Protein AF-0000000086679329 (afdb_homodimer)

Solvent-accessible surface area (backbone atoms only — not comparable to full-atom values): 32059 Å² total; per-residue (Å²): 122,64,61,60,52,48,52,49,49,51,50,51,48,50,47,52,52,36,51,51,51,38,47,50,51,42,47,55,34,39,69,41,40,47,73,52,59,48,34,50,74,63,63,48,84,64,51,72,69,53,46,51,52,49,34,56,72,66,46,66,77,50,58,67,70,58,50,46,53,52,50,50,52,35,42,76,72,68,44,47,50,53,23,75,81,79,67,36,51,25,59,75,69,43,49,62,20,42,50,44,41,48,51,45,44,50,52,24,45,65,50,22,52,58,50,10,47,50,53,4,45,63,25,15,76,39,71,80,35,72,64,24,49,50,52,50,50,51,26,52,29,50,58,31,38,46,54,62,48,51,40,39,40,50,32,32,35,38,20,68,45,65,60,75,39,63,57,52,25,66,46,54,89,95,53,45,57,78,78,41,57,64,38,45,48,60,51,25,44,44,51,24,53,48,50,21,35,56,44,13,52,54,38,16,56,46,34,37,53,35,57,68,29,68,70,28,48,52,41,49,73,68,63,48,55,66,71,52,36,42,66,66,47,21,52,43,68,37,32,65,67,43,23,60,53,53,24,48,48,53,39,49,42,61,49,52,41,43,54,42,27,63,72,22,55,33,65,25,46,53,65,57,48,52,50,23,49,76,58,55,21,43,39,40,46,38,42,52,35,49,54,48,23,50,52,35,46,49,44,37,50,51,25,50,51,51,19,51,70,47,26,60,69,70,62,54,72,65,134,123,63,62,62,52,48,51,48,48,50,50,49,47,50,49,52,51,36,52,50,50,37,48,48,51,40,47,54,34,38,68,42,40,48,72,51,59,46,33,49,75,65,63,49,85,62,52,71,69,52,47,51,51,49,34,57,70,68,46,66,76,49,57,67,69,58,49,45,52,52,49,49,52,35,42,76,71,69,44,48,50,54,22,75,81,78,67,36,50,24,60,74,70,42,48,62,21,42,51,46,42,48,51,44,44,49,52,23,45,64,50,21,53,59,49,11,47,50,52,3,45,63,24,16,76,38,72,82,34,73,64,24,50,50,52,51,49,52,27,51,30,50,56,31,38,44,53,62,48,49,40,38,40,49,32,34,35,37,19,68,45,65,59,76,37,62,58,52,26,65,46,55,90,94,52,46,59,79,79,42,57,64,37,46,48,60,52,27,45,44,52,23,52,49,50,20,36,55,45,14,52,53,37,15,56,46,33,39,53,35,57,67,30,68,68,28,48,52,39,49,75,70,62,48,54,67,69,55,36,42,65,66,46,22,52,42,70,38,32,63,68,44,22,61,51,54,24,49,48,53,39,48,43,61,49,52,40,43,54,40,26,62,70,22,55,33,66,26,45,54,64,55,47,51,52,24,48,77,58,55,22,43,38,40,46,38,41,52,35,49,55,48,23,51,53,35,48,49,44,37,49,51,24,50,52,51,19,50,72,48,27,60,68,72,63,54,72,66,134

Structure (mmCIF, N/CA/C/O backbone):
data_AF-0000000086679329-model_v1
#
loop_
_entity.id
_entity.type
_entity.pdbx_description
1 polymer 'Metal transporter'
#
loop_
_atom_site.group_PDB
_atom_site.id
_atom_site.type_symbol
_atom_site.label_atom_id
_atom_site.label_alt_id
_atom_site.label_comp_id
_atom_site.label_asym_id
_atom_site.label_entity_id
_atom_site.label_seq_id
_atom_site.pdbx_PDB_ins_code
_atom_site.Cartn_x
_atom_site.Cartn_y
_atom_site.Cartn_z
_atom_site.occupancy
_atom_site.B_iso_or_equiv
_atom_site.auth_seq_id
_atom_site.auth_comp_id
_atom_site.auth_asym_id
_atom_site.auth_atom_id
_atom_site.pdbx_PDB_model_num
ATOM 1 N N . MET A 1 1 ? 11.672 34.812 -12.445 1 40.72 1 MET A N 1
ATOM 2 C CA . MET A 1 1 ? 11.594 33.75 -13.477 1 40.72 1 MET A CA 1
ATOM 3 C C . MET A 1 1 ? 12.547 32.625 -13.164 1 40.72 1 MET A C 1
ATOM 5 O O . MET A 1 1 ? 12.555 31.594 -13.859 1 40.72 1 MET A O 1
ATOM 9 N N . LYS A 1 2 ? 13.633 33.031 -12.391 1 52.69 2 LYS A N 1
ATOM 10 C CA . LYS A 1 2 ? 14.805 32.219 -12.055 1 52.69 2 LYS A CA 1
ATOM 11 C C . LYS A 1 2 ? 14.484 31.203 -10.961 1 52.69 2 LYS A C 1
ATOM 13 O O . LYS A 1 2 ? 14.961 30.062 -10.992 1 52.69 2 LYS A O 1
ATOM 18 N N . ARG A 1 3 ? 13.438 31.562 -10.211 1 59.94 3 ARG A N 1
ATOM 19 C CA . ARG A 1 3 ? 13.195 30.797 -8.992 1 59.94 3 ARG A CA 1
ATOM 20 C C . ARG A 1 3 ? 12.438 29.5 -9.289 1 59.94 3 ARG A C 1
ATOM 22 O O . ARG A 1 3 ? 12.82 28.438 -8.812 1 59.94 3 ARG A O 1
ATOM 29 N N . PRO A 1 4 ? 11.531 29.688 -10.312 1 67.88 4 PRO A N 1
ATOM 30 C CA . PRO A 1 4 ? 10.828 28.453 -10.648 1 67.88 4 PRO A CA 1
ATOM 31 C C . PRO A 1 4 ? 11.711 27.453 -11.414 1 67.88 4 PRO A C 1
ATOM 33 O O . PRO A 1 4 ? 11.633 26.25 -11.188 1 67.88 4 PRO A O 1
ATOM 36 N N . VAL A 1 5 ? 12.578 28.125 -12.273 1 66.12 5 VAL A N 1
ATOM 37 C CA . VAL A 1 5 ? 13.453 27.266 -13.062 1 66.12 5 VAL A CA 1
ATOM 38 C C . VAL A 1 5 ? 14.453 26.562 -12.141 1 66.12 5 VAL A C 1
ATOM 40 O O . VAL A 1 5 ? 14.75 25.375 -12.328 1 66.12 5 VAL A O 1
ATOM 43 N N . LEU A 1 6 ? 14.898 27.312 -11.211 1 71.25 6 LEU A N 1
ATOM 44 C CA . LEU A 1 6 ? 15.844 26.734 -10.266 1 71.25 6 LEU A CA 1
ATOM 45 C C . LEU A 1 6 ? 15.172 25.656 -9.406 1 71.25 6 LEU A C 1
ATOM 47 O O . LEU A 1 6 ? 15.781 24.641 -9.086 1 71.25 6 LEU A O 1
ATOM 51 N N . ALA A 1 7 ? 13.938 25.969 -9.148 1 74.31 7 ALA A N 1
ATOM 52 C CA . ALA A 1 7 ? 13.195 25 -8.344 1 74.31 7 ALA A CA 1
ATOM 53 C C . ALA A 1 7 ? 12.977 23.703 -9.117 1 74.31 7 ALA A C 1
ATOM 55 O O . ALA A 1 7 ? 13.125 22.609 -8.562 1 74.31 7 ALA A O 1
ATOM 56 N N . VAL A 1 8 ? 12.695 23.859 -10.344 1 76.31 8 VAL A N 1
ATOM 57 C CA . VAL A 1 8 ? 12.484 22.703 -11.195 1 76.31 8 VAL A CA 1
ATOM 58 C C . VAL A 1 8 ? 13.805 21.953 -11.398 1 76.31 8 VAL A C 1
ATOM 60 O O . VAL A 1 8 ? 13.844 20.734 -11.375 1 76.31 8 VAL A O 1
ATOM 63 N N . GLY A 1 9 ? 14.844 22.734 -11.586 1 79.56 9 GLY A N 1
ATOM 64 C CA . GLY A 1 9 ? 16.156 22.141 -11.742 1 79.56 9 GLY A CA 1
ATOM 65 C C . GLY A 1 9 ? 16.594 21.344 -10.531 1 79.56 9 GLY A C 1
ATOM 66 O O . GLY A 1 9 ? 17.156 20.25 -10.68 1 79.56 9 GLY A O 1
ATOM 67 N N . LYS A 1 10 ? 16.328 21.844 -9.438 1 78.69 10 LYS A N 1
ATOM 68 C CA . LYS A 1 10 ? 16.688 21.156 -8.211 1 78.69 10 LYS A CA 1
ATOM 69 C C . LYS A 1 10 ? 15.898 19.859 -8.055 1 78.69 10 LYS A C 1
ATOM 71 O O . LYS A 1 10 ? 16.438 18.844 -7.602 1 78.69 10 LYS A O 1
ATOM 76 N N . ARG A 1 11 ? 14.727 19.938 -8.484 1 76 11 ARG A N 1
ATOM 77 C CA . ARG A 1 11 ? 13.875 18.75 -8.391 1 76 11 ARG A CA 1
ATOM 78 C C . ARG A 1 11 ? 14.32 17.688 -9.383 1 76 11 ARG A C 1
ATOM 80 O O . ARG A 1 11 ? 14.305 16.484 -9.07 1 76 11 ARG A O 1
ATOM 87 N N . LEU A 1 12 ? 14.672 18.172 -10.516 1 83.75 12 LEU A N 1
ATOM 88 C CA . LEU A 1 12 ? 15.164 17.234 -11.523 1 83.75 12 LEU A CA 1
ATOM 89 C C . LEU A 1 12 ? 16.484 16.609 -11.086 1 83.75 12 LEU A C 1
ATOM 91 O O . LEU A 1 12 ? 16.719 15.43 -11.32 1 83.75 12 LEU A O 1
ATOM 95 N N . ALA A 1 13 ? 17.25 17.359 -10.477 1 85.56 13 ALA A N 1
ATOM 96 C CA . ALA A 1 13 ? 18.516 16.844 -9.961 1 85.56 13 ALA A CA 1
ATOM 97 C C . ALA A 1 13 ? 18.281 15.82 -8.859 1 85.56 13 ALA A C 1
ATOM 99 O O . ALA A 1 13 ? 18.969 14.789 -8.812 1 85.56 13 ALA A O 1
ATOM 100 N N . ALA A 1 14 ? 17.375 16.094 -8.055 1 81.5 14 ALA A N 1
ATOM 101 C CA . ALA A 1 14 ? 17.062 15.164 -6.984 1 81.5 14 ALA A CA 1
ATOM 102 C C . ALA A 1 14 ? 16.531 13.844 -7.551 1 81.5 14 ALA A C 1
ATOM 104 O O . ALA A 1 14 ? 16.844 12.773 -7.035 1 81.5 14 ALA A O 1
ATOM 105 N N . ALA A 1 15 ? 15.727 14.008 -8.555 1 84.94 15 ALA A N 1
ATOM 106 C CA . ALA A 1 15 ? 15.195 12.82 -9.219 1 84.94 15 ALA A CA 1
ATOM 107 C C . ALA A 1 15 ? 16.312 11.992 -9.844 1 84.94 15 ALA A C 1
ATOM 109 O O . ALA A 1 15 ? 16.312 10.766 -9.734 1 84.94 15 ALA A O 1
ATOM 110 N N . ALA A 1 16 ? 17.203 12.703 -10.477 1 88.62 16 ALA A N 1
ATOM 111 C CA . ALA A 1 16 ? 18.344 12.023 -11.094 1 88.62 16 ALA A CA 1
ATOM 112 C C . ALA A 1 16 ? 19.203 11.32 -10.047 1 88.62 16 ALA A C 1
ATOM 114 O O . ALA A 1 16 ? 19.656 10.195 -10.25 1 88.62 16 ALA A O 1
ATOM 115 N N . LEU A 1 17 ? 19.391 11.953 -9 1 90.06 17 LEU A N 1
ATOM 116 C CA . LEU A 1 17 ? 20.188 11.375 -7.918 1 90.06 17 LEU A CA 1
ATOM 117 C C . LEU A 1 17 ? 19.5 10.141 -7.34 1 90.06 17 LEU A C 1
ATOM 119 O O . LEU A 1 17 ? 20.156 9.164 -6.98 1 90.06 17 LEU A O 1
ATOM 123 N N . THR A 1 18 ? 18.25 10.234 -7.281 1 89 18 THR A N 1
ATOM 124 C CA . THR A 1 18 ? 17.484 9.094 -6.785 1 89 18 THR A CA 1
ATOM 125 C C . THR A 1 18 ? 17.625 7.898 -7.727 1 89 18 THR A C 1
ATOM 127 O O . THR A 1 18 ? 17.812 6.766 -7.273 1 89 18 THR A O 1
ATOM 130 N N . LEU A 1 19 ? 17.547 8.156 -8.961 1 92.25 19 LEU A N 1
ATOM 131 C CA . LEU A 1 19 ? 17.672 7.078 -9.938 1 92.25 19 LEU A CA 1
ATOM 132 C C . LEU A 1 19 ? 19.078 6.465 -9.883 1 92.25 19 LEU A C 1
ATOM 134 O O . LEU A 1 19 ? 19.234 5.25 -10.031 1 92.25 19 LEU A O 1
ATOM 138 N N . VAL A 1 20 ? 20.047 7.316 -9.703 1 92.31 20 VAL A N 1
ATOM 139 C CA . VAL A 1 20 ? 21.406 6.816 -9.57 1 92.31 20 VAL A CA 1
ATOM 140 C C . VAL A 1 20 ? 21.531 5.949 -8.312 1 92.31 20 VAL A C 1
ATOM 142 O O . VAL A 1 20 ? 22.125 4.871 -8.352 1 92.31 20 VAL A O 1
ATOM 145 N N . ALA A 1 21 ? 20.969 6.375 -7.281 1 91.88 21 ALA A N 1
ATOM 146 C CA . ALA A 1 21 ? 21 5.609 -6.039 1 91.88 21 ALA A CA 1
ATOM 147 C C . ALA A 1 21 ? 20.281 4.266 -6.207 1 91.88 21 ALA A C 1
ATOM 149 O O . ALA A 1 21 ? 20.781 3.234 -5.746 1 91.88 21 ALA A O 1
ATOM 150 N N . VAL A 1 22 ? 19.141 4.312 -6.812 1 91.75 22 VAL A N 1
ATOM 151 C CA . VAL A 1 22 ? 18.391 3.088 -7.078 1 91.75 22 VAL A CA 1
ATOM 152 C C . VAL A 1 22 ? 19.234 2.137 -7.922 1 91.75 22 VAL A C 1
ATOM 154 O O . VAL A 1 22 ? 19.312 0.939 -7.633 1 91.75 22 VAL A O 1
ATOM 157 N N . SER A 1 23 ? 19.812 2.74 -8.953 1 91.81 23 SER A N 1
ATOM 158 C CA . SER A 1 23 ? 20.641 1.917 -9.844 1 91.81 23 SER A CA 1
ATOM 159 C C . SER A 1 23 ? 21.812 1.299 -9.094 1 91.81 23 SER A C 1
ATOM 161 O O . SER A 1 23 ? 22.188 0.152 -9.352 1 91.81 23 SER A O 1
ATOM 163 N N . MET A 1 24 ? 22.391 2.01 -8.203 1 90.5 24 MET A N 1
ATOM 164 C CA . MET A 1 24 ? 23.5 1.495 -7.414 1 90.5 24 MET A CA 1
ATOM 165 C C . MET A 1 24 ? 23.047 0.339 -6.527 1 90.5 24 MET A C 1
ATOM 167 O O . MET A 1 24 ? 23.75 -0.666 -6.406 1 90.5 24 MET A O 1
ATOM 171 N N . VAL A 1 25 ? 21.938 0.469 -5.98 1 88.12 25 VAL A N 1
ATOM 172 C CA . VAL A 1 25 ? 21.406 -0.562 -5.094 1 88.12 25 VAL A CA 1
ATOM 173 C C . VAL A 1 25 ? 21.078 -1.82 -5.898 1 88.12 25 VAL A C 1
ATOM 175 O O . VAL A 1 25 ? 21.422 -2.932 -5.48 1 88.12 25 VAL A O 1
ATOM 178 N N . LEU A 1 26 ? 20.438 -1.589 -6.996 1 88.5 26 LEU A N 1
ATOM 179 C CA . LEU A 1 26 ? 20.062 -2.715 -7.848 1 88.5 26 LEU A CA 1
ATOM 180 C C . LEU A 1 26 ? 21.312 -3.438 -8.359 1 88.5 26 LEU A C 1
ATOM 182 O O . LEU A 1 26 ? 21.375 -4.668 -8.336 1 88.5 26 LEU A O 1
ATOM 186 N N . PHE A 1 27 ? 22.328 -2.662 -8.766 1 87.5 27 PHE A N 1
ATOM 187 C CA . PHE A 1 27 ? 23.578 -3.238 -9.266 1 87.5 27 PHE A CA 1
ATOM 188 C C . PHE A 1 27 ? 24.297 -3.988 -8.164 1 87.5 27 PHE A C 1
ATOM 190 O O . PHE A 1 27 ? 24.781 -5.109 -8.375 1 87.5 27 PHE A O 1
ATOM 197 N N . ALA A 1 28 ? 24.375 -3.332 -7.105 1 82.56 28 ALA A N 1
ATOM 198 C CA . ALA A 1 28 ? 25.078 -3.951 -5.98 1 82.56 28 ALA A CA 1
ATOM 199 C C . ALA A 1 28 ? 24.422 -5.27 -5.582 1 82.56 28 ALA A C 1
ATOM 201 O O . ALA A 1 28 ? 25.109 -6.25 -5.293 1 82.56 28 ALA A O 1
ATOM 202 N N . GLY A 1 29 ? 23.172 -5.289 -5.551 1 78 29 GLY A N 1
ATOM 203 C CA . GLY A 1 29 ? 22.469 -6.512 -5.219 1 78 29 GLY A CA 1
ATOM 204 C C . GLY A 1 29 ? 22.656 -7.613 -6.242 1 78 29 GLY A C 1
ATOM 205 O O . GLY A 1 29 ? 22.844 -8.781 -5.883 1 78 29 GLY A O 1
ATOM 206 N N . ALA A 1 30 ? 22.594 -7.203 -7.402 1 76.88 30 ALA A N 1
ATOM 207 C CA . ALA A 1 30 ? 22.703 -8.18 -8.484 1 76.88 30 ALA A CA 1
ATOM 208 C C . ALA A 1 30 ? 24.125 -8.711 -8.602 1 76.88 30 ALA A C 1
ATOM 210 O O . ALA A 1 30 ? 24.344 -9.852 -9 1 76.88 30 ALA A O 1
ATOM 211 N N . SER A 1 31 ? 25.062 -7.812 -8.383 1 74.88 31 SER A N 1
ATOM 212 C CA . SER A 1 31 ? 26.469 -8.18 -8.523 1 74.88 31 SER A CA 1
ATOM 213 C C . SER A 1 31 ? 26.891 -9.188 -7.457 1 74.88 31 SER A C 1
ATOM 215 O O . SER A 1 31 ? 27.906 -9.859 -7.602 1 74.88 31 SER A O 1
ATOM 217 N N . MET A 1 32 ? 26.109 -9.234 -6.488 1 67.62 32 MET A N 1
ATOM 218 C CA . MET A 1 32 ? 26.453 -10.156 -5.41 1 67.62 32 MET A CA 1
ATOM 219 C C . MET A 1 32 ? 25.984 -11.57 -5.73 1 67.62 32 MET A C 1
ATOM 221 O O . MET A 1 32 ? 26.359 -12.523 -5.047 1 67.62 32 MET A O 1
ATOM 225 N N . VAL A 1 33 ? 25.125 -11.719 -6.621 1 60.59 33 VAL A N 1
ATOM 226 C CA . VAL A 1 33 ? 24.641 -13.039 -7.016 1 60.59 33 VAL A CA 1
ATOM 227 C C . VAL A 1 33 ? 25.75 -13.805 -7.734 1 60.59 33 VAL A C 1
ATOM 229 O O . VAL A 1 33 ? 26.266 -13.344 -8.75 1 60.59 33 VAL A O 1
ATOM 232 N N . PRO A 1 34 ? 26.469 -14.672 -6.977 1 53.81 34 PRO A N 1
ATOM 233 C CA . PRO A 1 34 ? 27.562 -15.406 -7.613 1 53.81 34 PRO A CA 1
ATOM 234 C C . PRO A 1 34 ? 27.172 -15.969 -8.977 1 53.81 34 PRO A C 1
ATOM 236 O O . PRO A 1 34 ? 26.016 -16.312 -9.203 1 53.81 34 PRO A O 1
ATOM 239 N N . GLY A 1 35 ? 27.875 -15.57 -10.008 1 49.16 35 GLY A N 1
ATOM 240 C CA . GLY A 1 35 ? 27.75 -16.203 -11.305 1 49.16 35 GLY A CA 1
ATOM 241 C C . GLY A 1 35 ? 27.375 -17.672 -11.219 1 49.16 35 GLY A C 1
ATOM 242 O O . GLY A 1 35 ? 26.672 -18.188 -12.102 1 49.16 35 GLY A O 1
ATOM 243 N N . ASP A 1 36 ? 27.891 -18.234 -10.18 1 46.78 36 ASP A N 1
ATOM 244 C CA . ASP A 1 36 ? 27.734 -19.672 -9.945 1 46.78 36 ASP A CA 1
ATOM 245 C C . ASP A 1 36 ? 26.312 -20 -9.5 1 46.78 36 ASP A C 1
ATOM 247 O O . ASP A 1 36 ? 25.781 -21.062 -9.82 1 46.78 36 ASP A O 1
ATOM 251 N N . ALA A 1 37 ? 25.812 -19.328 -8.609 1 49.03 37 ALA A N 1
ATOM 252 C CA . ALA A 1 37 ? 24.453 -19.625 -8.18 1 49.03 37 ALA A CA 1
ATOM 253 C C . ALA A 1 37 ? 23.484 -19.578 -9.359 1 49.03 37 ALA A C 1
ATOM 255 O O . ALA A 1 37 ? 22.547 -20.375 -9.438 1 49.03 37 ALA A O 1
ATOM 256 N N . ALA A 1 38 ? 23.719 -18.656 -10.328 1 46.31 38 ALA A N 1
ATOM 257 C CA . ALA A 1 38 ? 23.047 -18.719 -11.625 1 46.31 38 ALA A CA 1
ATOM 258 C C . ALA A 1 38 ? 23.328 -20.047 -12.312 1 46.31 38 ALA A C 1
ATOM 260 O O . ALA A 1 38 ? 22.422 -20.672 -12.883 1 46.31 38 ALA A O 1
ATOM 261 N N . SER A 1 39 ? 24.625 -20.391 -12.297 1 44.97 39 SER A N 1
ATOM 262 C CA . SER A 1 39 ? 24.969 -21.672 -12.922 1 44.97 39 SER A CA 1
ATOM 263 C C . SER A 1 39 ? 24.359 -22.844 -12.164 1 44.97 39 SER A C 1
ATOM 265 O O . SER A 1 39 ? 23.938 -23.828 -12.773 1 44.97 39 SER A O 1
ATOM 267 N N . ALA A 1 40 ? 24.406 -22.781 -10.922 1 45.44 40 ALA A N 1
ATOM 268 C CA . ALA A 1 40 ? 23.906 -23.891 -10.125 1 45.44 40 ALA A CA 1
ATOM 269 C C . ALA A 1 40 ? 22.406 -24.062 -10.305 1 45.44 40 ALA A C 1
ATOM 271 O O . ALA A 1 40 ? 21.906 -25.188 -10.352 1 45.44 40 ALA A O 1
ATOM 272 N N . SER A 1 41 ? 21.688 -23.016 -10.297 1 43.41 41 SER A N 1
ATOM 273 C CA . SER A 1 41 ? 20.25 -23.141 -10.539 1 43.41 41 SER A CA 1
ATOM 274 C C . SER A 1 41 ? 19.969 -23.656 -11.945 1 43.41 41 SER A C 1
ATOM 276 O O . SER A 1 41 ? 18.891 -24.188 -12.219 1 43.41 41 SER A O 1
ATOM 278 N N . LEU A 1 42 ? 20.906 -23.406 -12.836 1 43.69 42 LEU A N 1
ATOM 279 C CA . LEU A 1 42 ? 20.812 -24 -14.172 1 43.69 42 LEU A CA 1
ATOM 280 C C . LEU A 1 42 ? 21.328 -25.422 -14.18 1 43.69 42 LEU A C 1
ATOM 282 O O . LEU A 1 42 ? 21.359 -26.078 -15.234 1 43.69 42 LEU A O 1
ATOM 286 N N . GLY A 1 43 ? 21.594 -25.906 -13.078 1 44.5 43 GLY A N 1
ATOM 287 C CA . GLY A 1 43 ? 22.047 -27.281 -13.07 1 44.5 43 GLY A CA 1
ATOM 288 C C . GLY A 1 43 ? 23.422 -27.469 -13.711 1 44.5 43 GLY A C 1
ATOM 289 O O . GLY A 1 43 ? 23.797 -28.594 -14.047 1 44.5 43 GLY A O 1
ATOM 290 N N . ILE A 1 44 ? 24.078 -26.516 -14.25 1 42.22 44 ILE A N 1
ATOM 291 C CA . ILE A 1 44 ? 25.328 -26.781 -14.93 1 42.22 44 ILE A CA 1
ATOM 292 C C . ILE A 1 44 ? 26.438 -26.984 -13.898 1 42.22 44 ILE A C 1
ATOM 294 O O . ILE A 1 44 ? 26.656 -26.125 -13.047 1 42.22 44 ILE A O 1
ATOM 298 N N . SER A 1 45 ? 26.781 -28.125 -13.523 1 43.56 45 SER A N 1
ATOM 299 C CA . SER A 1 45 ? 27.953 -28.594 -12.797 1 43.56 45 SER A CA 1
ATOM 300 C C . SER A 1 45 ? 29.219 -27.891 -13.273 1 43.56 45 SER A C 1
ATOM 302 O O . SER A 1 45 ? 29.875 -28.344 -14.219 1 43.56 45 SER A O 1
ATOM 304 N N . THR A 1 46 ? 29.281 -26.641 -13.273 1 49 46 THR A N 1
ATOM 305 C CA . THR A 1 46 ? 30.562 -26.125 -13.758 1 49 46 THR A CA 1
ATOM 306 C C . THR A 1 46 ? 31.641 -26.25 -12.695 1 49 46 THR A C 1
ATOM 308 O O . THR A 1 46 ? 31.359 -26.125 -11.5 1 49 46 THR A O 1
ATOM 311 N N . THR A 1 47 ? 32.719 -26.891 -12.961 1 52.72 47 THR A N 1
ATOM 312 C CA . THR A 1 47 ? 33.938 -27.047 -12.164 1 52.72 47 THR A CA 1
ATOM 313 C C . THR A 1 47 ? 34.438 -25.703 -11.672 1 52.72 47 THR A C 1
ATOM 315 O O . THR A 1 47 ? 34.188 -24.672 -12.281 1 52.72 47 THR A O 1
ATOM 318 N N . PRO A 1 48 ? 34.906 -25.656 -10.516 1 56.94 48 PRO A N 1
ATOM 319 C CA . PRO A 1 48 ? 35.5 -24.438 -9.969 1 56.94 48 PRO A CA 1
ATOM 320 C C . PRO A 1 48 ? 36.312 -23.656 -10.992 1 56.94 48 PRO A C 1
ATOM 322 O O . PRO A 1 48 ? 36.281 -22.422 -11 1 56.94 48 PRO A O 1
ATOM 325 N N . GLU A 1 49 ? 37.031 -24.297 -11.766 1 57.72 49 GLU A N 1
ATOM 326 C CA . GLU A 1 49 ? 37.875 -23.672 -12.773 1 57.72 49 GLU A CA 1
ATOM 327 C C . GLU A 1 49 ? 37.031 -22.938 -13.812 1 57.72 49 GLU A C 1
ATOM 329 O O . GLU A 1 49 ? 37.406 -21.828 -14.25 1 57.72 49 GLU A O 1
ATOM 334 N N . GLN A 1 50 ? 35.875 -23.469 -14.133 1 55.03 50 GLN A N 1
ATOM 335 C CA . GLN A 1 50 ? 35 -22.859 -15.125 1 55.03 50 GLN A CA 1
ATOM 336 C C . GLN A 1 50 ? 34.281 -21.656 -14.547 1 55.03 50 GLN A C 1
ATOM 338 O O . GLN A 1 50 ? 34.031 -20.688 -15.258 1 55.03 50 GLN A O 1
ATOM 343 N N . ILE A 1 51 ? 34.062 -21.75 -13.32 1 56.19 51 ILE A N 1
ATOM 344 C CA . ILE A 1 51 ? 33.438 -20.609 -12.641 1 56.19 51 ILE A CA 1
ATOM 345 C C . ILE A 1 51 ? 34.406 -19.438 -12.617 1 56.19 51 ILE A C 1
ATOM 347 O O . ILE A 1 51 ? 34 -18.297 -12.859 1 56.19 51 ILE A O 1
ATOM 351 N N . ASP A 1 52 ? 35.625 -19.766 -12.328 1 57.03 52 ASP A N 1
ATOM 352 C CA . ASP A 1 52 ? 36.656 -18.719 -12.312 1 57.03 52 ASP A CA 1
ATOM 353 C C . ASP A 1 52 ? 36.812 -18.078 -13.695 1 57.03 52 ASP A C 1
ATOM 355 O O . ASP A 1 52 ? 36.969 -16.875 -13.812 1 57.03 52 ASP A O 1
ATOM 359 N N . ALA A 1 53 ? 36.812 -18.859 -14.703 1 54.19 53 ALA A N 1
ATOM 360 C CA . ALA A 1 53 ? 36.938 -18.359 -16.062 1 54.19 53 ALA A CA 1
ATOM 361 C C . ALA A 1 53 ? 35.719 -17.516 -16.438 1 54.19 53 ALA A C 1
ATOM 363 O O . ALA A 1 53 ? 35.844 -16.469 -17.078 1 54.19 53 ALA A O 1
ATOM 364 N N . LEU A 1 54 ? 34.562 -17.891 -15.961 1 52.97 54 LEU A N 1
ATOM 365 C CA . LEU A 1 54 ? 33.344 -17.141 -16.234 1 52.97 54 LEU A CA 1
ATOM 366 C C . LEU A 1 54 ? 33.312 -15.828 -15.453 1 52.97 54 LEU A C 1
ATOM 368 O O . LEU A 1 54 ? 32.875 -14.797 -15.961 1 52.97 54 LEU A O 1
ATOM 372 N N . ARG A 1 55 ? 33.906 -15.969 -14.297 1 57.06 55 ARG A N 1
ATOM 373 C CA . ARG A 1 55 ? 34.031 -14.75 -13.5 1 57.06 55 ARG A CA 1
ATOM 374 C C . ARG A 1 55 ? 34.969 -13.758 -14.172 1 57.06 55 ARG A C 1
ATOM 376 O O . ARG A 1 55 ? 34.688 -12.547 -14.18 1 57.06 55 ARG A O 1
ATOM 383 N N . ALA A 1 56 ? 36.062 -14.289 -14.594 1 55.5 56 ALA A N 1
ATOM 384 C CA . ALA A 1 56 ? 37.031 -13.445 -15.305 1 55.5 56 ALA A CA 1
ATOM 385 C C . ALA A 1 56 ? 36.406 -12.883 -16.578 1 55.5 56 ALA A C 1
ATOM 387 O O . ALA A 1 56 ? 36.594 -11.703 -16.906 1 55.5 56 ALA A O 1
ATOM 388 N N . GLU A 1 57 ? 35.688 -13.602 -17.266 1 51.94 57 GLU A N 1
ATOM 389 C CA . GLU A 1 57 ? 35.062 -13.195 -18.5 1 51.94 57 GLU A CA 1
ATOM 390 C C . GLU A 1 57 ? 33.938 -12.172 -18.25 1 51.94 57 GLU A C 1
ATOM 392 O O . GLU A 1 57 ? 33.719 -11.273 -19.062 1 51.94 57 GLU A O 1
ATOM 397 N N . TRP A 1 58 ? 33.312 -12.32 -17.141 1 53.38 58 TRP A N 1
ATOM 398 C CA . TRP A 1 58 ? 32.219 -11.406 -16.859 1 53.38 58 TRP A CA 1
ATOM 399 C C . TRP A 1 58 ? 32.688 -10.18 -16.094 1 53.38 58 TRP A C 1
ATOM 401 O O . TRP A 1 58 ? 31.891 -9.328 -15.703 1 53.38 58 TRP A O 1
ATOM 411 N N . GLY A 1 59 ? 34.156 -10.086 -16.016 1 54.47 59 GLY A N 1
ATOM 412 C CA . GLY A 1 59 ? 34.781 -8.938 -15.391 1 54.47 59 GLY A CA 1
ATOM 413 C C . GLY A 1 59 ? 34.438 -8.797 -13.922 1 54.47 59 GLY A C 1
ATOM 414 O O . GLY A 1 59 ? 34.406 -7.688 -13.391 1 54.47 59 GLY A O 1
ATOM 415 N N . LEU A 1 60 ? 34.031 -9.875 -13.305 1 58.97 60 LEU A N 1
ATOM 416 C CA . LEU A 1 60 ? 33.594 -9.859 -11.906 1 58.97 60 LEU A CA 1
ATOM 417 C C . LEU A 1 60 ? 34.781 -9.602 -10.992 1 58.97 60 LEU A C 1
ATOM 419 O O . LEU A 1 60 ? 34.625 -9.297 -9.805 1 58.97 60 LEU A O 1
ATOM 423 N N . ASP A 1 61 ? 36.031 -9.539 -11.602 1 62.72 61 ASP A N 1
ATOM 424 C CA . ASP A 1 61 ? 37.25 -9.281 -10.844 1 62.72 61 ASP A CA 1
ATOM 425 C C . ASP A 1 61 ? 37.531 -7.781 -10.742 1 62.72 61 ASP A C 1
ATOM 427 O O . ASP A 1 61 ? 38.375 -7.355 -9.969 1 62.72 61 ASP A O 1
ATOM 431 N N . ARG A 1 62 ? 36.906 -7.137 -11.555 1 70.62 62 ARG A N 1
ATOM 432 C CA . ARG A 1 62 ? 37.125 -5.695 -11.5 1 70.62 62 ARG A CA 1
ATOM 433 C C . ARG A 1 62 ? 36.406 -5.078 -10.312 1 70.62 62 ARG A C 1
ATOM 435 O O . ARG A 1 62 ? 35.406 -5.621 -9.844 1 70.62 62 ARG A O 1
ATOM 442 N N . PRO A 1 63 ? 36.938 -3.971 -9.883 1 79.06 63 PRO A N 1
ATOM 443 C CA . PRO A 1 63 ? 36.281 -3.303 -8.75 1 79.06 63 PRO A CA 1
ATOM 444 C C . PRO A 1 63 ? 34.844 -2.91 -9.047 1 79.06 63 PRO A C 1
ATOM 446 O O . PRO A 1 63 ? 34.5 -2.662 -10.211 1 79.06 63 PRO A O 1
ATOM 449 N N . LEU A 1 64 ? 34.031 -2.961 -8.094 1 81.56 64 LEU A N 1
ATOM 450 C CA . LEU A 1 64 ? 32.594 -2.752 -8.164 1 81.56 64 LEU A CA 1
ATOM 451 C C . LEU A 1 64 ? 32.281 -1.433 -8.852 1 81.56 64 LEU A C 1
ATOM 453 O O . LEU A 1 64 ? 31.375 -1.372 -9.695 1 81.56 64 LEU A O 1
ATOM 457 N N . PRO A 1 65 ? 33.062 -0.37 -8.609 1 85.12 65 PRO A N 1
ATOM 458 C CA . PRO A 1 65 ? 32.719 0.897 -9.258 1 85.12 65 PRO A CA 1
ATOM 459 C C . PRO A 1 65 ? 32.938 0.863 -10.773 1 85.12 65 PRO A C 1
ATOM 461 O O . PRO A 1 65 ? 32.188 1.506 -11.516 1 85.12 65 PRO A O 1
ATOM 464 N N . VAL A 1 66 ? 33.875 0.181 -11.219 1 85.88 66 VAL A N 1
ATOM 465 C CA . VAL A 1 66 ? 34.156 0.073 -12.648 1 85.88 66 VAL A CA 1
ATOM 466 C C . VAL A 1 66 ? 33.031 -0.745 -13.312 1 85.88 66 VAL A C 1
ATOM 468 O O . VAL A 1 66 ? 32.562 -0.378 -14.383 1 85.88 66 VAL A O 1
ATOM 471 N N . ARG A 1 67 ? 32.75 -1.818 -12.695 1 86.94 67 ARG A N 1
ATOM 472 C CA . ARG A 1 67 ? 31.656 -2.646 -13.219 1 86.94 67 ARG A CA 1
ATOM 473 C C . ARG A 1 67 ? 30.344 -1.867 -13.273 1 86.94 67 ARG A C 1
ATOM 475 O O . ARG A 1 67 ? 29.562 -2.031 -14.211 1 86.94 67 ARG A O 1
ATOM 482 N N . TYR A 1 68 ? 30.188 -1.093 -12.273 1 90.38 68 TYR A N 1
ATOM 483 C CA . TYR A 1 68 ? 28.984 -0.269 -12.258 1 90.38 68 TYR A CA 1
ATOM 484 C C . TYR A 1 68 ? 28.984 0.716 -13.422 1 90.38 68 TYR A C 1
ATOM 486 O O . TYR A 1 68 ? 27.953 0.905 -14.07 1 90.38 68 TYR A O 1
ATOM 494 N N . ALA A 1 69 ? 30.078 1.363 -13.625 1 90.69 69 ALA A N 1
ATOM 495 C CA . ALA A 1 69 ? 30.172 2.344 -14.703 1 90.69 69 ALA A CA 1
ATOM 496 C C . ALA A 1 69 ? 29.922 1.693 -16.062 1 90.69 69 ALA A C 1
ATOM 498 O O . ALA A 1 69 ? 29.266 2.281 -16.938 1 90.69 69 ALA A O 1
ATOM 499 N N . GLU A 1 70 ? 30.438 0.523 -16.219 1 89.38 70 GLU A N 1
ATOM 500 C CA . GLU A 1 70 ? 30.219 -0.202 -17.469 1 89.38 70 GLU A CA 1
ATOM 501 C C . GLU A 1 70 ? 28.766 -0.598 -17.641 1 89.38 70 GLU A C 1
ATOM 503 O O . GLU A 1 70 ? 28.203 -0.466 -18.734 1 89.38 70 GLU A O 1
ATOM 508 N N . TRP A 1 71 ? 28.25 -1.135 -16.578 1 88.88 71 TRP A N 1
ATOM 509 C CA . TRP A 1 71 ? 26.844 -1.524 -16.594 1 88.88 71 TRP A CA 1
ATOM 510 C C . TRP A 1 71 ? 25.953 -0.322 -16.891 1 88.88 71 TRP A C 1
ATOM 512 O O . TRP A 1 71 ? 25.047 -0.398 -17.719 1 88.88 71 TRP A O 1
ATOM 522 N N . MET A 1 72 ? 26.234 0.746 -16.188 1 91.44 72 MET A N 1
ATOM 523 C CA . MET A 1 72 ? 25.453 1.964 -16.391 1 91.44 72 MET A CA 1
ATOM 524 C C . MET A 1 72 ? 25.594 2.473 -17.828 1 91.44 72 MET A C 1
ATOM 526 O O . MET A 1 72 ? 24.625 2.975 -18.406 1 91.44 72 MET A O 1
ATOM 530 N N . GLY A 1 73 ? 26.781 2.408 -18.328 1 91.25 73 GLY A N 1
ATOM 531 C CA . GLY A 1 73 ? 27 2.76 -19.719 1 91.25 73 GLY A CA 1
ATOM 532 C C . GLY A 1 73 ? 26.156 1.938 -20.672 1 91.25 73 GLY A C 1
ATOM 533 O O . GLY A 1 73 ? 25.609 2.471 -21.641 1 91.25 73 GLY A O 1
ATOM 534 N N . ALA A 1 74 ? 26.078 0.664 -20.438 1 90.94 74 ALA A N 1
ATOM 535 C CA . ALA A 1 74 ? 25.25 -0.224 -21.25 1 90.94 74 ALA A CA 1
ATOM 536 C C . ALA A 1 74 ? 23.781 0.128 -21.125 1 90.94 74 ALA A C 1
ATOM 538 O O . ALA A 1 74 ? 23.047 0.169 -22.125 1 90.94 74 ALA A O 1
ATOM 539 N N . VAL A 1 75 ? 23.359 0.393 -19.953 1 90.81 75 VAL A N 1
ATOM 540 C CA . VAL A 1 75 ? 21.953 0.736 -19.688 1 90.81 75 VAL A CA 1
ATOM 541 C C . VAL A 1 75 ? 21.578 2.006 -20.453 1 90.81 75 VAL A C 1
ATOM 543 O O . VAL A 1 75 ? 20.5 2.09 -21.031 1 90.81 75 VAL A O 1
ATOM 546 N N . LEU A 1 76 ? 22.484 2.959 -20.438 1 90.56 76 LEU A N 1
ATOM 547 C CA . LEU A 1 76 ? 22.219 4.23 -21.094 1 90.56 76 LEU A CA 1
ATOM 548 C C . LEU A 1 76 ? 22.156 4.055 -22.609 1 90.56 76 LEU A C 1
ATOM 550 O O . LEU A 1 76 ? 21.562 4.879 -23.312 1 90.56 76 LEU A O 1
ATOM 554 N N . ARG A 1 77 ? 22.734 2.953 -23.062 1 91.38 77 ARG A N 1
ATOM 555 C CA . ARG A 1 77 ? 22.672 2.641 -24.484 1 91.38 77 ARG A CA 1
ATOM 556 C C . ARG A 1 77 ? 21.484 1.719 -24.797 1 91.38 77 ARG A C 1
ATOM 558 O O . ARG A 1 77 ? 21.312 1.278 -25.922 1 91.38 77 ARG A O 1
ATOM 565 N N . GLY A 1 78 ? 20.797 1.404 -23.734 1 87.69 78 GLY A N 1
ATOM 566 C CA . GLY A 1 78 ? 19.594 0.607 -23.922 1 87.69 78 GLY A CA 1
ATOM 567 C C . GLY A 1 78 ? 19.812 -0.876 -23.703 1 87.69 78 GLY A C 1
ATOM 568 O O . GLY A 1 78 ? 18.938 -1.692 -23.969 1 87.69 78 GLY A O 1
ATOM 569 N N . ASP A 1 79 ? 20.938 -1.225 -23.281 1 91.62 79 ASP A N 1
ATOM 570 C CA . ASP A 1 79 ? 21.266 -2.623 -23.016 1 91.62 79 ASP A CA 1
ATOM 571 C C . ASP A 1 79 ? 21.078 -2.969 -21.547 1 91.62 79 ASP A C 1
ATOM 573 O O . ASP A 1 79 ? 21.922 -2.627 -20.703 1 91.62 79 ASP A O 1
ATOM 577 N N . LEU A 1 80 ? 20.094 -3.723 -21.281 1 91.75 80 LEU A N 1
ATOM 578 C CA . LEU A 1 80 ? 19.781 -4.105 -19.906 1 91.75 80 LEU A CA 1
ATOM 579 C C . LEU A 1 80 ? 20.297 -5.508 -19.609 1 91.75 80 LEU A C 1
ATOM 581 O O . LEU A 1 80 ? 19.953 -6.082 -18.562 1 91.75 80 LEU A O 1
ATOM 585 N N . GLY A 1 81 ? 21.031 -6.023 -20.562 1 89.56 81 GLY A N 1
ATOM 586 C CA . GLY A 1 81 ? 21.578 -7.355 -20.375 1 89.56 81 GLY A CA 1
ATOM 587 C C . GLY A 1 81 ? 20.703 -8.445 -20.953 1 89.56 81 GLY A C 1
ATOM 588 O O . GLY A 1 81 ? 19.828 -8.18 -21.781 1 89.56 81 GLY A O 1
ATOM 589 N N . THR A 1 82 ? 21.047 -9.711 -20.609 1 88.31 82 THR A N 1
ATOM 590 C CA . THR A 1 82 ? 20.359 -10.883 -21.141 1 88.31 82 THR A CA 1
ATOM 591 C C . THR A 1 82 ? 19.797 -11.734 -20 1 88.31 82 THR A C 1
ATOM 593 O O . THR A 1 82 ? 20.453 -11.914 -18.969 1 88.31 82 THR A O 1
ATOM 596 N N . SER A 1 83 ? 18.594 -12.125 -20.203 1 89.25 83 SER A N 1
ATOM 597 C CA . SER A 1 83 ? 17.953 -12.992 -19.219 1 89.25 83 SER A CA 1
ATOM 598 C C . SER A 1 83 ? 18.672 -14.336 -19.125 1 89.25 83 SER A C 1
ATOM 600 O O . SER A 1 83 ? 19 -14.945 -20.156 1 89.25 83 SER A O 1
ATOM 602 N N . LEU A 1 84 ? 18.906 -14.75 -17.938 1 80.12 84 LEU A N 1
ATOM 603 C CA . LEU A 1 84 ? 19.547 -16.031 -17.703 1 80.12 84 LEU A CA 1
ATOM 604 C C . LEU A 1 84 ? 18.641 -17.188 -18.109 1 80.12 84 LEU A C 1
ATOM 606 O O . LEU A 1 84 ? 19.109 -18.25 -18.531 1 80.12 84 LEU A O 1
ATOM 610 N N . ILE A 1 85 ? 17.391 -16.953 -17.984 1 80.69 85 ILE A N 1
ATOM 611 C CA . ILE A 1 85 ? 16.422 -18.031 -18.172 1 80.69 85 ILE A CA 1
ATOM 612 C C . ILE A 1 85 ? 16 -18.094 -19.641 1 80.69 85 ILE A C 1
ATOM 614 O O . ILE A 1 85 ? 16.062 -19.141 -20.266 1 80.69 85 ILE A O 1
ATOM 618 N N . SER A 1 86 ? 15.586 -16.953 -20.141 1 84.62 86 SER A N 1
ATOM 619 C CA . SER A 1 86 ? 15.055 -16.938 -21.5 1 84.62 86 SER A CA 1
ATOM 620 C C . SER A 1 86 ? 16.172 -16.75 -22.531 1 84.62 86 SER A C 1
ATOM 622 O O . SER A 1 86 ? 15.961 -16.969 -23.719 1 84.62 86 SER A O 1
ATOM 624 N N . HIS A 1 87 ? 17.297 -16.297 -22.094 1 88.19 87 HIS A N 1
ATOM 625 C CA . HIS A 1 87 ? 18.438 -16 -22.953 1 88.19 87 HIS A CA 1
ATOM 626 C C . HIS A 1 87 ? 18.109 -14.93 -23.969 1 88.19 87 HIS A C 1
ATOM 628 O O . HIS A 1 87 ? 18.688 -14.891 -25.062 1 88.19 87 HIS A O 1
ATOM 634 N N . ARG A 1 88 ? 17.125 -14.188 -23.703 1 92.25 88 ARG A N 1
ATOM 635 C CA . ARG A 1 88 ? 16.75 -13.039 -24.516 1 92.25 88 ARG A CA 1
ATOM 636 C C . ARG A 1 88 ? 17.141 -11.734 -23.828 1 92.25 88 ARG A C 1
ATOM 638 O O . ARG A 1 88 ? 17.344 -11.695 -22.609 1 92.25 88 ARG A O 1
ATOM 645 N N . PRO A 1 89 ? 17.281 -10.75 -24.75 1 93.56 89 PRO A N 1
ATOM 646 C CA . PRO A 1 89 ? 17.5 -9.445 -24.125 1 93.56 89 PRO A CA 1
ATOM 647 C C . PRO A 1 89 ? 16.422 -9.102 -23.094 1 93.56 89 PRO A C 1
ATOM 649 O O . PRO A 1 89 ? 15.242 -9.328 -23.328 1 93.56 89 PRO A O 1
ATOM 652 N N . VAL A 1 90 ? 16.875 -8.594 -21.969 1 93.88 90 VAL A N 1
ATOM 653 C CA . VAL A 1 90 ? 15.984 -8.289 -20.844 1 93.88 90 VAL A CA 1
ATOM 654 C C . VAL A 1 90 ? 14.883 -7.332 -21.312 1 93.88 90 VAL A C 1
ATOM 656 O O . VAL A 1 90 ? 13.719 -7.48 -20.922 1 93.88 90 VAL A O 1
ATOM 659 N N . ILE A 1 91 ? 15.219 -6.41 -22.156 1 92.94 91 ILE A N 1
ATOM 660 C CA . ILE A 1 91 ? 14.25 -5.422 -22.609 1 92.94 91 ILE A CA 1
ATOM 661 C C . ILE A 1 91 ? 13.102 -6.121 -23.344 1 92.94 91 ILE A C 1
ATOM 663 O O . ILE A 1 91 ? 11.945 -5.695 -23.234 1 92.94 91 ILE A O 1
ATOM 667 N N . ASP A 1 92 ? 13.383 -7.148 -24.031 1 92.06 92 ASP A N 1
ATOM 668 C CA . ASP A 1 92 ? 12.359 -7.879 -24.766 1 92.06 92 ASP A CA 1
ATOM 669 C C . ASP A 1 92 ? 11.461 -8.68 -23.828 1 92.06 92 ASP A C 1
ATOM 671 O O . ASP A 1 92 ? 10.289 -8.914 -24.125 1 92.06 92 ASP A O 1
ATOM 675 N N . VAL A 1 93 ? 11.984 -9.055 -22.734 1 91.62 93 VAL A N 1
ATOM 676 C CA . VAL A 1 93 ? 11.273 -9.867 -21.766 1 91.62 93 VAL A CA 1
ATOM 677 C C . VAL A 1 93 ? 10.336 -8.977 -20.938 1 91.62 93 VAL A C 1
ATOM 679 O O . VAL A 1 93 ? 9.234 -9.391 -20.594 1 91.62 93 VAL A O 1
ATOM 682 N N . ILE A 1 94 ? 10.734 -7.758 -20.797 1 92.88 94 ILE A N 1
ATOM 683 C CA . ILE A 1 94 ? 10.047 -6.992 -19.75 1 92.88 94 ILE A CA 1
ATOM 684 C C . ILE A 1 94 ? 9.188 -5.906 -20.406 1 92.88 94 ILE A C 1
ATOM 686 O O . ILE A 1 94 ? 8.289 -5.359 -19.766 1 92.88 94 ILE A O 1
ATOM 690 N N . ALA A 1 95 ? 9.398 -5.523 -21.641 1 90.88 95 ALA A N 1
ATOM 691 C CA . ALA A 1 95 ? 8.773 -4.359 -22.266 1 90.88 95 ALA A CA 1
ATOM 692 C C . ALA A 1 95 ? 7.254 -4.48 -22.25 1 90.88 95 ALA A C 1
ATOM 694 O O . ALA A 1 95 ? 6.555 -3.574 -21.781 1 90.88 95 ALA A O 1
ATOM 695 N N . GLU A 1 96 ? 6.766 -5.543 -22.734 1 91.25 96 GLU A N 1
ATOM 696 C CA . GLU A 1 96 ? 5.316 -5.711 -22.828 1 91.25 96 GLU A CA 1
ATOM 697 C C . GLU A 1 96 ? 4.672 -5.812 -21.453 1 91.25 96 GLU A C 1
ATOM 699 O O . GLU A 1 96 ? 3.691 -5.117 -21.172 1 91.25 96 GLU A O 1
ATOM 704 N N . PRO A 1 97 ? 5.199 -6.672 -20.562 1 92.56 97 PRO A N 1
ATOM 705 C CA . PRO A 1 97 ? 4.629 -6.727 -19.219 1 92.56 97 PRO A CA 1
ATOM 706 C C . PRO A 1 97 ? 4.695 -5.383 -18.5 1 92.56 97 PRO A C 1
ATOM 708 O O . PRO A 1 97 ? 3.77 -5.027 -17.766 1 92.56 97 PRO A O 1
ATOM 711 N N . LEU A 1 98 ? 5.719 -4.688 -18.734 1 91.38 98 LEU A N 1
ATOM 712 C CA . LEU A 1 98 ? 5.863 -3.369 -18.125 1 91.38 98 LEU A CA 1
ATOM 713 C C . LEU A 1 98 ? 4.789 -2.412 -18.641 1 91.38 98 LEU A C 1
ATOM 715 O O . LEU A 1 98 ? 4.203 -1.662 -17.859 1 91.38 98 LEU A O 1
ATOM 719 N N . TRP A 1 99 ? 4.641 -2.395 -19.812 1 91.44 99 TRP A N 1
ATOM 720 C CA . TRP A 1 99 ? 3.607 -1.549 -20.406 1 91.44 99 TRP A CA 1
ATOM 721 C C . TRP A 1 99 ? 2.234 -1.896 -19.844 1 91.44 99 TRP A C 1
ATOM 723 O O . TRP A 1 99 ? 1.452 -1.004 -19.5 1 91.44 99 TRP A O 1
ATOM 733 N N . SER A 1 100 ? 1.969 -3.148 -19.75 1 93.62 100 SER A N 1
ATOM 734 C CA . SER A 1 100 ? 0.687 -3.6 -19.234 1 93.62 100 SER A CA 1
ATOM 735 C C . SER A 1 100 ? 0.482 -3.123 -17.797 1 93.62 100 SER A C 1
ATOM 737 O O . SER A 1 100 ? -0.582 -2.602 -17.453 1 93.62 100 SER A O 1
ATOM 739 N N . THR A 1 101 ? 1.473 -3.33 -16.984 1 92.88 101 THR A N 1
ATOM 740 C CA . THR A 1 101 ? 1.388 -2.893 -15.594 1 92.88 101 THR A CA 1
ATOM 741 C C . THR A 1 101 ? 1.234 -1.376 -15.516 1 92.88 101 THR A C 1
ATOM 743 O O . THR A 1 101 ? 0.414 -0.87 -14.75 1 92.88 101 THR A O 1
ATOM 746 N N . THR A 1 102 ? 1.978 -0.681 -16.328 1 91.38 102 THR A N 1
ATOM 747 C CA . THR A 1 102 ? 1.952 0.778 -16.312 1 91.38 102 THR A CA 1
ATOM 748 C C . THR A 1 102 ? 0.576 1.301 -16.719 1 91.38 102 THR A C 1
ATOM 750 O O . THR A 1 102 ? 0.058 2.236 -16.094 1 91.38 102 THR A O 1
ATOM 753 N N . VAL A 1 103 ? 0.052 0.719 -17.672 1 92.88 103 VAL A N 1
ATOM 754 C CA . VAL A 1 103 ? -1.274 1.12 -18.141 1 92.88 103 VAL A CA 1
ATOM 755 C C . VAL A 1 103 ? -2.291 0.924 -17.016 1 92.88 103 VAL A C 1
ATOM 757 O O . VAL A 1 103 ? -3.123 1.798 -16.766 1 92.88 103 VAL A O 1
ATOM 760 N N . LEU A 1 104 ? -2.221 -0.181 -16.422 1 94 104 LEU A N 1
ATOM 761 C CA . LEU A 1 104 ? -3.129 -0.476 -15.312 1 94 104 LEU A CA 1
ATOM 762 C C . LEU A 1 104 ? -3.004 0.571 -14.211 1 94 104 LEU A C 1
ATOM 764 O O . LEU A 1 104 ? -4.012 1.082 -13.719 1 94 104 LEU A O 1
ATOM 768 N N . VAL A 1 105 ? -1.808 0.92 -13.82 1 92.5 105 VAL A N 1
ATOM 769 C CA . VAL A 1 105 ? -1.554 1.854 -12.734 1 92.5 105 VAL A CA 1
ATOM 770 C C . VAL A 1 105 ? -1.982 3.26 -13.148 1 92.5 105 VAL A C 1
ATOM 772 O O . VAL A 1 105 ? -2.549 4.004 -12.344 1 92.5 105 VAL A O 1
ATOM 775 N N . LEU A 1 106 ? -1.703 3.619 -14.375 1 90.5 106 LEU A N 1
ATOM 776 C CA . LEU A 1 106 ? -2.072 4.949 -14.844 1 90.5 106 LEU A CA 1
ATOM 777 C C . LEU A 1 106 ? -3.588 5.113 -14.875 1 90.5 106 LEU A C 1
ATOM 779 O O . LEU A 1 106 ? -4.109 6.168 -14.508 1 90.5 106 LEU A O 1
ATOM 783 N N . ILE A 1 107 ? -4.246 4.129 -15.305 1 94.5 107 ILE A N 1
ATOM 784 C CA . ILE A 1 107 ? -5.703 4.168 -15.32 1 94.5 107 ILE A CA 1
ATOM 785 C C . ILE A 1 107 ? -6.227 4.262 -13.891 1 94.5 107 ILE A C 1
ATOM 787 O O . ILE A 1 107 ? -7.086 5.098 -13.586 1 94.5 107 ILE A O 1
ATOM 791 N N . ALA A 1 108 ? -5.73 3.389 -13.055 1 95.44 108 ALA A N 1
ATOM 792 C CA . ALA A 1 108 ? -6.148 3.402 -11.656 1 95.44 108 ALA A CA 1
ATOM 793 C C . ALA A 1 108 ? -5.887 4.766 -11.016 1 95.44 108 ALA A C 1
ATOM 795 O O . ALA A 1 108 ? -6.727 5.285 -10.281 1 95.44 108 ALA A O 1
ATOM 796 N N . SER A 1 109 ? -4.758 5.336 -11.352 1 92.81 109 SER A N 1
ATOM 797 C CA . SER A 1 109 ? -4.402 6.641 -10.805 1 92.81 109 SER A CA 1
ATOM 798 C C . SER A 1 109 ? -5.32 7.734 -11.344 1 92.81 109 SER A C 1
ATOM 800 O O . SER A 1 109 ? -5.758 8.609 -10.602 1 92.81 109 SER A O 1
ATOM 802 N N . ALA A 1 110 ? -5.555 7.723 -12.617 1 93.19 110 ALA A N 1
ATOM 803 C CA . ALA A 1 110 ? -6.379 8.734 -13.281 1 93.19 110 ALA A CA 1
ATOM 804 C C . ALA A 1 110 ? -7.797 8.742 -12.719 1 93.19 110 ALA A C 1
ATOM 806 O O . ALA A 1 110 ? -8.461 9.781 -12.703 1 93.19 110 ALA A O 1
ATOM 807 N N . VAL A 1 111 ? -8.227 7.652 -12.234 1 96.38 111 VAL A N 1
ATOM 808 C CA . VAL A 1 111 ? -9.562 7.555 -11.664 1 96.38 111 VAL A CA 1
ATOM 809 C C . VAL A 1 111 ? -9.516 7.891 -10.172 1 96.38 111 VAL A C 1
ATOM 811 O O . VAL A 1 111 ? -10.375 8.617 -9.672 1 96.38 111 VAL A O 1
ATOM 814 N N . THR A 1 112 ? -8.539 7.375 -9.492 1 96.06 112 THR A N 1
ATOM 815 C CA . THR A 1 112 ? -8.422 7.508 -8.047 1 96.06 112 THR A CA 1
ATOM 816 C C . THR A 1 112 ? -8.258 8.969 -7.645 1 96.06 112 THR A C 1
ATOM 818 O O . THR A 1 112 ? -8.914 9.453 -6.723 1 96.06 112 THR A O 1
ATOM 821 N N . VAL A 1 113 ? -7.402 9.719 -8.344 1 91.38 113 VAL A N 1
ATOM 822 C CA . VAL A 1 113 ? -7.035 11.07 -7.934 1 91.38 113 VAL A CA 1
ATOM 823 C C . VAL A 1 113 ? -8.266 11.977 -7.98 1 91.38 113 VAL A C 1
ATOM 825 O O . VAL A 1 113 ? -8.648 12.57 -6.965 1 91.38 113 VAL A O 1
ATOM 828 N N . PRO A 1 114 ? -8.984 12.086 -9.117 1 94.44 114 PRO A N 1
ATOM 829 C CA . PRO A 1 114 ? -10.164 12.953 -9.133 1 94.44 114 PRO A CA 1
ATOM 830 C C . PRO A 1 114 ? -11.242 12.5 -8.156 1 94.44 114 PRO A C 1
ATOM 832 O O . PRO A 1 114 ? -11.891 13.336 -7.512 1 94.44 114 PRO A O 1
ATOM 835 N N . LEU A 1 115 ? -11.445 11.234 -8 1 96.5 115 LEU A N 1
ATOM 836 C CA . LEU A 1 115 ? -12.477 10.734 -7.109 1 96.5 115 LEU A CA 1
ATOM 837 C C . LEU A 1 115 ? -12.125 11.031 -5.652 1 96.5 115 LEU A C 1
ATOM 839 O O . LEU A 1 115 ? -13 11.414 -4.867 1 96.5 115 LEU A O 1
ATOM 843 N N . ALA A 1 116 ? -10.906 10.758 -5.324 1 95.31 116 ALA A N 1
ATOM 844 C CA . ALA A 1 116 ? -10.461 11.016 -3.961 1 95.31 116 ALA A CA 1
ATOM 845 C C . ALA A 1 116 ? -10.555 12.5 -3.625 1 95.31 116 ALA A C 1
ATOM 847 O O . ALA A 1 116 ? -10.977 12.867 -2.525 1 95.31 116 ALA A O 1
ATOM 848 N N . VAL A 1 117 ? -10.156 13.328 -4.582 1 92.69 117 VAL A N 1
ATOM 849 C CA . VAL A 1 117 ? -10.234 14.766 -4.375 1 92.69 117 VAL A CA 1
ATOM 850 C C . VAL A 1 117 ? -11.695 15.195 -4.238 1 92.69 117 VAL A C 1
ATOM 852 O O . VAL A 1 117 ? -12.047 15.938 -3.318 1 92.69 117 VAL A O 1
ATOM 855 N N . LEU A 1 118 ? -12.492 14.711 -5.117 1 95.75 118 LEU A N 1
ATOM 856 C CA . LEU A 1 118 ? -13.914 15.047 -5.098 1 95.75 118 LEU A CA 1
ATOM 857 C C . LEU A 1 118 ? -14.547 14.648 -3.768 1 95.75 118 LEU A C 1
ATOM 859 O O . LEU A 1 118 ? -15.156 15.484 -3.092 1 95.75 118 LEU A O 1
ATOM 863 N N . LEU A 1 119 ? -14.391 13.453 -3.375 1 96.62 119 LEU A N 1
ATOM 864 C CA . LEU A 1 119 ? -14.992 12.945 -2.145 1 96.62 119 LEU A CA 1
ATOM 865 C C . LEU A 1 119 ? -14.375 13.625 -0.923 1 96.62 119 LEU A C 1
ATOM 867 O O . LEU A 1 119 ? -15.094 13.977 0.019 1 96.62 119 LEU A O 1
ATOM 871 N N . GLY A 1 120 ? -13.07 13.758 -0.98 1 94.69 120 GLY A N 1
ATOM 872 C CA . GLY A 1 120 ? -12.398 14.398 0.134 1 94.69 120 GLY A CA 1
ATOM 873 C C . GLY A 1 120 ? -12.812 15.844 0.33 1 94.69 120 GLY A C 1
ATOM 874 O O . GLY A 1 120 ? -13.016 16.297 1.461 1 94.69 120 GLY A O 1
ATOM 875 N N . VAL A 1 121 ? -12.93 16.547 -0.754 1 94.31 121 VAL A N 1
ATOM 876 C CA . VAL A 1 121 ? -13.32 17.938 -0.691 1 94.31 121 VAL A CA 1
ATOM 877 C C . VAL A 1 121 ? -14.773 18.062 -0.213 1 94.31 121 VAL A C 1
ATOM 879 O O . VAL A 1 121 ? -15.07 18.844 0.691 1 94.31 121 VAL A O 1
ATOM 882 N N . LEU A 1 122 ? -15.648 17.297 -0.771 1 95.5 122 LEU A N 1
ATOM 883 C CA . LEU A 1 122 ? -17.062 17.359 -0.42 1 95.5 122 LEU A CA 1
ATOM 884 C C . LEU A 1 122 ? -17.266 17.031 1.052 1 95.5 122 LEU A C 1
ATOM 886 O O . LEU A 1 122 ? -18.109 17.641 1.719 1 95.5 122 LEU A O 1
ATOM 890 N N . THR A 1 123 ? -16.562 16.125 1.52 1 95.81 123 THR A N 1
ATOM 891 C CA . THR A 1 123 ? -16.734 15.703 2.906 1 95.81 123 THR A CA 1
ATOM 892 C C . THR A 1 123 ? -15.938 16.609 3.846 1 95.81 123 THR A C 1
ATOM 894 O O . THR A 1 123 ? -16.344 16.828 4.988 1 95.81 123 THR A O 1
ATOM 897 N N . GLY A 1 124 ? -14.844 17.125 3.367 1 93.5 124 GLY A N 1
ATOM 898 C CA . GLY A 1 124 ? -14.008 18 4.18 1 93.5 124 GLY A CA 1
ATOM 899 C C . GLY A 1 124 ? -14.617 19.359 4.406 1 93.5 124 GLY A C 1
ATOM 900 O O . GLY A 1 124 ? -14.32 20.031 5.402 1 93.5 124 GLY A O 1
ATOM 901 N N . LEU A 1 125 ? -15.477 19.812 3.541 1 94.44 125 LEU A N 1
ATOM 902 C CA . LEU A 1 125 ? -16.109 21.125 3.643 1 94.44 125 LEU A CA 1
ATOM 903 C C . LEU A 1 125 ? -17.25 21.094 4.641 1 94.44 125 LEU A C 1
ATOM 905 O O . LEU A 1 125 ? -17.688 22.141 5.125 1 94.44 125 LEU A O 1
ATOM 909 N N . ARG A 1 126 ? -17.797 19.938 4.906 1 93.88 126 ARG A N 1
ATOM 910 C CA . ARG A 1 126 ? -18.875 19.781 5.879 1 93.88 126 ARG A CA 1
ATOM 911 C C . ARG A 1 126 ? -18.625 18.594 6.793 1 93.88 126 ARG A C 1
ATOM 913 O O . ARG A 1 126 ? -19.391 17.625 6.789 1 93.88 126 ARG A O 1
ATOM 920 N N . PRO A 1 127 ? -17.656 18.75 7.605 1 92.31 127 PRO A N 1
ATOM 921 C CA . PRO A 1 127 ? -17.344 17.641 8.5 1 92.31 127 PRO A CA 1
ATOM 922 C C . PRO A 1 127 ? -18.516 17.25 9.391 1 92.31 127 PRO A C 1
ATOM 924 O O . PRO A 1 127 ? -19.219 18.109 9.914 1 92.31 127 PRO A O 1
ATOM 927 N N . GLY A 1 128 ? -18.766 15.93 9.438 1 92.12 128 GLY A N 1
ATOM 928 C CA . GLY A 1 128 ? -19.844 15.445 10.266 1 92.12 128 GLY A CA 1
ATOM 929 C C . GLY A 1 128 ? -21.172 15.375 9.539 1 92.12 128 GLY A C 1
ATOM 930 O O . GLY A 1 128 ? -22.156 14.844 10.062 1 92.12 128 GLY A O 1
ATOM 931 N N . GLY A 1 129 ? -21.312 15.938 8.375 1 94.25 129 GLY A N 1
ATOM 932 C CA . GLY A 1 129 ? -22.531 15.875 7.578 1 94.25 129 GLY A CA 1
ATOM 933 C C . GLY A 1 129 ? -22.875 14.469 7.125 1 94.25 129 GLY A C 1
ATOM 934 O O . GLY A 1 129 ? -22.125 13.523 7.406 1 94.25 129 GLY A O 1
ATOM 935 N N . ARG A 1 130 ? -24.016 14.375 6.52 1 94.69 130 ARG A N 1
ATOM 936 C CA . ARG A 1 130 ? -24.516 13.07 6.09 1 94.69 130 ARG A CA 1
ATOM 937 C C . ARG A 1 130 ? -23.562 12.438 5.07 1 94.69 130 ARG A C 1
ATOM 939 O O . ARG A 1 130 ? -23.281 11.242 5.133 1 94.69 130 ARG A O 1
ATOM 946 N N . LEU A 1 131 ? -23.156 13.25 4.191 1 95 131 LEU A N 1
ATOM 947 C CA . LEU A 1 131 ? -22.25 12.742 3.178 1 95 131 LEU A CA 1
ATOM 948 C C . LEU A 1 131 ? -20.906 12.328 3.801 1 95 131 LEU A C 1
ATOM 950 O O . LEU A 1 131 ? -20.328 11.312 3.424 1 95 131 LEU A O 1
ATOM 954 N N . ASP A 1 132 ? -20.453 13.094 4.652 1 95.12 132 ASP A N 1
ATOM 955 C CA . ASP A 1 132 ? -19.219 12.789 5.352 1 95.12 132 ASP A CA 1
ATOM 956 C C . ASP A 1 132 ? -19.328 11.469 6.113 1 95.12 132 ASP A C 1
ATOM 958 O O . ASP A 1 132 ? -18.438 10.617 6.02 1 95.12 132 ASP A O 1
ATOM 962 N N . ARG A 1 133 ? -20.406 11.328 6.781 1 90.81 133 ARG A N 1
ATOM 963 C CA . ARG A 1 133 ? -20.609 10.109 7.555 1 90.81 133 ARG A CA 1
ATOM 964 C C . ARG A 1 133 ? -20.719 8.891 6.645 1 90.81 133 ARG A C 1
ATOM 966 O O . ARG A 1 133 ? -20.156 7.828 6.949 1 90.81 133 ARG A O 1
ATOM 973 N N . PHE A 1 134 ? -21.391 9.07 5.617 1 93.44 134 PHE A N 1
ATOM 974 C CA . PHE A 1 134 ? -21.547 7.973 4.672 1 93.44 134 PHE A CA 1
ATOM 975 C C . PHE A 1 134 ? -20.219 7.602 4.035 1 93.44 134 PHE A C 1
ATOM 977 O O . PHE A 1 134 ? -19.828 6.434 4.031 1 93.44 134 PHE A O 1
ATOM 984 N N . VAL A 1 135 ? -19.5 8.594 3.482 1 93.75 135 VAL A N 1
ATOM 985 C CA . VAL A 1 135 ? -18.25 8.359 2.777 1 93.75 135 VAL A CA 1
ATOM 986 C C . VAL A 1 135 ? -17.203 7.805 3.748 1 93.75 135 VAL A C 1
ATOM 988 O O . VAL A 1 135 ? -16.453 6.895 3.402 1 93.75 135 VAL A O 1
ATOM 991 N N . SER A 1 136 ? -17.203 8.289 4.898 1 89.06 136 SER A N 1
ATOM 992 C CA . SER A 1 136 ? -16.266 7.805 5.91 1 89.06 136 SER A CA 1
ATOM 993 C C . SER A 1 136 ? -16.562 6.355 6.281 1 89.06 136 SER A C 1
ATOM 995 O O . SER A 1 136 ? -15.633 5.547 6.422 1 89.06 136 SER A O 1
ATOM 997 N N . GLY A 1 137 ? -17.812 6.055 6.434 1 87.81 137 GLY A N 1
ATOM 998 C CA . GLY A 1 137 ? -18.203 4.684 6.719 1 87.81 137 GLY A CA 1
ATOM 999 C C . GLY A 1 137 ? -17.828 3.715 5.613 1 87.81 137 GLY A C 1
ATOM 1000 O O . GLY A 1 137 ? -17.281 2.645 5.879 1 87.81 137 GLY A O 1
ATOM 1001 N N . VAL A 1 138 ? -18.109 4.102 4.441 1 91.31 138 VAL A N 1
ATOM 1002 C CA . VAL A 1 138 ? -17.781 3.275 3.285 1 91.31 138 VAL A CA 1
ATOM 1003 C C . VAL A 1 138 ? -16.266 3.102 3.182 1 91.31 138 VAL A C 1
ATOM 1005 O O . VAL A 1 138 ? -15.781 2.004 2.902 1 91.31 138 VAL A O 1
ATOM 1008 N N . SER A 1 139 ? -15.562 4.184 3.355 1 88.69 139 SER A N 1
ATOM 1009 C CA . SER A 1 139 ? -14.109 4.133 3.275 1 88.69 139 SER A CA 1
ATOM 1010 C C . SER A 1 139 ? -13.531 3.188 4.324 1 88.69 139 SER A C 1
ATOM 1012 O O . SER A 1 139 ? -12.617 2.416 4.035 1 88.69 139 SER A O 1
ATOM 1014 N N . LEU A 1 140 ? -14.078 3.242 5.473 1 84 140 LEU A N 1
ATOM 1015 C CA . LEU A 1 140 ? -13.617 2.365 6.543 1 84 140 LEU A CA 1
ATOM 1016 C C . LEU A 1 140 ? -13.906 0.905 6.215 1 84 140 LEU A C 1
ATOM 1018 O O . LEU A 1 140 ? -13.086 0.028 6.488 1 84 140 LEU A O 1
ATOM 1022 N N . THR A 1 141 ? -15.023 0.69 5.668 1 87.62 141 THR A N 1
ATOM 1023 C CA . THR A 1 141 ? -15.414 -0.663 5.289 1 87.62 141 THR A CA 1
ATOM 1024 C C . THR A 1 141 ? -14.484 -1.215 4.215 1 87.62 141 THR A C 1
ATOM 1026 O O . THR A 1 141 ? -14.023 -2.355 4.309 1 87.62 141 THR A O 1
ATOM 1029 N N . VAL A 1 142 ? -14.219 -0.436 3.24 1 86.75 142 VAL A N 1
ATOM 1030 C CA . VAL A 1 142 ? -13.375 -0.853 2.125 1 86.75 142 VAL A CA 1
ATOM 1031 C C . VAL A 1 142 ? -11.969 -1.151 2.625 1 86.75 142 VAL A C 1
ATOM 1033 O O . VAL A 1 142 ? -11.367 -2.158 2.24 1 86.75 142 VAL A O 1
ATOM 1036 N N . VAL A 1 143 ? -11.477 -0.36 3.479 1 81.75 143 VAL A N 1
ATOM 1037 C CA . VAL A 1 143 ? -10.094 -0.504 3.936 1 81.75 143 VAL A CA 1
ATOM 1038 C C . VAL A 1 143 ? -9.984 -1.701 4.879 1 81.75 143 VAL A C 1
ATOM 1040 O O . VAL A 1 143 ? -8.914 -2.297 5.012 1 81.75 143 VAL A O 1
ATOM 1043 N N . ALA A 1 144 ? -11.078 -2.041 5.445 1 83.56 144 ALA A N 1
ATOM 1044 C CA . ALA A 1 144 ? -11.094 -3.162 6.383 1 83.56 144 ALA A CA 1
ATOM 1045 C C . ALA A 1 144 ? -11.07 -4.496 5.641 1 83.56 144 ALA A C 1
ATOM 1047 O O . ALA A 1 144 ? -10.797 -5.539 6.238 1 83.56 144 ALA A O 1
ATOM 1048 N N . ILE A 1 145 ? -11.391 -4.438 4.398 1 84.25 145 ILE A N 1
ATOM 1049 C CA . ILE A 1 145 ? -11.352 -5.645 3.578 1 84.25 145 ILE A CA 1
ATOM 1050 C C . ILE A 1 145 ? -10.031 -5.707 2.816 1 84.25 145 ILE A C 1
ATOM 1052 O O . ILE A 1 145 ? -9.68 -4.773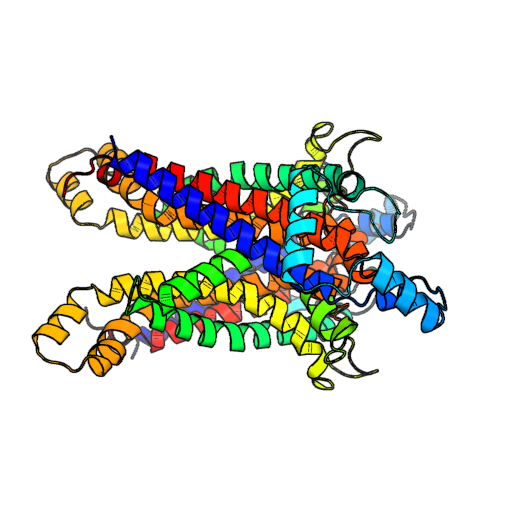 2.096 1 84.25 145 ILE A O 1
ATOM 1056 N N . PRO A 1 146 ? -9.328 -6.746 2.936 1 78.31 146 PRO A N 1
ATOM 1057 C CA . PRO A 1 146 ? -8.07 -6.871 2.195 1 78.31 146 PRO A CA 1
ATOM 1058 C C . PRO A 1 146 ? -8.273 -6.801 0.682 1 78.31 146 PRO A C 1
ATOM 1060 O O . PRO A 1 146 ? -9.289 -7.27 0.166 1 78.31 146 PRO A O 1
ATOM 1063 N N . SER A 1 147 ? -7.289 -6.297 0.041 1 80.06 147 SER A N 1
ATOM 1064 C CA . SER A 1 147 ? -7.383 -6.027 -1.39 1 80.06 147 SER A CA 1
ATOM 1065 C C . SER A 1 147 ? -7.633 -7.309 -2.178 1 80.06 147 SER A C 1
ATOM 1067 O O . SER A 1 147 ? -8.359 -7.301 -3.174 1 80.06 147 SER A O 1
ATOM 1069 N N . PHE A 1 148 ? -7.02 -8.359 -1.81 1 81.62 148 PHE A N 1
ATOM 1070 C CA . PHE A 1 148 ? -7.188 -9.609 -2.541 1 81.62 148 PHE A CA 1
ATOM 1071 C C . PHE A 1 148 ? -8.617 -10.125 -2.418 1 81.62 148 PHE A C 1
ATOM 1073 O O . PHE A 1 148 ? -9.141 -10.734 -3.348 1 81.62 148 PHE A O 1
ATOM 1080 N N . VAL A 1 149 ? -9.188 -9.914 -1.267 1 84.75 149 VAL A N 1
ATOM 1081 C CA . VAL A 1 149 ? -10.57 -10.312 -1.069 1 84.75 149 VAL A CA 1
ATOM 1082 C C . VAL A 1 149 ? -11.492 -9.445 -1.929 1 84.75 149 VAL A C 1
ATOM 1084 O O . VAL A 1 149 ? -12.438 -9.945 -2.535 1 84.75 149 VAL A O 1
ATOM 1087 N N . VAL A 1 150 ? -11.172 -8.211 -1.971 1 87.31 150 VAL A N 1
ATOM 1088 C CA . VAL A 1 150 ? -11.945 -7.289 -2.791 1 87.31 150 VAL A CA 1
ATOM 1089 C C . VAL A 1 150 ? -11.875 -7.719 -4.258 1 87.31 150 VAL A C 1
ATOM 1091 O O . VAL A 1 150 ? -12.898 -7.75 -4.949 1 87.31 150 VAL A O 1
ATOM 1094 N N . ALA A 1 151 ? -10.688 -8.016 -4.711 1 87.75 151 ALA A N 1
ATOM 1095 C CA . ALA A 1 151 ? -10.516 -8.461 -6.09 1 87.75 151 ALA A CA 1
ATOM 1096 C C . ALA A 1 151 ? -11.328 -9.719 -6.367 1 87.75 151 ALA A C 1
ATOM 1098 O O . ALA A 1 151 ? -11.984 -9.828 -7.406 1 87.75 151 ALA A O 1
ATOM 1099 N N . GLY A 1 152 ? -11.25 -10.641 -5.461 1 86 152 GLY A N 1
ATOM 1100 C CA . GLY A 1 152 ? -12.016 -11.867 -5.609 1 86 152 GLY A CA 1
ATOM 1101 C C . GLY A 1 152 ? -13.516 -11.625 -5.656 1 86 152 GLY A C 1
ATOM 1102 O O . GLY A 1 152 ? -14.227 -12.25 -6.449 1 86 152 GLY A O 1
ATOM 1103 N N . LEU A 1 153 ? -13.977 -10.742 -4.816 1 86.38 153 LEU A N 1
ATOM 1104 C CA . LEU A 1 153 ? -15.391 -10.422 -4.766 1 86.38 153 LEU A CA 1
ATOM 1105 C C . LEU A 1 153 ? -15.852 -9.773 -6.074 1 86.38 153 LEU A C 1
ATOM 1107 O O . LEU A 1 153 ? -16.953 -10.039 -6.543 1 86.38 153 LEU A O 1
ATOM 1111 N N . LEU A 1 154 ? -15.031 -8.922 -6.57 1 88.94 154 LEU A N 1
ATOM 1112 C CA . LEU A 1 154 ? -15.367 -8.273 -7.832 1 88.94 154 LEU A CA 1
ATOM 1113 C C . LEU A 1 154 ? -15.516 -9.305 -8.945 1 88.94 154 LEU A C 1
ATOM 1115 O O . LEU A 1 154 ? -16.422 -9.203 -9.781 1 88.94 154 LEU A O 1
ATOM 1119 N N . VAL A 1 155 ? -14.617 -10.281 -8.969 1 87.06 155 VAL A N 1
ATOM 1120 C CA . VAL A 1 155 ? -14.703 -11.352 -9.953 1 87.06 155 VAL A CA 1
ATOM 1121 C C . VAL A 1 155 ? -16 -12.125 -9.758 1 87.06 155 VAL A C 1
ATOM 1123 O O . VAL A 1 155 ? -16.734 -12.375 -10.719 1 87.06 155 VAL A O 1
ATOM 1126 N N . MET A 1 156 ? -16.281 -12.469 -8.578 1 82.25 156 MET A N 1
ATOM 1127 C CA . MET A 1 156 ? -17.453 -13.289 -8.266 1 82.25 156 MET A CA 1
ATOM 1128 C C . MET A 1 156 ? -18.734 -12.562 -8.641 1 82.25 156 MET A C 1
ATOM 1130 O O . MET A 1 156 ? -19.641 -13.148 -9.25 1 82.25 156 MET A O 1
ATOM 1134 N N . VAL A 1 157 ? -18.797 -11.305 -8.359 1 83.5 157 VAL A N 1
ATOM 1135 C CA . VAL A 1 157 ? -20.016 -10.539 -8.555 1 83.5 157 VAL A CA 1
ATOM 1136 C C . VAL A 1 157 ? -20.172 -10.164 -10.031 1 83.5 157 VAL A C 1
ATOM 1138 O O . VAL A 1 157 ? -21.188 -10.453 -10.656 1 83.5 157 VAL A O 1
ATOM 1141 N N . PHE A 1 158 ? -19.141 -9.625 -10.617 1 89.19 158 PHE A N 1
ATOM 1142 C CA . PHE A 1 158 ? -19.297 -8.984 -11.914 1 89.19 158 PHE A CA 1
ATOM 1143 C C . PHE A 1 158 ? -18.984 -9.961 -13.047 1 89.19 158 PHE A C 1
ATOM 1145 O O . PHE A 1 158 ? -19.375 -9.734 -14.195 1 89.19 158 PHE A O 1
ATOM 1152 N N . SER A 1 159 ? -18.219 -10.969 -12.742 1 84.69 159 SER A N 1
ATOM 1153 C CA . SER A 1 159 ? -17.891 -11.938 -13.781 1 84.69 159 SER A CA 1
ATOM 1154 C C . SER A 1 159 ? -18.75 -13.195 -13.648 1 84.69 159 SER A C 1
ATOM 1156 O O . SER A 1 159 ? -19.469 -13.555 -14.578 1 84.69 159 SER A O 1
ATOM 1158 N N . VAL A 1 160 ? -18.781 -13.75 -12.555 1 77.44 160 VAL A N 1
ATOM 1159 C CA . VAL A 1 160 ? -19.406 -15.055 -12.375 1 77.44 160 VAL A CA 1
ATOM 1160 C C . VAL A 1 160 ? -20.906 -14.898 -12.258 1 77.44 160 VAL A C 1
ATOM 1162 O O . VAL A 1 160 ? -21.672 -15.578 -12.953 1 77.44 160 VAL A O 1
ATOM 1165 N N . THR A 1 161 ? -21.344 -13.953 -11.453 1 77.81 161 THR A N 1
ATOM 1166 C CA . THR A 1 161 ? -22.766 -13.844 -11.172 1 77.81 161 THR A CA 1
ATOM 1167 C C . THR A 1 161 ? -23.469 -13.023 -12.25 1 77.81 161 THR A C 1
ATOM 1169 O O . THR A 1 161 ? -24.438 -13.477 -12.852 1 77.81 161 THR A O 1
ATOM 1172 N N . LEU A 1 162 ? -22.938 -11.789 -12.539 1 83.5 162 LEU A N 1
ATOM 1173 C CA . LEU A 1 162 ? -23.625 -10.867 -13.438 1 83.5 162 LEU A CA 1
ATOM 1174 C C . LEU A 1 162 ? -23.203 -11.094 -14.883 1 83.5 162 LEU A C 1
ATOM 1176 O O . LEU A 1 162 ? -23.891 -10.68 -15.82 1 83.5 162 LEU A O 1
ATOM 1180 N N . GLY A 1 163 ? -22.016 -11.727 -15.086 1 85.56 163 GLY A N 1
ATOM 1181 C CA . GLY A 1 163 ? -21.5 -11.992 -16.422 1 85.56 163 GLY A CA 1
ATOM 1182 C C . GLY A 1 163 ? -21.203 -10.727 -17.203 1 85.56 163 GLY A C 1
ATOM 1183 O O . GLY A 1 163 ? -21.25 -10.727 -18.438 1 85.56 163 GLY A O 1
ATOM 1184 N N . LEU A 1 164 ? -20.922 -9.648 -16.531 1 87.88 164 LEU A N 1
ATOM 1185 C CA . LEU A 1 164 ? -20.75 -8.352 -17.188 1 87.88 164 LEU A CA 1
ATOM 1186 C C . LEU A 1 164 ? -19.312 -8.148 -17.641 1 87.88 164 LEU A C 1
ATOM 1188 O O . LEU A 1 164 ? -19.062 -7.438 -18.609 1 87.88 164 LEU A O 1
ATOM 1192 N N . LEU A 1 165 ? -18.391 -8.758 -16.906 1 90.31 165 LEU A N 1
ATOM 1193 C CA . LEU A 1 165 ? -16.984 -8.516 -17.156 1 90.31 165 LEU A CA 1
ATOM 1194 C C . LEU A 1 165 ? -16.188 -9.82 -17.078 1 90.31 165 LEU A C 1
ATOM 1196 O O . LEU A 1 165 ? -16.609 -10.766 -16.406 1 90.31 165 LEU A O 1
ATOM 1200 N N . PRO A 1 166 ? -15.094 -9.844 -17.75 1 88.06 166 PRO A N 1
ATOM 1201 C CA . PRO A 1 166 ? -14.289 -11.062 -17.719 1 88.06 166 PRO A CA 1
ATOM 1202 C C . PRO A 1 166 ? -13.586 -11.258 -16.375 1 88.06 166 PRO A C 1
ATOM 1204 O O . PRO A 1 166 ? -13.164 -10.289 -15.742 1 88.06 166 PRO A O 1
ATOM 1207 N N . ALA A 1 167 ? -13.477 -12.531 -15.977 1 83.38 167 ALA A N 1
ATOM 1208 C CA . ALA A 1 167 ? -12.805 -12.898 -14.727 1 83.38 167 ALA A CA 1
ATOM 1209 C C . ALA A 1 167 ? -11.289 -12.805 -14.867 1 83.38 167 ALA A C 1
ATOM 1211 O O . ALA A 1 167 ? -10.586 -12.555 -13.891 1 83.38 167 ALA A O 1
ATOM 1212 N N . VAL A 1 168 ? -10.898 -13.055 -16.094 1 84.56 168 VAL A N 1
ATOM 1213 C CA . VAL A 1 168 ? -9.469 -12.992 -16.375 1 84.56 168 VAL A CA 1
ATOM 1214 C C . VAL A 1 168 ? -9.18 -11.82 -17.297 1 84.56 168 VAL A C 1
ATOM 1216 O O . VAL A 1 168 ? -10.023 -11.438 -18.109 1 84.56 168 VAL A O 1
ATOM 1219 N N . SER A 1 169 ? -8.016 -11.234 -17.109 1 89.06 169 SER A N 1
ATOM 1220 C CA . SE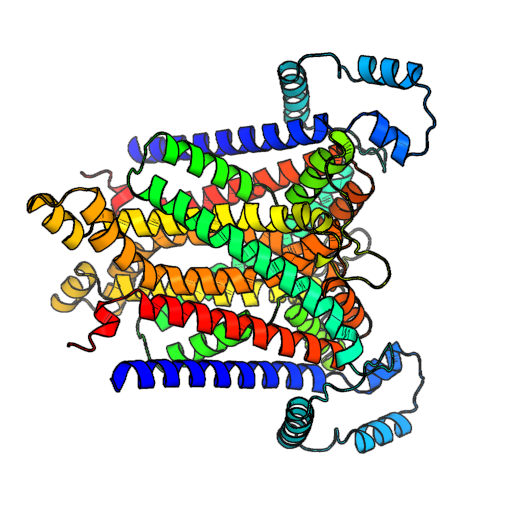R A 1 169 ? -7.648 -10.047 -17.875 1 89.06 169 SER A CA 1
ATOM 1221 C C . SER A 1 169 ? -6.551 -10.352 -18.891 1 89.06 169 SER A C 1
ATOM 1223 O O . SER A 1 169 ? -5.469 -9.766 -18.828 1 89.06 169 SER A O 1
ATOM 1225 N N . LEU A 1 170 ? -6.91 -11.156 -19.812 1 87.19 170 LEU A N 1
ATOM 1226 C CA . LEU A 1 170 ? -5.98 -11.516 -20.875 1 87.19 170 LEU A CA 1
ATOM 1227 C C . LEU A 1 170 ? -6.301 -10.75 -22.156 1 87.19 170 LEU A C 1
ATOM 1229 O O . LEU A 1 170 ? -7.457 -10.703 -22.578 1 87.19 170 LEU A O 1
ATOM 1233 N N . PRO A 1 171 ? -5.266 -10.156 -22.625 1 86.44 171 PRO A N 1
ATOM 1234 C CA . PRO A 1 171 ? -5.477 -9.484 -23.922 1 86.44 171 PRO A CA 1
ATOM 1235 C C . PRO A 1 171 ? -5.668 -10.461 -25.062 1 86.44 171 PRO A C 1
ATOM 1237 O O . PRO A 1 171 ? -5.391 -11.656 -24.922 1 86.44 171 PRO A O 1
ATOM 1240 N N . PRO A 1 172 ? -6.191 -9.93 -26.172 1 84.81 172 PRO A N 1
ATOM 1241 C CA . PRO A 1 172 ? -6.254 -10.789 -27.359 1 84.81 172 PRO A CA 1
ATOM 1242 C C . PRO A 1 172 ? -4.875 -11.211 -27.859 1 84.81 172 PRO A C 1
ATOM 1244 O O . PRO A 1 172 ? -3.871 -10.57 -27.516 1 84.81 172 PRO A O 1
ATOM 1247 N N . LEU A 1 173 ? -4.906 -12.344 -28.531 1 84.38 173 LEU A N 1
ATOM 1248 C CA . LEU A 1 173 ? -3.645 -12.859 -29.047 1 84.38 173 LEU A CA 1
ATOM 1249 C C . LEU A 1 173 ? -2.904 -11.789 -29.844 1 84.38 173 LEU A C 1
ATOM 1251 O O . LEU A 1 173 ? -3.465 -11.195 -30.766 1 84.38 173 LEU A O 1
ATOM 1255 N N . GLY A 1 174 ? -1.759 -11.562 -29.406 1 81.38 174 GLY A N 1
ATOM 1256 C CA . GLY A 1 174 ? -0.931 -10.602 -30.109 1 81.38 174 GLY A CA 1
ATOM 1257 C C . GLY A 1 174 ? -1.278 -9.164 -29.781 1 81.38 174 GLY A C 1
ATOM 1258 O O . GLY A 1 174 ? -0.694 -8.227 -30.344 1 81.38 174 GLY A O 1
ATOM 1259 N N . GLY A 1 175 ? -2.197 -9.016 -28.906 1 86.69 175 GLY A N 1
ATOM 1260 C CA . GLY A 1 175 ? -2.641 -7.664 -28.609 1 86.69 175 GLY A CA 1
ATOM 1261 C C . GLY A 1 175 ? -2.209 -7.191 -27.234 1 86.69 175 GLY A C 1
ATOM 1262 O O . GLY A 1 175 ? -1.355 -7.812 -26.594 1 86.69 175 GLY A O 1
ATOM 1263 N N . THR A 1 176 ? -2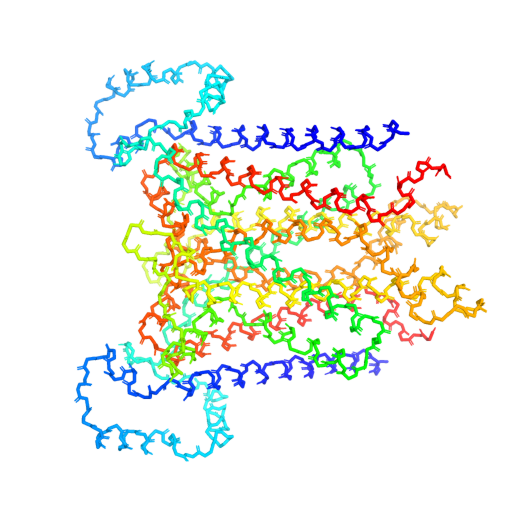.678 -5.895 -26.953 1 87.38 176 THR A N 1
ATOM 1264 C CA . THR A 1 176 ? -2.422 -5.262 -25.672 1 87.38 176 THR A CA 1
ATOM 1265 C C . THR A 1 176 ? -3.709 -5.141 -24.859 1 87.38 176 THR A C 1
ATOM 1267 O O . THR A 1 176 ? -4.805 -5.336 -25.391 1 87.38 176 THR A O 1
ATOM 1270 N N . PRO A 1 177 ? -3.604 -4.898 -23.625 1 89.56 177 PRO A N 1
ATOM 1271 C CA . PRO A 1 177 ? -4.809 -4.746 -22.797 1 89.56 177 PRO A CA 1
ATOM 1272 C C . PRO A 1 177 ? -5.73 -3.637 -23.297 1 89.56 177 PRO A C 1
ATOM 1274 O O . PRO A 1 177 ? -6.941 -3.688 -23.078 1 89.56 177 PRO A O 1
ATOM 1277 N N . LEU A 1 178 ? -5.18 -2.742 -24.047 1 91.38 178 LEU A N 1
ATOM 1278 C CA . LEU A 1 178 ? -5.984 -1.626 -24.547 1 91.38 178 LEU A CA 1
ATOM 1279 C C . LEU A 1 178 ? -6.883 -2.064 -25.688 1 91.38 178 LEU A C 1
ATOM 1281 O O . LEU A 1 178 ? -7.832 -1.364 -26.047 1 91.38 178 LEU A O 1
ATOM 1285 N N . ASP A 1 179 ? -6.574 -3.186 -26.25 1 91.12 179 ASP A N 1
ATOM 1286 C CA . ASP A 1 179 ? -7.375 -3.717 -27.359 1 91.12 179 ASP A CA 1
ATOM 1287 C C . ASP A 1 179 ? -8.688 -4.309 -26.844 1 91.12 179 ASP A C 1
ATOM 1289 O O . ASP A 1 179 ? -9.617 -4.531 -27.609 1 91.12 179 ASP A O 1
ATOM 1293 N N . ARG A 1 180 ? -8.781 -4.574 -25.609 1 91.88 180 ARG A N 1
ATOM 1294 C CA . ARG A 1 180 ? -9.969 -5.059 -24.922 1 91.88 180 ARG A CA 1
ATOM 1295 C C . ARG A 1 180 ? -10.148 -4.363 -23.578 1 91.88 180 ARG A C 1
ATOM 1297 O O . ARG A 1 180 ? -9.922 -4.965 -22.531 1 91.88 180 ARG A O 1
ATOM 1304 N N . PRO A 1 181 ? -10.641 -3.184 -23.625 1 92.06 181 PRO A N 1
ATOM 1305 C CA . PRO A 1 181 ? -10.68 -2.352 -22.422 1 92.06 181 PRO A CA 1
ATOM 1306 C C . PRO A 1 181 ? -11.516 -2.967 -21.297 1 92.06 181 PRO A C 1
ATOM 1308 O O . PRO A 1 181 ? -11.328 -2.635 -20.125 1 92.06 181 PRO A O 1
ATOM 1311 N N . GLU A 1 182 ? -12.406 -3.855 -21.609 1 93.12 182 GLU A N 1
ATOM 1312 C CA . GLU A 1 182 ? -13.266 -4.477 -20.594 1 93.12 182 GLU A CA 1
ATOM 1313 C C . GLU A 1 182 ? -12.453 -5.305 -19.609 1 93.12 182 GLU A C 1
ATOM 1315 O O . GLU A 1 182 ? -12.852 -5.484 -18.469 1 93.12 182 GLU A O 1
ATOM 1320 N N . ILE A 1 183 ? -11.289 -5.793 -20.047 1 92.88 183 ILE A N 1
ATOM 1321 C CA . ILE A 1 183 ? -10.484 -6.66 -19.203 1 92.88 183 ILE A CA 1
ATOM 1322 C C . ILE A 1 183 ? -9.758 -5.82 -18.141 1 92.88 183 ILE A C 1
ATOM 1324 O O . ILE A 1 183 ? -9.211 -6.359 -17.188 1 92.88 183 ILE A O 1
ATOM 1328 N N . LEU A 1 184 ? -9.805 -4.457 -18.312 1 95 184 LEU A N 1
ATOM 1329 C CA . LEU A 1 184 ? -9.086 -3.566 -17.391 1 95 184 LEU A CA 1
ATOM 1330 C C . LEU A 1 184 ? -10 -3.102 -16.266 1 95 184 LEU A C 1
ATOM 1332 O O . LEU A 1 184 ? -9.516 -2.596 -15.25 1 95 184 LEU A O 1
ATOM 1336 N N . VAL A 1 185 ? -11.227 -3.299 -16.359 1 95.38 185 VAL A N 1
ATOM 1337 C CA . VAL A 1 185 ? -12.203 -2.672 -15.484 1 95.38 185 VAL A CA 1
ATOM 1338 C C . VAL A 1 185 ? -12.086 -3.26 -14.078 1 95.38 185 VAL A C 1
ATOM 1340 O O . VAL A 1 185 ? -11.945 -2.523 -13.102 1 95.38 185 VAL A O 1
ATOM 1343 N N . LEU A 1 186 ? -12.078 -4.566 -13.969 1 94.69 186 LEU A N 1
ATOM 1344 C CA . LEU A 1 186 ? -12.094 -5.188 -12.648 1 94.69 186 LEU A CA 1
ATOM 1345 C C . LEU A 1 186 ? -10.75 -5.023 -11.945 1 94.69 186 LEU A C 1
ATOM 1347 O O . LEU A 1 186 ? -10.695 -4.633 -10.781 1 94.69 186 LEU A O 1
ATOM 1351 N N . PRO A 1 187 ? -9.633 -5.305 -12.688 1 94.06 187 PRO A N 1
ATOM 1352 C CA . PRO A 1 187 ? -8.344 -5.09 -12.016 1 94.06 187 PRO A CA 1
ATOM 1353 C C . PRO A 1 187 ? -8.125 -3.631 -11.617 1 94.06 187 PRO A C 1
ATOM 1355 O O . PRO A 1 187 ? -7.684 -3.354 -10.5 1 94.06 187 PRO A O 1
ATOM 1358 N N . ALA A 1 188 ? -8.453 -2.736 -12.508 1 95.19 188 ALA A N 1
ATOM 1359 C CA . ALA A 1 188 ? -8.336 -1.32 -12.172 1 95.19 188 ALA A CA 1
ATOM 1360 C C . ALA A 1 188 ? -9.281 -0.942 -11.039 1 95.19 188 ALA A C 1
ATOM 1362 O O . ALA A 1 188 ? -8.914 -0.186 -10.141 1 95.19 188 ALA A O 1
ATOM 1363 N N . GLY A 1 189 ? -10.445 -1.42 -11.109 1 94.88 189 GLY A N 1
ATOM 1364 C CA . GLY A 1 189 ? -11.43 -1.156 -10.078 1 94.88 189 GLY A CA 1
ATOM 1365 C C . GLY A 1 189 ? -10.977 -1.6 -8.695 1 94.88 189 GLY A C 1
ATOM 1366 O O . GLY A 1 189 ? -11.234 -0.916 -7.703 1 94.88 189 GLY A O 1
ATOM 1367 N N . SER A 1 190 ? -10.336 -2.742 -8.656 1 92.44 190 SER A N 1
ATOM 1368 C CA . SER A 1 190 ? -9.805 -3.254 -7.391 1 92.44 190 SER A CA 1
ATOM 1369 C C . SER A 1 190 ? -8.789 -2.293 -6.785 1 92.44 190 SER A C 1
ATOM 1371 O O . SER A 1 190 ? -8.781 -2.076 -5.57 1 92.44 190 SER A O 1
ATOM 1373 N N . LEU A 1 191 ? -7.969 -1.731 -7.59 1 92.56 191 LEU A N 1
ATOM 1374 C CA . LEU A 1 191 ? -6.953 -0.79 -7.133 1 92.56 191 LEU A CA 1
ATOM 1375 C C . LEU A 1 191 ? -7.586 0.536 -6.727 1 92.56 191 LEU A C 1
ATOM 1377 O O . LEU A 1 191 ? -7.215 1.116 -5.703 1 92.56 191 LEU A O 1
ATOM 1381 N N . VAL A 1 192 ? -8.547 0.946 -7.504 1 94.75 192 VAL A N 1
ATOM 1382 C CA . VAL A 1 192 ? -9.188 2.246 -7.32 1 94.75 192 VAL A CA 1
ATOM 1383 C C . VAL A 1 192 ? -9.93 2.275 -5.988 1 94.75 192 VAL A C 1
ATOM 1385 O O . VAL A 1 192 ? -9.906 3.281 -5.277 1 94.75 192 VAL A O 1
ATOM 1388 N N . LEU A 1 193 ? -10.547 1.201 -5.691 1 92.88 193 LEU A N 1
ATOM 1389 C CA . LEU A 1 193 ? -11.398 1.165 -4.508 1 92.88 193 LEU A CA 1
ATOM 1390 C C . LEU A 1 193 ? -10.594 1.442 -3.244 1 92.88 193 LEU A C 1
ATOM 1392 O O . LEU A 1 193 ? -10.93 2.342 -2.471 1 92.88 193 LEU A O 1
ATOM 1396 N N . PHE A 1 194 ? -9.531 0.738 -3.035 1 86.5 194 PHE A N 1
ATOM 1397 C CA . PHE A 1 194 ? -8.711 0.929 -1.844 1 86.5 194 PHE A CA 1
ATOM 1398 C C . PHE A 1 194 ? -8.023 2.285 -1.876 1 86.5 194 PHE A C 1
ATOM 1400 O O . PHE A 1 194 ? -8.023 3.014 -0.881 1 86.5 194 PHE A O 1
ATOM 1407 N N . ALA A 1 195 ? -7.449 2.572 -3.016 1 90.94 195 ALA A N 1
ATOM 1408 C CA . ALA A 1 195 ? -6.691 3.814 -3.156 1 90.94 195 ALA A CA 1
ATOM 1409 C C . ALA A 1 195 ? -7.578 5.031 -2.908 1 90.94 195 ALA A C 1
ATOM 1411 O O . ALA A 1 195 ? -7.172 5.977 -2.23 1 90.94 195 ALA A O 1
ATOM 1412 N N . THR A 1 196 ? -8.789 5 -3.43 1 94 196 THR A N 1
ATOM 1413 C CA . THR A 1 196 ? -9.711 6.117 -3.26 1 94 196 THR A CA 1
ATOM 1414 C C . THR A 1 196 ? -10.141 6.246 -1.803 1 94 196 THR A C 1
ATOM 1416 O O . THR A 1 196 ? -10.211 7.355 -1.266 1 94 196 THR A O 1
ATOM 1419 N N . ALA A 1 197 ? -10.461 5.117 -1.221 1 91 197 ALA A N 1
ATOM 1420 C CA . ALA A 1 197 ? -10.867 5.133 0.184 1 91 197 ALA A CA 1
ATOM 1421 C C . ALA A 1 197 ? -9.773 5.742 1.061 1 91 197 ALA A C 1
ATOM 1423 O O . ALA A 1 197 ? -10.062 6.582 1.92 1 91 197 ALA A O 1
ATOM 1424 N N . TRP A 1 198 ? -8.594 5.414 0.804 1 85.62 198 TRP A N 1
ATOM 1425 C CA . TRP A 1 198 ? -7.461 5.898 1.583 1 85.62 198 TRP A CA 1
ATOM 1426 C C . TRP A 1 198 ? -7.176 7.367 1.28 1 85.62 198 TRP A C 1
ATOM 1428 O O . TRP A 1 198 ? -7.055 8.18 2.197 1 85.62 198 TRP A O 1
ATOM 1438 N N . ALA A 1 199 ? -7.109 7.711 0.07 1 89.56 199 ALA A N 1
ATOM 1439 C CA . ALA A 1 199 ? -6.723 9.055 -0.354 1 89.56 199 ALA A CA 1
ATOM 1440 C C . ALA A 1 199 ? -7.797 10.07 0.004 1 89.56 199 ALA A C 1
ATOM 1442 O O . ALA A 1 199 ? -7.488 11.211 0.367 1 89.56 199 ALA A O 1
ATOM 1443 N N . SER A 1 200 ? -9.039 9.688 -0.127 1 92.75 200 SER A N 1
ATOM 1444 C CA . SER A 1 200 ? -10.125 10.617 0.175 1 92.75 200 SER A CA 1
ATOM 1445 C C . SER A 1 200 ? -10.086 11.047 1.637 1 92.75 200 SER A C 1
ATOM 1447 O O . SER A 1 200 ? -10.398 12.195 1.958 1 92.75 200 SER A O 1
ATOM 1449 N N . ARG A 1 201 ? -9.719 10.172 2.436 1 84.69 201 ARG A N 1
ATOM 1450 C CA . ARG A 1 201 ? -9.625 10.492 3.855 1 84.69 201 ARG A CA 1
ATOM 1451 C C . ARG A 1 201 ? -8.508 11.5 4.117 1 84.69 201 ARG A C 1
ATOM 1453 O O . ARG A 1 201 ? -8.648 12.375 4.98 1 84.69 201 ARG A O 1
ATOM 1460 N N . LEU A 1 202 ? -7.477 11.359 3.451 1 82.94 202 LEU A N 1
ATOM 1461 C CA . LEU A 1 202 ? -6.367 12.297 3.607 1 82.94 202 LEU A CA 1
ATOM 1462 C C . LEU A 1 202 ? -6.73 13.672 3.053 1 82.94 202 LEU A C 1
ATOM 1464 O O . LEU A 1 202 ? -6.402 14.695 3.654 1 82.94 202 LEU A O 1
ATOM 1468 N N . VAL A 1 203 ? -7.379 13.586 1.949 1 89.19 203 VAL A N 1
ATOM 1469 C CA . VAL A 1 203 ? -7.836 14.844 1.362 1 89.19 203 VAL A CA 1
ATOM 1470 C C . VAL A 1 203 ? -8.828 15.523 2.305 1 89.19 203 VAL A C 1
ATOM 1472 O O . VAL A 1 203 ? -8.727 16.734 2.561 1 89.19 203 VAL A O 1
ATOM 1475 N N . ARG A 1 204 ? -9.727 14.781 2.789 1 91.62 204 ARG A N 1
ATOM 1476 C CA . ARG A 1 204 ? -10.711 15.312 3.725 1 91.62 204 ARG A CA 1
ATOM 1477 C C . ARG A 1 204 ? -10.031 15.984 4.914 1 91.62 204 ARG A C 1
ATOM 1479 O O . ARG A 1 204 ? -10.383 17.109 5.285 1 91.62 204 ARG A O 1
ATOM 1486 N N . ALA A 1 205 ? -9.148 15.297 5.473 1 82.94 205 ALA A N 1
ATOM 1487 C CA . ALA A 1 205 ? -8.461 15.82 6.648 1 82.94 205 ALA A CA 1
ATOM 1488 C C . ALA A 1 205 ? -7.754 17.141 6.328 1 82.94 205 ALA A C 1
ATOM 1490 O O . ALA A 1 205 ? -7.793 18.078 7.125 1 82.94 205 ALA A O 1
ATOM 1491 N N . THR A 1 206 ? -7.117 17.172 5.168 1 83.62 206 THR A N 1
ATOM 1492 C CA . THR A 1 206 ? -6.398 18.375 4.746 1 83.62 206 THR A CA 1
ATOM 1493 C C . THR A 1 206 ? -7.371 19.531 4.48 1 83.62 206 THR A C 1
ATOM 1495 O O . THR A 1 206 ? -7.09 20.672 4.824 1 83.62 206 THR A O 1
ATOM 1498 N N . VAL A 1 207 ? -8.484 19.203 3.92 1 91 207 VAL A N 1
ATOM 1499 C CA . VAL A 1 207 ? -9.484 20.219 3.574 1 91 207 VAL A CA 1
ATOM 1500 C C . VAL A 1 207 ? -10.141 20.75 4.844 1 91 207 VAL A C 1
ATOM 1502 O O . VAL A 1 207 ? -10.398 21.953 4.957 1 91 207 VAL A O 1
ATOM 1505 N N . VAL A 1 208 ? -10.438 19.938 5.785 1 90.56 208 VAL A N 1
ATOM 1506 C CA . VAL A 1 208 ? -11.016 20.375 7.055 1 90.56 208 VAL A CA 1
ATOM 1507 C C . VAL A 1 208 ? -10.102 21.422 7.703 1 90.56 208 VAL A C 1
ATOM 1509 O O . VAL A 1 208 ? -10.57 22.469 8.141 1 90.56 208 VAL A O 1
ATOM 1512 N N . ASP A 1 209 ? -8.844 21.125 7.711 1 82.19 209 ASP A N 1
ATOM 1513 C CA . ASP A 1 209 ? -7.871 22.016 8.32 1 82.19 209 ASP A CA 1
ATOM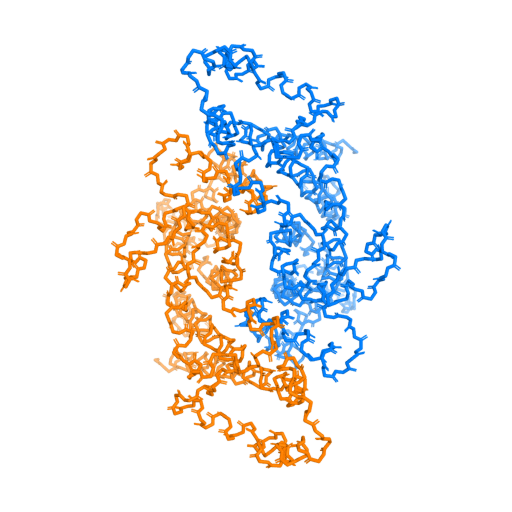 1514 C C . ASP A 1 209 ? -7.785 23.328 7.543 1 82.19 209 ASP A C 1
ATOM 1516 O O . ASP A 1 209 ? -7.762 24.406 8.141 1 82.19 209 ASP A O 1
ATOM 1520 N N . ALA A 1 210 ? -7.734 23.203 6.266 1 85.88 210 ALA A N 1
ATOM 1521 C CA . ALA A 1 210 ? -7.648 24.391 5.41 1 85.88 210 ALA A CA 1
ATOM 1522 C C . ALA A 1 210 ? -8.898 25.25 5.531 1 85.88 210 ALA A C 1
ATOM 1524 O O . ALA A 1 210 ? -8.828 26.484 5.465 1 85.88 210 ALA A O 1
ATOM 1525 N N . ASN A 1 211 ? -10.008 24.609 5.652 1 90.81 211 ASN A N 1
ATOM 1526 C CA . ASN A 1 211 ? -11.297 25.297 5.746 1 90.81 211 ASN A CA 1
ATOM 1527 C C . ASN A 1 211 ? -11.414 26.094 7.043 1 90.81 211 ASN A C 1
ATOM 1529 O O . ASN A 1 211 ? -12.148 27.078 7.102 1 90.81 211 ASN A O 1
ATOM 1533 N N . LEU A 1 212 ? -10.68 25.703 8.031 1 88.56 212 LEU A N 1
ATOM 1534 C CA . LEU A 1 212 ? -10.727 26.359 9.336 1 88.56 212 LEU A CA 1
ATOM 1535 C C . LEU A 1 212 ? -9.57 27.344 9.484 1 88.56 212 LEU A C 1
ATOM 1537 O O . LEU A 1 212 ? -9.461 28.031 10.5 1 88.56 212 LEU A O 1
ATOM 1541 N N . ALA A 1 213 ? -8.797 27.453 8.539 1 85.12 213 ALA A N 1
ATOM 1542 C CA . ALA A 1 213 ? -7.609 28.312 8.594 1 85.12 213 ALA A CA 1
ATOM 1543 C C . ALA A 1 213 ? -7.996 29.781 8.586 1 85.12 213 ALA A C 1
ATOM 1545 O O . ALA A 1 213 ? -9.055 30.156 8.07 1 85.12 213 ALA A O 1
ATOM 1546 N N . PRO A 1 214 ? -7.16 30.641 9.172 1 86.62 214 PRO A N 1
ATOM 1547 C CA . PRO A 1 214 ? -7.453 32.062 9.289 1 86.62 214 PRO A CA 1
ATOM 1548 C C . PRO A 1 214 ? -7.746 32.719 7.941 1 86.62 214 PRO A C 1
ATOM 1550 O O . PRO A 1 214 ? -8.602 33.625 7.852 1 86.62 214 PRO A O 1
ATOM 1553 N N . ASN A 1 215 ? -7.078 32.344 6.895 1 87.88 215 ASN A N 1
ATOM 1554 C CA . ASN A 1 215 ? -7.285 32.969 5.586 1 87.88 215 ASN A CA 1
ATOM 1555 C C . ASN A 1 215 ? -8.695 32.719 5.062 1 87.88 215 ASN A C 1
ATOM 1557 O O . ASN A 1 215 ? -9.312 33.594 4.477 1 87.88 215 ASN A O 1
ATOM 1561 N N . ALA A 1 216 ? -9.172 31.562 5.242 1 91.75 216 ALA A N 1
ATOM 1562 C CA . ALA A 1 216 ? -10.531 31.234 4.82 1 91.75 216 ALA A CA 1
ATOM 1563 C C . ALA A 1 216 ? -11.562 31.969 5.664 1 91.75 216 ALA A C 1
ATOM 1565 O O . ALA A 1 216 ? -12.547 32.5 5.137 1 91.75 216 ALA A O 1
ATOM 1566 N N . GLU A 1 217 ? -11.336 32.031 6.898 1 92.88 217 GLU A N 1
ATOM 1567 C CA . GLU A 1 217 ? -12.242 32.75 7.805 1 92.88 217 GLU A CA 1
ATOM 1568 C C . GLU A 1 217 ? -12.289 34.219 7.473 1 92.88 217 GLU A C 1
ATOM 1570 O O . GLU A 1 217 ? -13.367 34.844 7.473 1 92.88 217 GLU A O 1
ATOM 1575 N N . ALA A 1 218 ? -11.125 34.75 7.27 1 93.81 218 ALA A N 1
ATOM 1576 C CA . ALA A 1 218 ? -11.047 36.188 6.914 1 93.81 218 ALA A CA 1
ATOM 1577 C C . ALA A 1 218 ? -11.852 36.469 5.645 1 93.81 218 ALA A C 1
ATOM 1579 O O . ALA A 1 218 ? -12.539 37.469 5.555 1 93.81 218 ALA A O 1
ATOM 1580 N N . ALA A 1 219 ? -11.75 35.625 4.719 1 93.75 219 ALA A N 1
ATOM 1581 C CA . ALA A 1 219 ? -12.477 35.812 3.465 1 93.75 219 ALA A CA 1
ATOM 1582 C C . ALA A 1 219 ? -13.984 35.719 3.693 1 93.75 219 ALA A C 1
ATOM 1584 O O . ALA A 1 219 ? -14.742 36.5 3.109 1 93.75 219 ALA A O 1
ATOM 1585 N N . ARG A 1 220 ? -14.398 34.844 4.535 1 94.56 220 ARG A N 1
ATOM 1586 C CA . ARG A 1 220 ? -15.82 34.719 4.859 1 94.56 220 ARG A CA 1
ATOM 1587 C C . ARG A 1 220 ? -16.328 35.938 5.59 1 94.56 220 ARG A C 1
ATOM 1589 O O . ARG A 1 220 ? -17.422 36.438 5.293 1 94.56 220 ARG A O 1
ATOM 1596 N N . LEU A 1 221 ? -15.523 36.406 6.48 1 95.5 221 LEU A N 1
ATOM 1597 C CA . LEU A 1 221 ? -15.883 37.594 7.238 1 95.5 221 LEU A CA 1
ATOM 1598 C C . LEU A 1 221 ? -15.953 38.812 6.332 1 95.5 221 LEU A C 1
ATOM 1600 O O . LEU A 1 221 ? -16.719 39.75 6.594 1 95.5 221 LEU A O 1
ATOM 1604 N N . ALA A 1 222 ? -15.203 38.75 5.285 1 96.12 222 ALA A N 1
ATOM 1605 C CA . ALA A 1 222 ? -15.18 39.844 4.32 1 96.12 222 ALA A CA 1
ATOM 1606 C C . ALA A 1 222 ? -16.359 39.75 3.363 1 96.12 222 ALA A C 1
ATOM 1608 O O . ALA A 1 222 ? -16.531 40.594 2.498 1 96.12 222 ALA A O 1
ATOM 1609 N N . GLY A 1 223 ? -17.109 38.688 3.451 1 95.12 223 GLY A N 1
ATOM 1610 C CA . GLY A 1 223 ? -18.328 38.562 2.67 1 95.12 223 GLY A CA 1
ATOM 1611 C C . GLY A 1 223 ? -18.141 37.844 1.355 1 95.12 223 GLY A C 1
ATOM 1612 O O . GLY A 1 223 ? -19.016 37.875 0.486 1 95.12 223 GLY A O 1
ATOM 1613 N N . VAL A 1 224 ? -17.047 37.25 1.144 1 95.19 224 VAL A N 1
ATOM 1614 C CA . VAL A 1 224 ? -16.781 36.5 -0.074 1 95.19 224 VAL A CA 1
ATOM 1615 C C . VAL A 1 224 ? -17.703 35.312 -0.151 1 95.19 224 VAL A C 1
ATOM 1617 O O . VAL A 1 224 ? -17.891 34.594 0.838 1 95.19 224 VAL A O 1
ATOM 1620 N N . PRO A 1 225 ? -18.312 35.094 -1.332 1 96.69 225 PRO A N 1
ATOM 1621 C CA . PRO A 1 225 ? -19.203 33.938 -1.47 1 96.69 225 PRO A CA 1
ATOM 1622 C C . PRO A 1 225 ? -18.484 32.625 -1.188 1 96.69 225 PRO A C 1
ATOM 1624 O O . PRO A 1 225 ? -17.312 32.469 -1.526 1 96.69 225 PRO A O 1
ATOM 1627 N N . GLU A 1 226 ? -19.172 31.641 -0.604 1 93.94 226 GLU A N 1
ATOM 1628 C CA . GLU A 1 226 ? -18.594 30.375 -0.145 1 93.94 226 GLU A CA 1
ATOM 1629 C C . GLU A 1 226 ? -17.906 29.641 -1.285 1 93.94 226 GLU A C 1
ATOM 1631 O O . GLU A 1 226 ? -16.859 29.031 -1.087 1 93.94 226 GLU A O 1
ATOM 1636 N N . ARG A 1 227 ? -18.5 29.703 -2.424 1 94.19 227 ARG A N 1
ATOM 1637 C CA . ARG A 1 227 ? -17.906 29.047 -3.578 1 94.19 227 ARG A CA 1
ATOM 1638 C C . ARG A 1 227 ? -16.531 29.625 -3.887 1 94.19 227 ARG A C 1
ATOM 1640 O O . ARG A 1 227 ? -15.586 28.891 -4.207 1 94.19 227 ARG A O 1
ATOM 1647 N N . THR A 1 228 ? -16.422 30.906 -3.732 1 93.94 228 THR A N 1
ATOM 1648 C CA . THR A 1 228 ? -15.164 31.594 -3.982 1 93.94 228 THR A CA 1
ATOM 1649 C C . THR A 1 228 ? -14.164 31.297 -2.863 1 93.94 228 THR A C 1
ATOM 1651 O O . THR A 1 228 ? -12.969 31.125 -3.119 1 93.94 228 THR A O 1
ATOM 1654 N N . VAL A 1 229 ? -14.688 31.266 -1.652 1 94.25 229 VAL A N 1
ATOM 1655 C CA . VAL A 1 229 ? -13.82 30.938 -0.523 1 94.25 229 VAL A CA 1
ATOM 1656 C C . VAL A 1 229 ? -13.188 29.562 -0.736 1 94.25 229 VAL A C 1
ATOM 1658 O O . VAL A 1 229 ? -11.977 29.391 -0.58 1 94.25 229 VAL A O 1
ATOM 1661 N N . VAL A 1 230 ? -14.008 28.641 -1.191 1 93.12 230 VAL A N 1
ATOM 1662 C CA . VAL A 1 230 ? -13.547 27.266 -1.347 1 93.12 230 VAL A CA 1
ATOM 1663 C C . VAL A 1 230 ? -12.555 27.172 -2.502 1 93.12 230 VAL A C 1
ATOM 1665 O O . VAL A 1 230 ? -11.453 26.641 -2.344 1 93.12 230 VAL A O 1
ATOM 1668 N N . TRP A 1 231 ? -12.852 27.797 -3.605 1 91.56 231 TRP A N 1
ATOM 1669 C CA . TRP A 1 231 ? -12.078 27.609 -4.828 1 91.56 231 TRP A CA 1
ATOM 1670 C C . TRP A 1 231 ? -10.805 28.453 -4.801 1 91.56 231 TRP A C 1
ATOM 1672 O O . TRP A 1 231 ? -9.781 28.062 -5.371 1 91.56 231 TRP A O 1
ATOM 1682 N N . ARG A 1 232 ? -10.812 29.484 -4.016 1 89.56 232 ARG A N 1
ATOM 1683 C CA . ARG A 1 232 ? -9.688 30.422 -4.109 1 89.56 232 ARG A CA 1
ATOM 1684 C C . ARG A 1 232 ? -8.875 30.422 -2.82 1 89.56 232 ARG A C 1
ATOM 1686 O O . ARG A 1 232 ? -7.684 30.75 -2.832 1 89.56 232 ARG A O 1
ATOM 1693 N N . HIS A 1 233 ? -9.5 30.062 -1.737 1 88.31 233 HIS A N 1
ATOM 1694 C CA . HIS A 1 233 ? -8.805 30.234 -0.469 1 88.31 233 HIS A CA 1
ATOM 1695 C C . HIS A 1 233 ? -8.578 28.891 0.219 1 88.31 233 HIS A C 1
ATOM 1697 O O . HIS A 1 233 ? -7.602 28.734 0.955 1 88.31 233 HIS A O 1
ATOM 1703 N N . VAL A 1 234 ? -9.43 27.938 -0.024 1 91.31 234 VAL A N 1
ATOM 1704 C CA . VAL A 1 234 ? -9.312 26.656 0.668 1 91.31 234 VAL A CA 1
ATOM 1705 C C . VAL A 1 234 ? -8.539 25.672 -0.206 1 91.31 234 VAL A C 1
ATOM 1707 O O . VAL A 1 234 ? -7.441 25.234 0.155 1 91.31 234 VAL A O 1
ATOM 1710 N N . LEU A 1 235 ? -8.992 25.422 -1.394 1 90.25 235 LEU A N 1
ATOM 1711 C CA . LEU A 1 235 ? -8.492 24.328 -2.227 1 90.25 235 LEU A CA 1
ATOM 1712 C C . LEU A 1 235 ? -7.039 24.578 -2.625 1 90.25 235 LEU A C 1
ATOM 1714 O O . LEU A 1 235 ? -6.203 23.672 -2.537 1 90.25 235 LEU A O 1
ATOM 1718 N N . PRO A 1 236 ? -6.68 25.766 -2.982 1 85.12 236 PRO A N 1
ATOM 1719 C CA . PRO A 1 236 ? -5.285 26 -3.365 1 85.12 236 PRO A CA 1
ATOM 1720 C C . PRO A 1 236 ? -4.309 25.766 -2.213 1 85.12 236 PRO A C 1
ATOM 1722 O O . PRO A 1 236 ? -3.162 25.375 -2.443 1 85.12 236 PRO A O 1
ATOM 1725 N N . THR A 1 237 ? -4.73 25.906 -0.979 1 83.19 237 THR A N 1
ATOM 1726 C CA . THR A 1 237 ? -3.863 25.766 0.182 1 83.19 237 THR A CA 1
ATOM 1727 C C . THR A 1 237 ? -3.627 24.281 0.491 1 83.19 237 THR A C 1
ATOM 1729 O O . THR A 1 237 ? -2.711 23.938 1.24 1 83.19 237 THR A O 1
ATOM 1732 N N . THR A 1 238 ? -4.406 23.422 -0.145 1 86.19 238 THR A N 1
ATOM 1733 C CA . THR A 1 238 ? -4.297 22 0.143 1 86.19 238 THR A CA 1
ATOM 1734 C C . THR A 1 238 ? -3.328 21.328 -0.825 1 86.19 238 THR A C 1
ATOM 1736 O O . THR A 1 238 ? -2.84 20.219 -0.557 1 86.19 238 THR A O 1
ATOM 1739 N N . VAL A 1 239 ? -3.043 21.938 -1.914 1 83.69 239 VAL A N 1
ATOM 1740 C CA . VAL A 1 239 ? -2.316 21.312 -3.02 1 83.69 239 VAL A CA 1
ATOM 1741 C C . VAL A 1 239 ? -0.892 20.984 -2.58 1 83.69 239 VAL A C 1
ATOM 1743 O O . VAL A 1 239 ? -0.409 19.875 -2.803 1 83.69 239 VAL A O 1
ATOM 1746 N N . PRO A 1 240 ? -0.162 21.875 -1.821 1 72.88 240 PRO A N 1
ATOM 1747 C CA . PRO A 1 240 ? 1.211 21.562 -1.427 1 72.88 240 PRO A CA 1
ATOM 1748 C C . PRO A 1 240 ? 1.294 20.312 -0.534 1 72.88 240 PRO A C 1
ATOM 1750 O O . PRO A 1 240 ? 2.246 19.547 -0.637 1 72.88 240 PRO A O 1
ATOM 1753 N N . ALA A 1 241 ? 0.298 20.172 0.192 1 73.38 241 ALA A N 1
ATOM 1754 C CA . ALA A 1 241 ? 0.297 19.031 1.116 1 73.38 241 ALA A CA 1
ATOM 1755 C C . ALA A 1 241 ? -0.131 17.75 0.411 1 73.38 241 ALA A C 1
ATOM 1757 O O . ALA A 1 241 ? 0.353 16.656 0.738 1 73.38 241 ALA A O 1
ATOM 1758 N N . LEU A 1 242 ? -0.963 17.891 -0.54 1 82.81 242 LEU A N 1
ATOM 1759 C CA . LEU A 1 242 ? -1.583 16.719 -1.143 1 82.81 242 LEU A CA 1
ATOM 1760 C C . LEU A 1 242 ? -0.758 16.203 -2.322 1 82.81 242 LEU A C 1
ATOM 1762 O O . LEU A 1 242 ? -0.776 15.016 -2.633 1 82.81 242 LEU A O 1
ATOM 1766 N N . ALA A 1 243 ? -0.037 17.047 -2.943 1 80.12 243 ALA A N 1
ATOM 1767 C CA . ALA A 1 243 ? 0.72 16.672 -4.133 1 80.12 243 ALA A CA 1
ATOM 1768 C C . ALA A 1 243 ? 1.688 15.523 -3.822 1 80.12 243 ALA A C 1
ATOM 1770 O O . ALA A 1 243 ? 1.67 14.492 -4.492 1 80.12 243 ALA A O 1
ATOM 1771 N N . PRO A 1 244 ? 2.498 15.625 -2.766 1 70.94 244 PRO A N 1
ATOM 1772 C CA . PRO A 1 244 ? 3.4 14.516 -2.449 1 70.94 244 PRO A CA 1
ATOM 1773 C C . PRO A 1 244 ? 2.652 13.234 -2.072 1 70.94 244 PRO A C 1
ATOM 1775 O O . PRO A 1 244 ? 3.131 12.133 -2.35 1 70.94 244 PRO A O 1
ATOM 1778 N N . VAL A 1 245 ? 1.565 13.414 -1.466 1 75.94 245 VAL A N 1
ATOM 1779 C CA . VAL A 1 245 ? 0.763 12.266 -1.06 1 75.94 245 VAL A CA 1
ATOM 1780 C C . VAL A 1 245 ? 0.328 11.477 -2.293 1 75.94 245 VAL A C 1
ATOM 1782 O O . VAL A 1 245 ? 0.416 10.25 -2.314 1 75.94 245 VAL A O 1
ATOM 1785 N N . PHE A 1 246 ? -0.131 12.172 -3.271 1 83.75 246 PHE A N 1
ATOM 1786 C CA . PHE A 1 246 ? -0.61 11.508 -4.477 1 83.75 246 PHE A CA 1
ATOM 1787 C C . PHE A 1 246 ? 0.55 10.906 -5.262 1 83.75 246 PHE A C 1
ATOM 1789 O O . PHE A 1 246 ? 0.398 9.867 -5.902 1 83.75 246 PHE A O 1
ATOM 1796 N N . ALA A 1 247 ? 1.697 11.547 -5.207 1 77.62 247 ALA A N 1
ATOM 1797 C CA . ALA A 1 247 ? 2.877 10.953 -5.828 1 77.62 247 ALA A CA 1
ATOM 1798 C C . ALA A 1 247 ? 3.227 9.617 -5.172 1 77.62 247 ALA A C 1
ATOM 1800 O O . ALA A 1 247 ? 3.531 8.641 -5.863 1 77.62 247 ALA A O 1
ATOM 1801 N N . TRP A 1 248 ? 3.168 9.602 -3.945 1 75.94 248 TRP A N 1
ATOM 1802 C CA . TRP A 1 248 ? 3.447 8.375 -3.207 1 75.94 248 TRP A CA 1
ATOM 1803 C C . TRP A 1 248 ? 2.379 7.32 -3.48 1 75.94 248 TRP A C 1
ATOM 1805 O O . TRP A 1 248 ? 2.674 6.125 -3.525 1 75.94 248 TRP A O 1
ATOM 1815 N N . LEU A 1 249 ? 1.205 7.789 -3.586 1 84.12 249 LEU A N 1
ATOM 1816 C CA . LEU A 1 249 ? 0.112 6.867 -3.883 1 84.12 249 LEU A CA 1
ATOM 1817 C C . LEU A 1 249 ? 0.351 6.148 -5.203 1 84.12 249 LEU A C 1
ATOM 1819 O O . LEU A 1 249 ? 0.101 4.945 -5.316 1 84.12 249 LEU A O 1
ATOM 1823 N N . VAL A 1 250 ? 0.802 6.863 -6.141 1 82.38 250 VAL A N 1
ATOM 1824 C CA . VAL A 1 250 ? 1.071 6.258 -7.438 1 82.38 250 VAL A CA 1
ATOM 1825 C C . VAL A 1 250 ? 2.158 5.195 -7.297 1 82.38 250 VAL A C 1
ATOM 1827 O O . VAL A 1 250 ? 2.047 4.105 -7.863 1 82.38 250 VAL A O 1
ATOM 1830 N N . SER A 1 251 ? 3.174 5.492 -6.598 1 77.44 251 SER A N 1
ATOM 1831 C CA . SER A 1 251 ? 4.23 4.523 -6.332 1 77.44 251 SER A CA 1
ATOM 1832 C C . SER A 1 251 ? 3.688 3.293 -5.617 1 77.44 251 SER A C 1
ATOM 1834 O O . SER A 1 251 ? 4.035 2.162 -5.961 1 77.44 251 SER A O 1
ATOM 1836 N N . ALA A 1 252 ? 2.869 3.518 -4.688 1 79.44 252 ALA A N 1
ATOM 1837 C CA . ALA A 1 252 ? 2.283 2.426 -3.916 1 79.44 252 ALA A CA 1
ATOM 1838 C C . ALA A 1 252 ? 1.401 1.544 -4.797 1 79.44 252 ALA A C 1
ATOM 1840 O O . ALA A 1 252 ? 1.32 0.332 -4.586 1 79.44 252 ALA A O 1
ATOM 1841 N N . LEU A 1 253 ? 0.767 2.158 -5.707 1 85.88 253 LEU A N 1
ATOM 1842 C CA . LEU A 1 253 ? -0.098 1.4 -6.605 1 85.88 253 LEU A CA 1
ATOM 1843 C C . LEU A 1 253 ? 0.711 0.395 -7.418 1 85.88 253 LEU A C 1
ATOM 1845 O O . LEU A 1 253 ? 0.238 -0.709 -7.695 1 85.88 253 LEU A O 1
ATOM 1849 N N . PHE A 1 254 ? 1.896 0.703 -7.754 1 82.25 254 PHE A N 1
ATOM 1850 C CA . PHE A 1 254 ? 2.738 -0.263 -8.453 1 82.25 254 PHE A CA 1
ATOM 1851 C C . PHE A 1 254 ? 3.021 -1.471 -7.562 1 82.25 254 PHE A C 1
ATOM 1853 O O . PHE A 1 254 ? 3.061 -2.605 -8.047 1 82.25 254 PHE A O 1
ATOM 1860 N N . GLY A 1 255 ? 3.238 -1.237 -6.34 1 74.12 255 GLY A N 1
ATOM 1861 C CA . GLY A 1 255 ? 3.42 -2.334 -5.402 1 74.12 255 GLY A CA 1
ATOM 1862 C C . GLY A 1 255 ? 2.174 -3.182 -5.227 1 74.12 255 GLY A C 1
ATOM 1863 O O . GLY A 1 255 ? 2.266 -4.398 -5.043 1 74.12 255 GLY A O 1
ATOM 1864 N N . GLY A 1 256 ? 1.032 -2.547 -5.352 1 76.62 256 GLY A N 1
ATOM 1865 C CA . GLY A 1 256 ? -0.242 -3.219 -5.156 1 76.62 256 GLY A CA 1
ATOM 1866 C C . GLY A 1 256 ? -0.687 -4.02 -6.363 1 76.62 256 GLY A C 1
ATOM 1867 O O . GLY A 1 256 ? -1.604 -4.84 -6.27 1 76.62 256 GLY A O 1
ATOM 1868 N N . THR A 1 257 ? -0.036 -3.832 -7.461 1 87.38 257 THR A N 1
ATOM 1869 C CA . THR A 1 257 ? -0.49 -4.488 -8.68 1 87.38 257 THR A CA 1
ATOM 1870 C C . THR A 1 257 ? -0.277 -5.996 -8.594 1 87.38 257 THR A C 1
ATOM 1872 O O . THR A 1 257 ? -0.917 -6.762 -9.32 1 87.38 257 THR A O 1
ATOM 1875 N N . THR A 1 258 ? 0.634 -6.41 -7.801 1 83.25 258 THR A N 1
ATOM 1876 C CA . THR A 1 258 ? 0.945 -7.836 -7.75 1 83.25 258 THR A CA 1
ATOM 1877 C C . THR A 1 258 ? -0.306 -8.648 -7.441 1 83.25 258 THR A C 1
ATOM 1879 O O . THR A 1 258 ? -0.599 -9.633 -8.125 1 83.25 258 THR A O 1
ATOM 1882 N N . VAL A 1 259 ? -1.057 -8.172 -6.48 1 81.75 259 VAL A N 1
ATOM 1883 C CA . VAL A 1 259 ? -2.264 -8.883 -6.074 1 81.75 259 VAL A CA 1
ATOM 1884 C C . VAL A 1 259 ? -3.254 -8.93 -7.234 1 81.75 259 VAL A C 1
ATOM 1886 O O . VAL A 1 259 ? -3.805 -9.984 -7.543 1 81.75 259 VAL A O 1
ATOM 1889 N N . VAL A 1 260 ? -3.375 -7.871 -7.871 1 88.31 260 VAL A N 1
ATOM 1890 C CA . VAL A 1 260 ? -4.359 -7.715 -8.938 1 88.31 260 VAL A CA 1
ATOM 1891 C C . VAL A 1 260 ? -3.93 -8.516 -10.164 1 88.31 260 VAL A C 1
ATOM 1893 O O . VAL A 1 260 ? -4.754 -9.164 -10.812 1 88.31 260 VAL A O 1
ATOM 1896 N N . GLU A 1 261 ? -2.682 -8.492 -10.422 1 89.81 261 GLU A N 1
ATOM 1897 C CA . GLU A 1 261 ? -2.184 -9.211 -11.586 1 89.81 261 GLU A CA 1
ATOM 1898 C C . GLU A 1 261 ? -2.309 -10.719 -11.398 1 89.81 261 GLU A C 1
ATOM 1900 O O . GLU A 1 261 ? -2.629 -11.445 -12.344 1 89.81 261 GLU A O 1
ATOM 1905 N N . VAL A 1 262 ? -2.113 -11.141 -10.219 1 84.69 262 VAL A N 1
ATOM 1906 C CA . VAL A 1 262 ? -2.176 -12.57 -9.93 1 84.69 262 VAL A CA 1
ATOM 1907 C C . VAL A 1 262 ? -3.631 -13.031 -9.906 1 84.69 262 VAL A C 1
ATOM 1909 O O . VAL A 1 262 ? -3.969 -14.07 -10.484 1 84.69 262 VAL A O 1
ATOM 1912 N N . VAL A 1 263 ? -4.473 -12.25 -9.32 1 85.56 263 VAL A N 1
ATOM 1913 C CA . VAL A 1 263 ? -5.875 -12.641 -9.172 1 85.56 263 VAL A CA 1
ATOM 1914 C C . VAL A 1 263 ? -6.559 -12.641 -10.539 1 85.56 263 VAL A C 1
ATOM 1916 O O . VAL A 1 263 ? -7.336 -13.539 -10.852 1 85.56 263 VAL A O 1
ATOM 1919 N N . PHE A 1 264 ? -6.234 -11.727 -11.383 1 91.19 264 PHE A N 1
ATOM 1920 C CA . PHE A 1 264 ? -6.945 -11.547 -12.641 1 91.19 264 PHE A CA 1
ATOM 1921 C C . PHE A 1 264 ? -6.145 -12.133 -13.797 1 91.19 264 PHE A C 1
ATOM 1923 O O . PHE A 1 264 ? -6.543 -12.008 -14.961 1 91.19 264 PHE A O 1
ATOM 1930 N N . ASN A 1 265 ? -5.016 -12.781 -13.484 1 89.12 265 ASN A N 1
ATOM 1931 C CA . ASN A 1 265 ? -4.129 -13.305 -14.516 1 89.12 265 ASN A CA 1
ATOM 1932 C C . ASN A 1 265 ? -3.768 -12.227 -15.539 1 89.12 265 ASN A C 1
ATOM 1934 O O . ASN A 1 265 ? -3.859 -12.453 -16.75 1 89.12 265 ASN A O 1
ATOM 1938 N N . TYR A 1 266 ? -3.559 -11.062 -15.062 1 92.38 266 TYR A N 1
ATOM 1939 C CA . TYR A 1 266 ? -3.168 -9.922 -15.875 1 92.38 266 TYR A CA 1
ATOM 1940 C C . TYR A 1 266 ? -1.715 -10.047 -16.328 1 92.38 266 TYR A C 1
ATOM 1942 O O . TYR A 1 266 ? -0.843 -10.406 -15.531 1 92.38 266 TYR A O 1
ATOM 1950 N N . PRO A 1 267 ? -1.477 -9.844 -17.562 1 92.62 267 PRO A N 1
ATOM 1951 C CA . PRO A 1 267 ? -0.123 -10.055 -18.078 1 92.62 267 PRO A CA 1
ATOM 1952 C C . PRO A 1 267 ? 0.829 -8.914 -17.719 1 92.62 267 PRO A C 1
ATOM 1954 O O . PRO A 1 267 ? 1.401 -8.281 -18.609 1 92.62 267 PRO A O 1
ATOM 1957 N N . GLY A 1 268 ? 1.05 -8.766 -16.531 1 92.44 268 GLY A N 1
ATOM 1958 C CA . GLY A 1 268 ? 1.916 -7.695 -16.047 1 92.44 268 GLY A CA 1
ATOM 1959 C C . GLY A 1 268 ? 3.277 -8.188 -15.594 1 92.44 268 GLY A C 1
ATOM 1960 O O . GLY A 1 268 ? 3.742 -9.242 -16.047 1 92.44 268 GLY A O 1
ATOM 1961 N N . LEU A 1 269 ? 3.93 -7.406 -14.797 1 90.88 269 LEU A N 1
ATOM 1962 C CA . LEU A 1 269 ? 5.316 -7.625 -14.398 1 90.88 269 LEU A CA 1
ATOM 1963 C C . LEU A 1 269 ? 5.406 -8.688 -13.312 1 90.88 269 LEU A C 1
ATOM 1965 O O . LEU A 1 269 ? 6.484 -9.234 -13.062 1 90.88 269 LEU A O 1
ATOM 1969 N N . SER A 1 270 ? 4.336 -8.914 -12.625 1 83.88 270 SER A N 1
ATOM 1970 C CA . SER A 1 270 ? 4.391 -9.797 -11.461 1 83.88 270 SER A CA 1
ATOM 1971 C C . SER A 1 270 ? 4.883 -11.188 -11.852 1 83.88 270 SER A C 1
ATOM 1973 O O . SER A 1 270 ? 5.699 -11.781 -11.141 1 83.88 270 SER A O 1
ATOM 1975 N N . THR A 1 271 ? 4.406 -11.734 -12.93 1 85.62 271 THR A N 1
ATOM 1976 C CA . THR A 1 271 ? 4.82 -13.062 -13.359 1 85.62 271 THR A CA 1
ATOM 1977 C C . THR A 1 271 ? 6.297 -13.078 -13.734 1 85.62 271 THR A C 1
ATOM 1979 O O . THR A 1 271 ? 7.012 -14.031 -13.422 1 85.62 271 THR A O 1
ATOM 1982 N N . VAL A 1 272 ? 6.672 -12 -14.383 1 89.12 272 VAL A N 1
ATOM 1983 C CA . VAL A 1 272 ? 8.07 -11.883 -14.789 1 89.12 272 VAL A CA 1
ATOM 1984 C C . VAL A 1 272 ? 8.961 -11.82 -13.547 1 89.12 272 VAL A C 1
ATOM 1986 O O . VAL A 1 272 ? 10 -12.484 -13.484 1 89.12 272 VAL A O 1
ATOM 1989 N N . LEU A 1 273 ? 8.586 -11.125 -12.648 1 85.44 273 LEU A N 1
ATOM 1990 C CA . LEU A 1 273 ? 9.383 -10.922 -11.438 1 85.44 273 LEU A CA 1
ATOM 1991 C C . LEU A 1 273 ? 9.43 -12.203 -10.609 1 85.44 273 LEU A C 1
ATOM 1993 O O . LEU A 1 273 ? 10.484 -12.555 -10.07 1 85.44 273 LEU A O 1
ATOM 1997 N N . LEU A 1 274 ? 8.328 -12.812 -10.477 1 82.81 274 LEU A N 1
ATOM 1998 C CA . LEU A 1 274 ? 8.289 -14.062 -9.719 1 82.81 274 LEU A CA 1
ATOM 1999 C C . LEU A 1 274 ? 9.219 -15.102 -10.336 1 82.81 274 LEU A C 1
ATOM 2001 O O . LEU A 1 274 ? 9.945 -15.797 -9.625 1 82.81 274 LEU A O 1
ATOM 2005 N N . THR A 1 275 ? 9.164 -15.156 -11.578 1 85.88 275 THR A N 1
ATOM 2006 C CA . THR A 1 275 ? 10.031 -16.078 -12.289 1 85.88 275 THR A CA 1
ATOM 2007 C C . THR A 1 275 ? 11.5 -15.703 -12.102 1 85.88 275 THR A C 1
ATOM 2009 O O . THR A 1 275 ? 12.352 -16.578 -11.891 1 85.88 275 THR A O 1
ATOM 2012 N N . ALA A 1 276 ? 11.742 -14.445 -12.188 1 86.81 276 ALA A N 1
ATOM 2013 C CA . ALA A 1 276 ? 13.109 -13.961 -12.039 1 86.81 276 ALA A CA 1
ATOM 2014 C C . ALA A 1 276 ? 13.648 -14.258 -10.641 1 86.81 276 ALA A C 1
ATOM 2016 O O . ALA A 1 276 ? 14.812 -14.617 -10.477 1 86.81 276 ALA A O 1
ATOM 2017 N N . VAL A 1 277 ? 12.898 -14.094 -9.664 1 80.88 277 VAL A N 1
ATOM 2018 C CA . VAL A 1 277 ? 13.312 -14.328 -8.281 1 80.88 277 VAL A CA 1
ATOM 2019 C C . VAL A 1 277 ? 13.57 -15.82 -8.07 1 80.88 277 VAL A C 1
ATOM 2021 O O . VAL A 1 277 ? 14.578 -16.203 -7.473 1 80.88 277 VAL A O 1
ATOM 2024 N N . ARG A 1 278 ? 12.648 -16.594 -8.547 1 78.44 278 ARG A N 1
ATOM 2025 C CA . ARG A 1 278 ? 12.734 -18.047 -8.367 1 78.44 278 ARG A CA 1
ATOM 2026 C C . ARG A 1 278 ? 13.992 -18.594 -9.031 1 78.44 278 ARG A C 1
ATOM 2028 O O . ARG A 1 278 ? 14.602 -19.547 -8.516 1 78.44 278 ARG A O 1
ATOM 2035 N N . ASN A 1 279 ? 14.328 -17.953 -10.117 1 81.25 279 ASN A N 1
ATOM 2036 C CA . ASN A 1 279 ? 15.445 -18.484 -10.898 1 81.25 279 ASN A CA 1
ATOM 2037 C C . ASN A 1 279 ? 16.703 -17.641 -10.719 1 81.25 279 ASN A C 1
ATOM 2039 O O . ASN A 1 279 ? 17.672 -17.812 -11.453 1 81.25 279 ASN A O 1
ATOM 2043 N N . HIS A 1 280 ? 16.594 -16.688 -9.875 1 79.88 280 HIS A N 1
ATOM 2044 C CA . HIS A 1 280 ? 17.719 -15.82 -9.539 1 79.88 280 HIS A CA 1
ATOM 2045 C C . HIS A 1 280 ? 18.25 -15.102 -10.781 1 79.88 280 HIS A C 1
ATOM 2047 O O . HIS A 1 280 ? 19.469 -15.07 -11.016 1 79.88 280 HIS A O 1
ATOM 2053 N N . ASP A 1 281 ? 17.359 -14.75 -11.641 1 85.81 281 ASP A N 1
ATOM 2054 C CA . ASP A 1 281 ? 17.688 -13.969 -12.82 1 85.81 281 ASP A CA 1
ATOM 2055 C C . ASP A 1 281 ? 17.938 -12.5 -12.469 1 85.81 281 ASP A C 1
ATOM 2057 O O . ASP A 1 281 ? 17.031 -11.68 -12.562 1 85.81 281 ASP A O 1
ATOM 2061 N N . ALA A 1 282 ? 19.156 -12.195 -12.18 1 84.06 282 ALA A N 1
ATOM 2062 C CA . ALA A 1 282 ? 19.531 -10.883 -11.664 1 84.06 282 ALA A CA 1
ATOM 2063 C C . ALA A 1 282 ? 19.328 -9.797 -12.719 1 84.06 282 ALA A C 1
ATOM 2065 O O . ALA A 1 282 ? 18.906 -8.68 -12.398 1 84.06 282 ALA A O 1
ATOM 2066 N N . ALA A 1 283 ? 19.594 -10.117 -13.883 1 87.38 283 ALA A N 1
ATOM 2067 C CA . ALA A 1 283 ? 19.484 -9.133 -14.953 1 87.38 283 ALA A CA 1
ATOM 2068 C C . ALA A 1 283 ? 18.047 -8.664 -15.117 1 87.38 283 ALA A C 1
ATOM 2070 O O . ALA A 1 283 ? 17.781 -7.473 -15.305 1 87.38 283 ALA A O 1
ATOM 2071 N N . VAL A 1 284 ? 17.141 -9.609 -15.047 1 89.06 284 VAL A N 1
ATOM 2072 C CA . VAL A 1 284 ? 15.727 -9.266 -15.188 1 89.06 284 VAL A CA 1
ATOM 2073 C C . VAL A 1 284 ? 15.273 -8.445 -13.977 1 89.06 284 VAL A C 1
ATOM 2075 O O . VAL A 1 284 ? 14.547 -7.457 -14.133 1 89.06 284 VAL A O 1
ATOM 2078 N N . LEU A 1 285 ? 15.734 -8.805 -12.836 1 87.69 285 LEU A N 1
ATOM 2079 C CA . LEU A 1 285 ? 15.375 -8.07 -11.633 1 87.69 285 LEU A CA 1
ATOM 2080 C C . LEU A 1 285 ? 15.891 -6.633 -11.703 1 87.69 285 LEU A C 1
ATOM 2082 O O . LEU A 1 285 ? 15.164 -5.695 -11.352 1 87.69 285 LEU A O 1
ATOM 2086 N N . GLU A 1 286 ? 17.078 -6.492 -12.172 1 88.69 286 GLU A N 1
ATOM 2087 C CA . GLU A 1 286 ? 17.672 -5.164 -12.32 1 88.69 286 GLU A CA 1
ATOM 2088 C C . GLU A 1 286 ? 16.906 -4.332 -13.352 1 88.69 286 GLU A C 1
ATOM 2090 O O . GLU A 1 286 ? 16.641 -3.15 -13.125 1 88.69 286 GLU A O 1
ATOM 2095 N N . GLY A 1 287 ? 16.641 -4.992 -14.391 1 90.06 287 GLY A N 1
ATOM 2096 C CA . GLY A 1 287 ? 15.93 -4.293 -15.453 1 90.06 287 GLY A CA 1
ATOM 2097 C C . GLY A 1 287 ? 14.547 -3.822 -15.039 1 90.06 287 GLY A C 1
ATOM 2098 O O . GLY A 1 287 ? 14.188 -2.662 -15.258 1 90.06 287 GLY A O 1
ATOM 2099 N N . VAL A 1 288 ? 13.812 -4.734 -14.438 1 89.5 288 VAL A N 1
ATOM 2100 C CA . VAL A 1 288 ? 12.469 -4.395 -13.969 1 89.5 288 VAL A CA 1
ATOM 2101 C C . VAL A 1 288 ? 12.555 -3.295 -12.914 1 89.5 288 VAL A C 1
ATOM 2103 O O . VAL A 1 288 ? 11.812 -2.314 -12.969 1 89.5 288 VAL A O 1
ATOM 2106 N N . GLY A 1 289 ? 13.484 -3.451 -11.969 1 89.62 289 GLY A N 1
ATOM 2107 C CA . GLY A 1 289 ? 13.664 -2.459 -10.914 1 89.62 289 GLY A CA 1
ATOM 2108 C C . GLY A 1 289 ? 14 -1.079 -11.453 1 89.62 289 GLY A C 1
ATOM 2109 O O . GLY A 1 289 ? 13.422 -0.081 -11.008 1 89.62 289 GLY A O 1
ATOM 2110 N N . LEU A 1 290 ? 14.836 -1.047 -12.383 1 90.81 290 LEU A N 1
ATOM 2111 C CA . LEU A 1 290 ? 15.297 0.224 -12.938 1 90.81 290 LEU A CA 1
ATOM 2112 C C . LEU A 1 290 ? 14.18 0.908 -13.719 1 90.81 290 LEU A C 1
ATOM 2114 O O . LEU A 1 290 ? 13.93 2.102 -13.539 1 90.81 290 LEU A O 1
ATOM 2118 N N . LEU A 1 291 ? 13.555 0.187 -14.539 1 88.69 291 LEU A N 1
ATOM 2119 C CA . LEU A 1 291 ? 12.531 0.786 -15.391 1 88.69 291 LEU A CA 1
ATOM 2120 C C . LEU A 1 291 ? 11.336 1.239 -14.562 1 88.69 291 LEU A C 1
ATOM 2122 O O . LEU A 1 291 ? 10.758 2.299 -14.828 1 88.69 291 LEU A O 1
ATOM 2126 N N . LEU A 1 292 ? 11 0.463 -13.602 1 86.75 292 LEU A N 1
ATOM 2127 C CA . LEU A 1 292 ? 9.898 0.864 -12.742 1 86.75 292 LEU A CA 1
ATOM 2128 C C . LEU A 1 292 ? 10.273 2.08 -11.898 1 86.75 292 LEU A C 1
ATOM 2130 O O . LEU A 1 292 ? 9.438 2.941 -11.633 1 86.75 292 LEU A O 1
ATOM 2134 N N . ALA A 1 293 ? 11.516 2.072 -11.492 1 87.81 293 ALA A N 1
ATOM 2135 C CA . ALA A 1 293 ? 11.984 3.24 -10.75 1 87.81 293 ALA A CA 1
ATOM 2136 C C . ALA A 1 293 ? 11.875 4.504 -11.602 1 87.81 293 ALA A C 1
ATOM 2138 O O . ALA A 1 293 ? 11.516 5.57 -11.094 1 87.81 293 ALA A O 1
ATOM 2139 N N . VAL A 1 294 ? 12.156 4.41 -12.812 1 88.88 294 VAL A N 1
ATOM 2140 C CA . VAL A 1 294 ? 12.047 5.543 -13.727 1 88.88 294 VAL A CA 1
ATOM 2141 C C . VAL A 1 294 ? 10.594 6.016 -13.789 1 88.88 294 VAL A C 1
ATOM 2143 O O . VAL A 1 294 ? 10.328 7.219 -13.742 1 88.88 294 VAL A O 1
ATOM 2146 N N . VAL A 1 295 ? 9.742 5.09 -13.836 1 85.5 295 VAL A N 1
ATOM 2147 C CA . VAL A 1 295 ? 8.328 5.418 -13.93 1 85.5 295 VAL A CA 1
ATOM 2148 C C . VAL A 1 295 ? 7.863 6.062 -12.625 1 85.5 295 VAL A C 1
ATOM 2150 O O . VAL A 1 295 ? 7.16 7.074 -12.641 1 85.5 295 VAL A O 1
ATOM 2153 N N . ILE A 1 296 ? 8.273 5.508 -11.547 1 84.06 296 ILE A N 1
ATOM 2154 C CA . ILE A 1 296 ? 7.855 5.984 -10.234 1 84.06 296 ILE A CA 1
ATOM 2155 C C . ILE A 1 296 ? 8.414 7.383 -9.992 1 84.06 296 ILE A C 1
ATOM 2157 O O . ILE A 1 296 ? 7.688 8.297 -9.594 1 84.06 296 ILE A O 1
ATOM 2161 N N . VAL A 1 297 ? 9.695 7.59 -10.234 1 85.06 297 VAL A N 1
ATOM 2162 C CA . VAL A 1 297 ? 10.336 8.891 -10.055 1 85.06 297 VAL A CA 1
ATOM 2163 C C . VAL A 1 297 ? 9.719 9.906 -11.008 1 85.06 297 VAL A C 1
ATOM 2165 O O . VAL A 1 297 ? 9.531 11.07 -10.641 1 85.06 297 VAL A O 1
ATOM 2168 N N . GLY A 1 298 ? 9.453 9.477 -12.219 1 84.69 298 GLY A N 1
ATOM 2169 C CA . GLY A 1 298 ? 8.734 10.344 -13.141 1 84.69 298 GLY A CA 1
ATOM 2170 C C . GLY A 1 298 ? 7.398 10.812 -12.602 1 84.69 298 GLY A C 1
ATOM 2171 O O . GLY A 1 298 ? 7.043 11.984 -12.742 1 84.69 298 GLY A O 1
ATOM 2172 N N . SER A 1 299 ? 6.695 9.914 -12.008 1 77.75 299 SER A N 1
ATOM 2173 C CA . SER A 1 299 ? 5.402 10.258 -11.422 1 77.75 299 SER A CA 1
ATOM 2174 C C . SER A 1 299 ? 5.566 11.242 -10.266 1 77.75 299 SER A C 1
ATOM 2176 O O . SER A 1 299 ? 4.723 12.125 -10.07 1 77.75 299 SER A O 1
ATOM 2178 N N . LEU A 1 300 ? 6.656 11.094 -9.547 1 75.38 300 LEU A N 1
ATOM 2179 C CA . LEU A 1 300 ? 6.953 12.023 -8.453 1 75.38 300 LEU A CA 1
ATOM 2180 C C . LEU A 1 300 ? 7.238 13.422 -8.984 1 75.38 300 LEU A C 1
ATOM 2182 O O . LEU A 1 300 ? 6.805 14.414 -8.398 1 75.38 300 LEU A O 1
ATOM 2186 N N . ILE A 1 301 ? 7.906 13.461 -10.07 1 80.56 301 ILE A N 1
ATOM 2187 C CA . ILE A 1 301 ? 8.234 14.742 -10.703 1 80.56 301 ILE A CA 1
ATOM 2188 C C . ILE A 1 301 ? 6.953 15.43 -11.172 1 80.56 301 ILE A C 1
ATOM 2190 O O . ILE A 1 301 ? 6.777 16.625 -10.977 1 80.56 301 ILE A O 1
ATOM 2194 N N . VAL A 1 302 ? 6.129 14.68 -11.719 1 79.56 302 VAL A N 1
ATOM 2195 C CA . VAL A 1 302 ? 4.863 15.219 -12.211 1 79.56 302 VAL A CA 1
ATOM 2196 C C . VAL A 1 302 ? 4.043 15.766 -11.047 1 79.56 302 VAL A C 1
ATOM 2198 O O . VAL A 1 302 ? 3.482 16.859 -11.125 1 79.56 302 VAL A O 1
ATOM 2201 N N . ALA A 1 303 ? 4.016 15.031 -10.023 1 72.94 303 ALA A N 1
ATOM 2202 C CA . ALA A 1 303 ? 3.273 15.445 -8.836 1 72.94 303 ALA A CA 1
ATOM 2203 C C . ALA A 1 303 ? 3.855 16.719 -8.242 1 72.94 303 ALA A C 1
ATOM 2205 O O . ALA A 1 303 ? 3.113 17.609 -7.812 1 72.94 303 ALA A O 1
ATOM 2206 N N . ASP A 1 304 ? 5.125 16.812 -8.203 1 71.5 304 ASP A N 1
ATOM 2207 C CA . ASP A 1 304 ? 5.785 18.016 -7.695 1 71.5 304 ASP A CA 1
ATOM 2208 C C . ASP A 1 304 ? 5.48 19.219 -8.578 1 71.5 304 ASP A C 1
ATOM 2210 O O . ASP A 1 304 ? 5.242 20.312 -8.078 1 71.5 304 ASP A O 1
ATOM 2214 N N . LEU A 1 305 ? 5.539 19 -9.828 1 74.81 305 LEU A N 1
ATOM 2215 C CA . LEU A 1 305 ? 5.258 20.078 -10.773 1 74.81 305 LEU A CA 1
ATOM 2216 C C . LEU A 1 305 ? 3.816 20.562 -10.633 1 74.81 305 LEU A C 1
ATOM 2218 O O . LEU A 1 305 ? 3.549 21.766 -10.695 1 74.81 305 LEU A O 1
ATOM 2222 N N . LEU A 1 306 ? 2.969 19.688 -10.375 1 72.88 306 LEU A N 1
ATOM 2223 C CA . LEU A 1 306 ? 1.567 20.047 -10.188 1 72.88 306 LEU A CA 1
ATOM 2224 C C . LEU A 1 306 ? 1.379 20.828 -8.891 1 72.88 306 LEU A C 1
ATOM 2226 O O . LEU A 1 306 ? 0.597 21.781 -8.844 1 72.88 306 LEU A O 1
ATOM 2230 N N . GLY A 1 307 ? 2.055 20.422 -7.91 1 69.69 307 GLY A N 1
ATOM 2231 C CA . GLY A 1 307 ? 2.014 21.156 -6.652 1 69.69 307 GLY A CA 1
ATOM 2232 C C . GLY A 1 307 ? 2.564 22.562 -6.762 1 69.69 307 GLY A C 1
ATOM 2233 O O . GLY A 1 307 ? 2.004 23.5 -6.195 1 69.69 307 GLY A O 1
ATOM 2234 N N . PHE A 1 308 ? 3.605 22.672 -7.512 1 68.19 308 PHE A N 1
ATOM 2235 C CA . PHE A 1 308 ? 4.227 23.969 -7.727 1 68.19 308 PHE A CA 1
ATOM 2236 C C . PHE A 1 308 ? 3.295 24.891 -8.508 1 68.19 308 PHE A C 1
ATOM 2238 O O . PHE A 1 308 ? 3.17 26.078 -8.188 1 68.19 308 PHE A O 1
ATOM 2245 N N . LEU A 1 309 ? 2.699 24.328 -9.469 1 69.75 309 LEU A N 1
ATOM 2246 C CA . LEU A 1 309 ? 1.818 25.125 -10.32 1 69.75 309 LEU A CA 1
ATOM 2247 C C . LEU A 1 309 ? 0.569 25.547 -9.562 1 69.75 309 LEU A C 1
ATOM 2249 O O . LEU A 1 309 ? -0.005 26.609 -9.852 1 69.75 309 LEU A O 1
ATOM 2253 N N . ALA A 1 310 ? 0.223 24.844 -8.625 1 65.38 310 ALA A N 1
ATOM 2254 C CA . ALA A 1 310 ? -0.998 25.125 -7.879 1 65.38 310 ALA A CA 1
ATOM 2255 C C . ALA A 1 310 ? -0.731 26.125 -6.758 1 65.38 310 ALA A C 1
ATOM 2257 O O . ALA A 1 310 ? -1.658 26.75 -6.25 1 65.38 310 ALA A O 1
ATOM 2258 N N . ASN A 1 311 ? 0.452 26.109 -6.211 1 58.75 311 ASN A N 1
ATOM 2259 C CA . ASN A 1 311 ? 0.767 27.031 -5.121 1 58.75 311 ASN A CA 1
ATOM 2260 C C . ASN A 1 311 ? 1.126 28.422 -5.641 1 58.75 311 ASN A C 1
ATOM 2262 O O . ASN A 1 311 ? 2.219 28.625 -6.168 1 58.75 311 ASN A O 1
ATOM 2266 N N . PRO A 1 312 ? 0.17 29.297 -5.773 1 54.12 312 PRO A N 1
ATOM 2267 C CA . PRO A 1 312 ? 0.481 30.656 -6.227 1 54.12 312 PRO A CA 1
ATOM 2268 C C . PRO A 1 312 ? 1.631 31.297 -5.445 1 54.12 312 PRO A C 1
ATOM 2270 O O . PRO A 1 312 ? 2.373 32.125 -5.992 1 54.12 312 PRO A O 1
ATOM 2273 N N . LYS A 1 313 ? 1.604 31.078 -4.145 1 51.44 313 LYS A N 1
ATOM 2274 C CA . LYS A 1 313 ? 2.637 31.734 -3.352 1 51.44 313 LYS A CA 1
ATOM 2275 C C . LYS A 1 313 ? 4.031 31.25 -3.752 1 51.44 313 LYS A C 1
ATOM 2277 O O . LYS A 1 313 ? 5.016 31.969 -3.553 1 51.44 313 LYS A O 1
ATOM 2282 N N . LEU A 1 314 ? 4 30.078 -4.055 1 48.72 314 LEU A N 1
ATOM 2283 C CA . LEU A 1 314 ? 5.309 29.578 -4.477 1 48.72 314 LEU A CA 1
ATOM 2284 C C . LEU A 1 314 ? 5.691 30.156 -5.836 1 48.72 314 LEU A C 1
ATOM 2286 O O . LEU A 1 314 ? 6.859 30.125 -6.223 1 48.72 314 LEU A O 1
ATOM 2290 N N . ARG A 1 315 ? 4.625 30.562 -6.586 1 45.56 315 ARG A N 1
ATOM 2291 C CA . ARG A 1 315 ? 4.922 31.234 -7.848 1 45.56 315 ARG A CA 1
ATOM 2292 C C . ARG A 1 315 ? 5.582 32.594 -7.609 1 45.56 315 ARG A C 1
ATOM 2294 O O . ARG A 1 315 ? 6.285 33.094 -8.484 1 45.56 315 ARG A O 1
ATOM 2301 N N . THR A 1 316 ? 4.922 33.281 -6.695 1 38.53 316 THR A N 1
ATOM 2302 C CA . THR A 1 316 ? 5.375 34.656 -6.637 1 38.53 316 THR A CA 1
ATOM 2303 C C . THR A 1 316 ? 6.727 34.75 -5.938 1 38.53 316 THR A C 1
ATOM 2305 O O . THR A 1 316 ? 7.332 35.844 -5.891 1 38.53 316 THR A O 1
ATOM 2308 N N . GLY A 1 317 ? 7.555 33.844 -6.023 1 37.22 317 GLY A N 1
ATOM 2309 C CA . GLY A 1 317 ? 8.883 34.125 -5.5 1 37.22 317 GLY A CA 1
ATOM 2310 C C . GLY A 1 317 ? 8.891 35.125 -4.371 1 37.22 317 GLY A C 1
ATOM 2311 O O . GLY A 1 317 ? 9.922 35.75 -4.09 1 37.22 317 GLY A O 1
ATOM 2312 N N . THR A 1 318 ? 7.855 35.938 -4.043 1 30.39 318 THR A N 1
ATOM 2313 C CA . THR A 1 318 ? 7.988 37.094 -3.141 1 30.39 318 THR A CA 1
ATOM 2314 C C . THR A 1 318 ? 8.211 36.594 -1.707 1 30.39 318 THR A C 1
ATOM 2316 O O . THR A 1 318 ? 7.5 35.719 -1.219 1 30.39 318 THR A O 1
ATOM 2319 N N . PRO A 1 319 ? 9.312 37.219 -0.894 1 31.67 319 PRO A N 1
ATOM 2320 C CA . PRO A 1 319 ? 9.688 36.969 0.503 1 31.67 319 PRO A CA 1
ATOM 2321 C C . PRO A 1 319 ? 8.484 37 1.448 1 31.67 319 PRO A C 1
ATOM 2323 O O . PRO A 1 319 ? 7.496 37.688 1.164 1 31.67 319 PRO A O 1
ATOM 2326 N N . MET B 1 1 ? -14.773 11.289 34 1 41.16 1 MET B N 1
ATOM 2327 C CA . MET B 1 1 ? -14.523 9.852 33.906 1 41.16 1 MET B CA 1
ATOM 2328 C C . MET B 1 1 ? -15.352 9.234 32.781 1 41.16 1 MET B C 1
ATOM 2330 O O . MET B 1 1 ? -15.188 8.055 32.438 1 41.16 1 MET B O 1
ATOM 2334 N N . LYS B 1 2 ? -16.516 9.961 32.531 1 52.81 2 LYS B N 1
ATOM 2335 C CA . LYS B 1 2 ? -17.594 9.57 31.625 1 52.81 2 LYS B CA 1
ATOM 2336 C C . LYS B 1 2 ? -17.219 9.805 30.172 1 52.81 2 LYS B C 1
ATOM 2338 O O . LYS B 1 2 ? -17.562 9 29.297 1 52.81 2 LYS B O 1
ATOM 2343 N N . ARG B 1 3 ? -16.25 10.703 30 1 60.38 3 ARG B N 1
ATOM 2344 C CA . ARG B 1 3 ? -15.992 11.172 28.656 1 60.38 3 ARG B CA 1
ATOM 2345 C C . ARG B 1 3 ? -15.078 10.211 27.891 1 60.38 3 ARG B C 1
ATOM 2347 O O . ARG B 1 3 ? -15.367 9.844 26.75 1 60.38 3 ARG B O 1
ATOM 2354 N N . PRO B 1 4 ? -14.133 9.656 28.75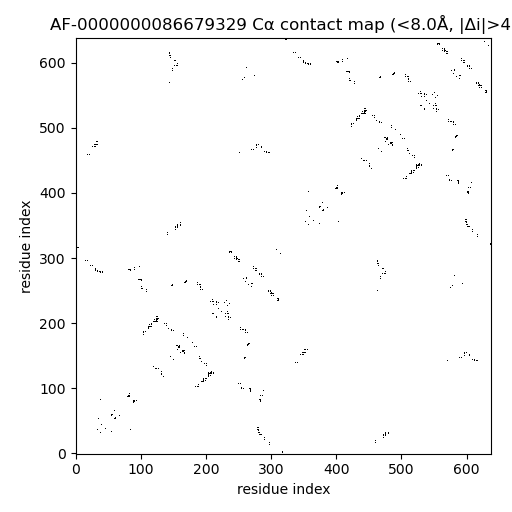 1 68 4 PRO B N 1
ATOM 2355 C CA . PRO B 1 4 ? -13.281 8.688 28.062 1 68 4 PRO B CA 1
ATOM 2356 C C . PRO B 1 4 ? -14 7.375 27.75 1 68 4 PRO B C 1
ATOM 2358 O O . PRO B 1 4 ? -13.805 6.789 26.688 1 68 4 PRO B O 1
ATOM 2361 N N . VAL B 1 5 ? -14.891 7.039 28.766 1 66.19 5 VAL B N 1
ATOM 2362 C CA . VAL B 1 5 ? -15.617 5.789 28.578 1 66.19 5 VAL B CA 1
ATOM 2363 C C . VAL B 1 5 ? -16.578 5.926 27.406 1 66.19 5 VAL B C 1
ATOM 2365 O O . VAL B 1 5 ? -16.719 4.996 26.609 1 66.19 5 VAL B O 1
ATOM 2368 N N . LEU B 1 6 ? -17.156 7.051 27.328 1 71.5 6 LEU B N 1
ATOM 2369 C CA . LEU B 1 6 ? -18.078 7.289 26.219 1 71.5 6 LEU B CA 1
ATOM 2370 C C . LEU B 1 6 ? -17.328 7.34 24.891 1 71.5 6 LEU B C 1
ATOM 2372 O O . LEU B 1 6 ? -17.844 6.867 23.875 1 71.5 6 LEU B O 1
ATOM 2376 N N . ALA B 1 7 ? -16.156 7.891 25.031 1 74.31 7 ALA B N 1
ATOM 2377 C CA . ALA B 1 7 ? -15.359 7.973 23.812 1 74.31 7 ALA B CA 1
ATOM 2378 C C . ALA B 1 7 ? -14.945 6.582 23.344 1 74.31 7 ALA B C 1
ATOM 2380 O O . ALA B 1 7 ? -15 6.293 22.141 1 74.31 7 ALA B O 1
ATOM 2381 N N . VAL B 1 8 ? -14.609 5.781 24.266 1 76.31 8 VAL B N 1
ATOM 2382 C CA . VAL B 1 8 ? -14.227 4.414 23.953 1 76.31 8 VAL B CA 1
ATOM 2383 C C . VAL B 1 8 ? -15.438 3.635 23.453 1 76.31 8 VAL B C 1
ATOM 2385 O O . VAL B 1 8 ? -15.336 2.863 22.484 1 76.31 8 VAL B O 1
ATOM 2388 N N . GLY B 1 9 ? -16.547 3.871 24.094 1 79.44 9 GLY B N 1
ATOM 2389 C CA . GLY B 1 9 ? -17.781 3.219 23.672 1 79.44 9 GLY B CA 1
ATOM 2390 C C . GLY B 1 9 ? -18.188 3.572 22.25 1 79.44 9 GLY B C 1
ATOM 2391 O O . GLY B 1 9 ? -18.594 2.701 21.484 1 79.44 9 GLY B O 1
ATOM 2392 N N . LYS B 1 10 ? -18.031 4.762 21.953 1 78.69 10 LYS B N 1
ATOM 2393 C CA . LYS B 1 10 ? -18.375 5.215 20.609 1 78.69 10 LYS B CA 1
ATOM 2394 C C . LYS B 1 10 ? -17.453 4.598 19.578 1 78.69 10 LYS B C 1
ATOM 2396 O O . LYS B 1 10 ? -17.891 4.234 18.484 1 78.69 10 LYS B O 1
ATOM 2401 N N . ARG B 1 11 ? -16.281 4.461 19.969 1 76 11 ARG B N 1
ATOM 2402 C CA . ARG B 1 11 ? -15.297 3.875 19.062 1 76 11 ARG B CA 1
ATOM 2403 C C . ARG B 1 11 ? -15.562 2.385 18.859 1 76 11 ARG B C 1
ATOM 2405 O O . ARG B 1 11 ? -15.422 1.87 17.75 1 76 11 ARG B O 1
ATOM 2412 N N . LEU B 1 12 ? -15.898 1.798 19.938 1 83.69 12 LEU B N 1
ATOM 2413 C CA . LEU B 1 12 ? -16.219 0.377 19.859 1 83.69 12 LEU B CA 1
ATOM 2414 C C . LEU B 1 12 ? -17.484 0.154 19.031 1 83.69 12 LEU B C 1
ATOM 2416 O O . LEU B 1 12 ? -17.562 -0.81 18.266 1 83.69 12 LEU B O 1
ATOM 2420 N N . ALA B 1 13 ? -18.359 1.009 19.156 1 85.62 13 ALA B N 1
ATOM 2421 C CA . ALA B 1 13 ? -19.578 0.923 18.375 1 85.62 13 ALA B CA 1
ATOM 2422 C C . ALA B 1 13 ? -19.297 1.132 16.891 1 85.62 13 ALA B C 1
ATOM 2424 O O . ALA B 1 13 ? -19.859 0.435 16.031 1 85.62 13 ALA B O 1
ATOM 2425 N N . ALA B 1 14 ? -18.484 2.021 16.625 1 81.5 14 ALA B N 1
ATOM 2426 C CA . ALA B 1 14 ? -18.109 2.281 15.242 1 81.5 14 ALA B CA 1
ATOM 2427 C C . ALA B 1 14 ? -17.406 1.077 14.633 1 81.5 14 ALA B C 1
ATOM 2429 O O . ALA B 1 14 ? -17.609 0.749 13.461 1 81.5 14 ALA B O 1
ATOM 2430 N N . ALA B 1 15 ? -16.578 0.517 15.453 1 85 15 ALA B N 1
ATOM 2431 C CA . ALA B 1 15 ? -15.867 -0.682 15.008 1 85 15 ALA B CA 1
ATOM 2432 C C . ALA B 1 15 ? -16.844 -1.816 14.711 1 85 15 ALA B C 1
ATOM 2434 O O . ALA B 1 15 ? -16.719 -2.514 13.703 1 85 15 ALA B O 1
ATOM 2435 N N . ALA B 1 16 ? -17.781 -1.966 15.609 1 88.62 16 ALA B N 1
ATOM 2436 C CA . ALA B 1 16 ? -18.781 -3.008 15.43 1 88.62 16 ALA B CA 1
ATOM 2437 C C . ALA B 1 16 ? -19.625 -2.752 14.172 1 88.62 16 ALA B C 1
ATOM 2439 O O . ALA B 1 16 ? -19.922 -3.68 13.414 1 88.62 16 ALA B O 1
ATOM 2440 N N . LEU B 1 17 ? -19.938 -1.578 13.969 1 90.12 17 LEU B N 1
ATOM 2441 C CA . LEU B 1 17 ? -20.719 -1.213 12.789 1 90.12 17 LEU B CA 1
ATOM 2442 C C . LEU B 1 17 ? -19.922 -1.477 11.516 1 90.12 17 LEU B C 1
ATOM 2444 O O . LEU B 1 17 ? -20.484 -1.903 10.508 1 90.12 17 LEU B O 1
ATOM 2448 N N . THR B 1 18 ? -18.688 -1.22 11.617 1 89 18 THR B N 1
ATOM 2449 C CA . THR B 1 18 ? -17.828 -1.479 10.469 1 89 18 THR B CA 1
ATOM 2450 C C . THR B 1 18 ? -17.781 -2.971 10.156 1 89 18 THR B C 1
ATOM 2452 O O . THR B 1 18 ? -17.859 -3.369 8.992 1 89 18 THR B O 1
ATOM 2455 N N . LEU B 1 19 ? -17.641 -3.734 11.156 1 92.31 19 LEU B N 1
ATOM 2456 C CA . LEU B 1 19 ? -17.594 -5.18 10.961 1 92.31 19 LEU B CA 1
ATOM 2457 C C . LEU B 1 19 ? -18.906 -5.695 10.383 1 92.31 19 LEU B C 1
ATOM 2459 O O . LEU B 1 19 ? -18.906 -6.602 9.539 1 92.31 19 LEU B O 1
ATOM 2463 N N . VAL B 1 20 ? -19.984 -5.137 10.859 1 92.25 20 VAL B N 1
ATOM 2464 C CA . VAL B 1 20 ? -21.297 -5.516 10.32 1 92.25 20 VAL B CA 1
ATOM 2465 C C . VAL B 1 20 ? -21.375 -5.129 8.844 1 92.25 20 VAL B C 1
ATOM 2467 O O . VAL B 1 20 ? -21.828 -5.914 8.016 1 92.25 20 VAL B O 1
ATOM 2470 N N . ALA B 1 21 ? -20.938 -3.998 8.531 1 91.88 21 ALA B N 1
ATOM 2471 C CA . ALA B 1 21 ? -20.938 -3.545 7.141 1 91.88 21 ALA B CA 1
ATOM 2472 C C . ALA B 1 21 ? -20.062 -4.441 6.266 1 91.88 21 ALA B C 1
ATOM 2474 O O . ALA B 1 21 ? -20.469 -4.809 5.156 1 91.88 21 ALA B O 1
ATOM 2475 N N . VAL B 1 22 ? -18.906 -4.738 6.754 1 91.75 22 VAL B N 1
ATOM 2476 C CA . VAL B 1 22 ? -18 -5.625 6.031 1 91.75 22 VAL B CA 1
ATOM 2477 C C . VAL B 1 22 ? -18.672 -6.98 5.805 1 91.75 22 VAL B C 1
ATOM 2479 O O . VAL B 1 22 ? -18.609 -7.527 4.699 1 91.75 22 VAL B O 1
ATOM 2482 N N . SER B 1 23 ? -19.266 -7.457 6.898 1 91.88 23 SER B N 1
ATOM 2483 C CA . SER B 1 23 ? -19.922 -8.758 6.797 1 91.88 23 SER B CA 1
ATOM 2484 C C . SER B 1 23 ? -21.062 -8.719 5.777 1 91.88 23 SER B C 1
ATOM 2486 O O . SER B 1 23 ? -21.266 -9.688 5.047 1 91.88 23 SER B O 1
ATOM 2488 N N . MET B 1 24 ? -21.766 -7.656 5.711 1 90.56 24 MET B N 1
ATOM 2489 C CA . MET B 1 24 ? -22.859 -7.516 4.746 1 90.56 24 MET B CA 1
ATOM 2490 C C . MET B 1 24 ? -22.328 -7.52 3.318 1 90.56 24 MET B C 1
ATOM 2492 O O . MET B 1 24 ? -22.906 -8.148 2.436 1 90.56 24 MET B O 1
ATOM 2496 N N . VAL B 1 25 ? -21.25 -6.887 3.123 1 88.19 25 VAL B N 1
ATOM 2497 C CA . VAL B 1 25 ? -20.656 -6.805 1.794 1 88.19 25 VAL B CA 1
ATOM 2498 C C . VAL B 1 25 ? -20.141 -8.18 1.372 1 88.19 25 VAL B C 1
ATOM 2500 O O . VAL B 1 25 ? -20.375 -8.609 0.239 1 88.19 25 VAL B O 1
ATOM 2503 N N . LEU B 1 26 ? -19.469 -8.797 2.291 1 88.5 26 LEU B N 1
ATOM 2504 C CA . LEU B 1 26 ? -18.922 -10.117 2.004 1 88.5 26 LEU B CA 1
ATOM 2505 C C . LEU B 1 26 ? -20.031 -11.117 1.713 1 88.5 26 LEU B C 1
ATOM 2507 O O . LEU B 1 26 ? -19.953 -11.891 0.756 1 88.5 26 LEU B O 1
ATOM 2511 N N . PHE B 1 27 ? -21.109 -11.055 2.512 1 87.69 27 PHE B N 1
ATOM 2512 C CA . PHE B 1 27 ? -22.25 -11.953 2.33 1 87.69 27 PHE B CA 1
ATOM 2513 C C . PHE B 1 27 ? -22.953 -11.68 1.007 1 87.69 27 PHE B C 1
ATOM 2515 O O . PHE B 1 27 ? -23.266 -12.609 0.264 1 87.69 27 PHE B O 1
ATOM 2522 N N . ALA B 1 28 ? -23.156 -10.453 0.812 1 82.69 28 ALA B N 1
ATOM 2523 C CA . ALA B 1 28 ? -23.844 -10.078 -0.421 1 82.69 28 ALA B CA 1
ATOM 2524 C C . ALA B 1 28 ? -23.047 -10.523 -1.647 1 82.69 28 ALA B C 1
ATOM 2526 O O . ALA B 1 28 ? -23.625 -11.016 -2.621 1 82.69 28 ALA B O 1
ATOM 2527 N N . GLY B 1 29 ? -21.828 -10.367 -1.614 1 78.12 29 GLY B N 1
ATOM 2528 C CA . GLY B 1 29 ? -20.984 -10.797 -2.723 1 78.12 29 GLY B CA 1
ATOM 2529 C C . GLY B 1 29 ? -20.984 -12.305 -2.918 1 78.12 29 GLY B C 1
ATOM 2530 O O . GLY B 1 29 ? -21.047 -12.789 -4.051 1 78.12 29 GLY B O 1
ATOM 2531 N N . ALA B 1 30 ? -20.906 -12.93 -1.849 1 76.94 30 ALA B N 1
ATOM 2532 C CA . ALA B 1 30 ? -20.828 -14.391 -1.902 1 76.94 30 ALA B CA 1
ATOM 2533 C C . ALA B 1 30 ? -22.172 -14.992 -2.307 1 76.94 30 ALA B C 1
ATOM 2535 O O . ALA B 1 30 ? -22.219 -16.047 -2.938 1 76.94 30 ALA B O 1
ATOM 2536 N N . SER B 1 31 ? -23.219 -14.375 -1.806 1 74.75 31 SER B N 1
ATOM 2537 C CA . SER B 1 31 ? -24.562 -14.883 -2.07 1 74.75 31 SER B CA 1
ATOM 2538 C C . SER B 1 31 ? -24.922 -14.766 -3.547 1 74.75 31 SER B C 1
ATOM 2540 O O . SER B 1 31 ? -25.844 -15.43 -4.023 1 74.75 31 SER B O 1
ATOM 2542 N N . MET B 1 32 ? -24.203 -13.953 -4.168 1 67.19 32 MET B N 1
ATOM 2543 C CA . MET B 1 32 ? -24.5 -13.766 -5.586 1 67.19 32 MET B CA 1
ATOM 2544 C C . MET B 1 32 ? -23.844 -14.844 -6.434 1 67.19 32 MET B C 1
ATOM 2546 O O . MET B 1 32 ? -24.141 -14.977 -7.621 1 67.19 32 MET B O 1
ATOM 2550 N N . VAL B 1 33 ? -22.906 -15.531 -5.926 1 60.22 33 VAL B N 1
ATOM 2551 C CA . VAL B 1 33 ? -22.25 -16.609 -6.648 1 60.22 33 VAL B CA 1
ATOM 2552 C C . VAL B 1 33 ? -23.219 -17.781 -6.82 1 60.22 33 VAL B C 1
ATOM 2554 O O . VAL B 1 33 ? -23.719 -18.328 -5.836 1 60.22 33 VAL B O 1
ATOM 2557 N N . PRO B 1 34 ? -23.859 -17.828 -8.008 1 53.62 34 PRO B N 1
ATOM 2558 C CA . PRO B 1 34 ? -24.828 -18.922 -8.211 1 53.62 34 PRO B CA 1
ATOM 2559 C C . PRO B 1 34 ? -24.297 -20.266 -7.742 1 53.62 34 PRO B C 1
ATOM 2561 O O . PRO B 1 34 ? -23.078 -20.516 -7.805 1 53.62 34 PRO B O 1
ATOM 2564 N N . GLY B 1 35 ? -24.969 -20.875 -6.812 1 49 35 GLY B N 1
ATOM 2565 C CA . GLY B 1 35 ? -24.688 -22.266 -6.457 1 49 35 GLY B CA 1
ATOM 2566 C C . GLY B 1 35 ? -24.141 -23.078 -7.617 1 49 35 GLY B C 1
ATOM 2567 O O . GLY B 1 35 ? -23.328 -23.984 -7.414 1 49 35 GLY B O 1
ATOM 2568 N N . ASP B 1 36 ? -24.656 -22.719 -8.75 1 46.5 36 ASP B N 1
ATOM 2569 C CA . ASP B 1 36 ? -24.344 -23.438 -9.984 1 46.5 36 ASP B CA 1
ATOM 2570 C C . ASP B 1 36 ? -22.922 -23.141 -10.445 1 46.5 36 ASP B C 1
ATOM 2572 O O . ASP B 1 36 ? -22.266 -24 -11.023 1 46.5 36 ASP B O 1
ATOM 2576 N N . ALA B 1 37 ? -22.578 -21.984 -10.492 1 49 37 ALA B N 1
ATOM 2577 C CA . ALA B 1 37 ? -21.219 -21.672 -10.93 1 49 37 ALA B CA 1
ATOM 2578 C C . ALA B 1 37 ? -20.188 -22.438 -10.094 1 49 37 ALA B C 1
ATOM 2580 O O . ALA B 1 37 ? -19.172 -22.891 -10.609 1 49 37 ALA B O 1
ATOM 2581 N N . ALA B 1 38 ? -20.453 -22.625 -8.766 1 46.19 38 ALA B N 1
ATOM 2582 C CA . ALA B 1 38 ? -19.703 -23.578 -7.953 1 46.19 38 ALA B CA 1
ATOM 2583 C C . ALA B 1 38 ? -19.812 -24.984 -8.539 1 46.19 38 ALA B C 1
ATOM 2585 O O . ALA B 1 38 ? -18.812 -25.719 -8.602 1 46.19 38 ALA B O 1
ATOM 2586 N N . SER B 1 39 ? -21.047 -25.328 -8.875 1 44.69 39 SER B N 1
ATOM 2587 C CA . SER B 1 39 ? -21.219 -26.656 -9.469 1 44.69 39 SER B CA 1
ATOM 2588 C C . SER B 1 39 ? -20.516 -26.75 -10.82 1 44.69 39 SER B C 1
ATOM 2590 O O . SER B 1 39 ? -19.953 -27.781 -11.172 1 44.69 39 SER B O 1
ATOM 2592 N N . ALA B 1 40 ? -20.641 -25.766 -11.578 1 45.38 40 ALA B N 1
ATOM 2593 C CA . ALA B 1 40 ? -20.062 -25.812 -12.922 1 45.38 40 ALA B CA 1
ATOM 2594 C C . ALA B 1 40 ? -18.547 -25.875 -12.859 1 45.38 40 ALA B C 1
ATOM 2596 O O . ALA B 1 40 ? -17.906 -26.562 -13.656 1 45.38 40 ALA B O 1
ATOM 2597 N N . SER B 1 41 ? -17.953 -25.109 -12.031 1 42.97 41 SER B N 1
ATOM 2598 C CA . SER B 1 41 ? -16.5 -25.203 -11.891 1 42.97 41 SER B CA 1
ATOM 2599 C C . SER B 1 41 ? -16.078 -26.562 -11.352 1 42.97 41 SER B C 1
ATOM 2601 O O . SER B 1 41 ? -14.938 -26.984 -11.523 1 42.97 41 SER B O 1
ATOM 2603 N N . LEU B 1 42 ? -17 -27.188 -10.625 1 43.25 42 LEU B N 1
ATOM 2604 C CA . LEU B 1 42 ? -16.75 -28.578 -10.203 1 43.25 42 LEU B CA 1
ATOM 2605 C C . LEU B 1 42 ? -17.109 -29.547 -11.32 1 43.25 42 LEU B C 1
ATOM 2607 O O . LEU B 1 42 ? -17.016 -30.766 -11.141 1 43.25 42 LEU B O 1
ATOM 2611 N N . GLY B 1 43 ? -17.391 -29.031 -12.406 1 44.09 43 GLY B N 1
ATOM 2612 C CA . GLY B 1 43 ? -17.672 -29.953 -13.5 1 44.09 43 GLY B CA 1
ATOM 2613 C C . GLY B 1 43 ? -18.969 -30.719 -13.305 1 44.09 43 GLY B C 1
ATOM 2614 O O . GLY B 1 43 ? -19.203 -31.719 -13.977 1 44.09 43 GLY B O 1
ATOM 2615 N N . ILE B 1 44 ? -19.719 -30.609 -12.25 1 41.56 44 ILE B N 1
ATOM 2616 C CA . ILE B 1 44 ? -20.906 -31.438 -12.078 1 41.56 44 ILE B CA 1
ATOM 2617 C C . ILE B 1 44 ? -22.031 -30.891 -12.938 1 41.56 44 ILE B C 1
ATOM 2619 O O . ILE B 1 44 ? -22.391 -29.719 -12.836 1 41.56 44 ILE B O 1
ATOM 2623 N N . SER B 1 45 ? -22.281 -31.359 -14.086 1 43.22 45 SER B N 1
ATOM 2624 C CA . SER B 1 45 ? -23.438 -31.219 -14.969 1 43.22 45 SER B CA 1
ATOM 2625 C C . SER B 1 45 ? -24.734 -31.281 -14.188 1 43.22 45 SER B C 1
ATOM 2627 O O . SER B 1 45 ? -25.25 -32.375 -13.906 1 43.22 45 SER B O 1
ATOM 2629 N N . THR B 1 46 ? -24.922 -30.5 -13.234 1 48.22 46 THR B N 1
ATOM 2630 C CA . THR B 1 46 ? -26.219 -30.672 -12.586 1 48.22 46 THR B CA 1
ATOM 2631 C C . THR B 1 46 ? -27.344 -30.078 -13.445 1 48.22 46 THR B C 1
ATOM 2633 O O . THR B 1 46 ? -27.141 -29.062 -14.102 1 48.22 46 THR B O 1
ATOM 2636 N N . THR B 1 47 ? -28.312 -30.844 -13.82 1 51.91 47 THR B N 1
ATOM 2637 C CA . THR B 1 47 ? -29.531 -30.484 -14.516 1 51.91 47 THR B CA 1
ATOM 2638 C C . THR B 1 47 ? -30.219 -29.297 -13.828 1 51.91 47 THR B C 1
ATOM 2640 O O . THR B 1 47 ? -30.047 -29.094 -12.633 1 51.91 47 THR B O 1
ATOM 2643 N N . PRO B 1 48 ? -30.766 -28.453 -14.57 1 56.72 48 PRO B N 1
ATOM 2644 C CA . PRO B 1 48 ? -31.5 -27.312 -14.008 1 56.72 48 PRO B CA 1
ATOM 2645 C C . PRO B 1 48 ? -32.344 -27.703 -12.797 1 56.72 48 PRO B C 1
ATOM 2647 O O . PRO B 1 48 ? -32.469 -26.922 -11.844 1 56.72 48 PRO B O 1
ATOM 2650 N N . GLU B 1 49 ? -32.969 -28.797 -12.852 1 57.41 49 GLU B N 1
ATOM 2651 C CA . GLU B 1 49 ? -33.812 -29.266 -11.766 1 57.41 49 GLU B CA 1
ATOM 2652 C C . GLU B 1 49 ? -33 -29.484 -10.492 1 57.41 49 GLU B C 1
ATOM 2654 O O . GLU B 1 49 ? -33.469 -29.172 -9.391 1 57.41 49 GLU B O 1
ATOM 2659 N N . GLN B 1 50 ? -31.781 -29.938 -10.641 1 54.53 50 GLN B N 1
ATOM 2660 C CA . GLN B 1 50 ? -30.922 -30.203 -9.492 1 54.53 50 GLN B CA 1
ATOM 2661 C C . GLN B 1 50 ? -30.375 -28.906 -8.898 1 54.53 50 GLN B C 1
ATOM 2663 O O . GLN B 1 50 ? -30.188 -28.812 -7.688 1 54.53 50 GLN B O 1
ATOM 2668 N N . ILE B 1 51 ? -30.203 -28 -9.742 1 55.81 51 ILE B N 1
ATOM 2669 C CA . ILE B 1 51 ? -29.766 -26.688 -9.281 1 55.81 51 ILE B CA 1
ATOM 2670 C C . ILE B 1 51 ? -30.875 -26.047 -8.445 1 55.81 51 ILE B C 1
ATOM 2672 O O . ILE B 1 51 ? -30.594 -25.453 -7.395 1 55.81 51 ILE B O 1
ATOM 2676 N N . ASP B 1 52 ? -32.062 -26.172 -8.953 1 56.62 52 ASP B N 1
ATOM 2677 C CA . ASP B 1 52 ? -33.188 -25.609 -8.219 1 56.62 52 ASP B CA 1
ATOM 2678 C C . ASP B 1 52 ? -33.344 -26.297 -6.859 1 56.62 52 ASP B C 1
ATOM 2680 O O . ASP B 1 52 ? -33.656 -25.641 -5.863 1 56.62 52 ASP B O 1
ATOM 2684 N N . ALA B 1 53 ? -33.219 -27.562 -6.809 1 54.03 53 ALA B N 1
ATOM 2685 C CA . ALA B 1 53 ? -33.312 -28.312 -5.555 1 54.03 53 ALA B CA 1
ATOM 2686 C C . ALA B 1 53 ? -32.188 -27.906 -4.602 1 54.03 53 ALA B C 1
ATOM 2688 O O . ALA B 1 53 ? -32.406 -27.75 -3.396 1 54.03 53 ALA B O 1
ATOM 2689 N N . LEU B 1 54 ? -31.016 -27.641 -5.133 1 52.53 54 LEU B N 1
ATOM 2690 C CA . LEU B 1 54 ? -29.875 -27.234 -4.316 1 52.53 54 LEU B CA 1
ATOM 2691 C C . LEU B 1 54 ? -30.062 -25.797 -3.816 1 52.53 54 LEU B C 1
ATOM 2693 O O . LEU B 1 54 ? -29.719 -25.484 -2.676 1 52.53 54 LEU B O 1
ATOM 2697 N N . ARG B 1 55 ? -30.688 -25.078 -4.703 1 56.84 55 ARG B N 1
ATOM 2698 C CA . ARG B 1 55 ? -31.016 -23.703 -4.289 1 56.84 55 ARG B CA 1
ATOM 2699 C C . ARG B 1 55 ? -32.031 -23.719 -3.146 1 56.84 55 ARG B C 1
ATOM 2701 O O . ARG B 1 55 ? -31.906 -22.922 -2.205 1 56.84 55 ARG B O 1
ATOM 2708 N N . ALA B 1 56 ? -33.031 -24.5 -3.352 1 55.06 56 ALA B N 1
ATOM 2709 C CA . ALA B 1 56 ? -34.031 -24.641 -2.305 1 55.06 56 ALA B CA 1
ATOM 2710 C C . ALA B 1 56 ? -33.438 -25.188 -1.019 1 55.06 56 ALA B C 1
ATOM 2712 O O . ALA B 1 56 ? -33.75 -24.719 0.077 1 55.06 56 ALA B O 1
ATOM 2713 N N . GLU B 1 57 ? -32.594 -26.078 -1.097 1 51.75 57 GLU B N 1
ATOM 2714 C CA . GLU B 1 57 ? -31.938 -26.688 0.052 1 51.75 57 GLU B CA 1
ATOM 2715 C C . GLU B 1 57 ? -30.984 -25.719 0.736 1 51.75 57 GLU B C 1
ATOM 2717 O O . GLU B 1 57 ? -30.828 -25.75 1.959 1 51.75 57 GLU B O 1
ATOM 2722 N N . TRP B 1 58 ? -30.406 -24.891 -0.049 1 52.75 58 TRP B N 1
ATOM 2723 C CA . TRP B 1 58 ? -29.438 -23.969 0.539 1 52.75 58 TRP B CA 1
ATOM 2724 C C . TRP B 1 58 ? -30.094 -22.656 0.949 1 52.75 58 TRP B C 1
ATOM 2726 O O . TRP B 1 58 ? -29.438 -21.734 1.392 1 52.75 58 TRP B O 1
ATOM 2736 N N . GLY B 1 59 ? -31.547 -22.703 0.904 1 54.19 59 GLY B N 1
ATOM 2737 C CA . GLY B 1 59 ? -32.344 -21.578 1.346 1 54.19 59 GLY B CA 1
ATOM 2738 C C . GLY B 1 59 ? -32.125 -20.328 0.536 1 54.19 59 GLY B C 1
ATOM 2739 O O . GLY B 1 59 ? -32.25 -19.219 1.056 1 54.19 59 GLY B O 1
ATOM 2740 N N . LEU B 1 60 ? -31.594 -20.469 -0.658 1 58.62 60 LEU B N 1
ATOM 2741 C CA . LEU B 1 60 ? -31.266 -19.344 -1.521 1 58.62 60 LEU B CA 1
ATOM 2742 C C . LEU B 1 60 ? -32.531 -18.625 -1.981 1 58.62 60 LEU B C 1
ATOM 2744 O O . LEU B 1 60 ? -32.469 -17.516 -2.506 1 58.62 60 LEU B O 1
ATOM 2748 N N . ASP B 1 61 ? -33.719 -19.219 -1.604 1 62.25 61 ASP B N 1
ATOM 2749 C CA . ASP B 1 61 ? -35 -18.625 -1.963 1 62.25 61 ASP B CA 1
ATOM 2750 C C . ASP B 1 61 ? -35.469 -17.609 -0.905 1 62.25 61 ASP B C 1
ATOM 2752 O O . ASP B 1 61 ? -36.406 -16.859 -1.13 1 62.25 61 ASP B O 1
ATOM 2756 N N . ARG B 1 62 ? -34.906 -17.75 0.146 1 70.44 62 ARG B N 1
ATOM 2757 C CA . ARG B 1 62 ? -35.281 -16.812 1.192 1 70.44 62 ARG B CA 1
ATOM 2758 C C . ARG B 1 62 ? -34.688 -15.43 0.935 1 70.44 62 ARG B C 1
ATOM 2760 O O . ARG B 1 62 ? -33.656 -15.297 0.277 1 70.44 62 ARG B O 1
ATOM 2767 N N . PRO B 1 63 ? -35.406 -14.469 1.462 1 79.12 63 PRO B N 1
ATOM 2768 C CA . PRO B 1 63 ? -34.906 -13.109 1.276 1 79.12 63 PRO B CA 1
ATOM 2769 C C . PRO B 1 63 ? -33.5 -12.914 1.848 1 79.12 63 PRO B C 1
ATOM 2771 O O . PRO B 1 63 ? -33.125 -13.594 2.805 1 79.12 63 PRO B O 1
ATOM 2774 N N . LEU B 1 64 ? -32.75 -12.117 1.227 1 81.56 64 LEU B N 1
ATOM 2775 C CA . LEU B 1 64 ? -31.328 -11.867 1.507 1 81.56 64 LEU B CA 1
ATOM 2776 C C . LEU B 1 64 ? -31.125 -11.516 2.977 1 81.56 64 LEU B C 1
ATOM 2778 O O . LEU B 1 64 ? -30.188 -12.008 3.611 1 81.56 64 LEU B O 1
ATOM 2782 N N . PRO B 1 65 ? -32.062 -10.742 3.592 1 85.12 65 PRO B N 1
ATOM 2783 C CA . PRO B 1 65 ? -31.812 -10.383 4.996 1 85.12 65 PRO B CA 1
ATOM 2784 C C . PRO B 1 65 ? -31.938 -11.578 5.934 1 85.12 65 PRO B C 1
ATOM 2786 O O . PRO B 1 65 ? -31.219 -11.648 6.941 1 85.12 65 PRO B O 1
ATOM 2789 N N . VAL B 1 66 ? -32.781 -12.469 5.645 1 85.81 66 VAL B N 1
ATOM 2790 C CA . VAL B 1 66 ? -32.938 -13.656 6.477 1 85.81 66 VAL B CA 1
ATOM 2791 C C . VAL B 1 66 ? -31.719 -14.555 6.344 1 85.81 66 VAL B C 1
ATOM 2793 O O . VAL B 1 66 ? -31.203 -15.078 7.34 1 85.81 66 VAL B O 1
ATOM 2796 N N . ARG B 1 67 ? -31.312 -14.734 5.137 1 86.94 67 ARG B N 1
ATOM 2797 C CA . ARG B 1 67 ? -30.125 -15.539 4.906 1 86.94 67 ARG B CA 1
ATOM 2798 C C . ARG B 1 67 ? -28.906 -14.93 5.605 1 86.94 67 ARG B C 1
ATOM 2800 O O . ARG B 1 67 ? -28.062 -15.648 6.129 1 86.94 67 ARG B O 1
ATOM 2807 N N . TYR B 1 68 ? -28.891 -13.664 5.555 1 90.38 68 TYR B N 1
ATOM 2808 C CA . TYR B 1 68 ? -27.797 -12.977 6.234 1 90.38 68 TYR B CA 1
ATOM 2809 C C . TYR B 1 68 ? -27.844 -13.234 7.734 1 90.38 68 TYR B C 1
ATOM 2811 O O . TYR B 1 68 ? -26.812 -13.492 8.359 1 90.38 68 TYR B O 1
ATOM 2819 N N . ALA B 1 69 ? -29 -13.109 8.305 1 90.69 69 ALA B N 1
ATOM 2820 C CA . ALA B 1 69 ? -29.141 -13.32 9.742 1 90.69 69 ALA B CA 1
ATOM 2821 C C . ALA B 1 69 ? -28.75 -14.742 10.141 1 90.69 69 ALA B C 1
ATOM 2823 O O . ALA B 1 69 ? -28.125 -14.945 11.18 1 90.69 69 ALA B O 1
ATOM 2824 N N . GLU B 1 70 ? -29.109 -15.648 9.312 1 89.31 70 GLU B N 1
ATOM 2825 C CA . GLU B 1 70 ? -28.75 -17.031 9.578 1 89.31 70 GLU B CA 1
ATOM 2826 C C . GLU B 1 70 ? -27.234 -17.25 9.469 1 89.31 70 GLU B C 1
ATOM 2828 O O . GLU B 1 70 ? -26.641 -17.922 10.305 1 89.31 70 GLU B O 1
ATOM 2833 N N . TRP B 1 71 ? -26.734 -16.734 8.398 1 88.88 71 TRP B N 1
ATOM 2834 C CA . TRP B 1 71 ? -25.297 -16.828 8.188 1 88.88 71 TRP B CA 1
ATOM 2835 C C . TRP B 1 71 ? -24.531 -16.172 9.336 1 88.88 71 TRP B C 1
ATOM 2837 O O . TRP B 1 71 ? -23.578 -16.75 9.875 1 88.88 71 TRP B O 1
ATOM 2847 N N . MET B 1 72 ? -24.969 -15 9.695 1 91.38 72 MET B N 1
ATOM 2848 C CA . MET B 1 72 ? -24.328 -14.281 10.789 1 91.38 72 MET B CA 1
ATOM 2849 C C . MET B 1 72 ? -24.453 -15.062 12.094 1 91.38 72 MET B C 1
ATOM 2851 O O . MET B 1 72 ? -23.516 -15.07 12.906 1 91.38 72 MET B O 1
ATOM 2855 N N . GLY B 1 73 ? -25.609 -15.617 12.312 1 91.25 73 GLY B N 1
ATOM 2856 C CA . GLY B 1 73 ? -25.781 -16.484 13.469 1 91.25 73 GLY B CA 1
ATOM 2857 C C . GLY B 1 73 ? -24.797 -17.641 13.508 1 91.25 73 GLY B C 1
ATOM 2858 O O . GLY B 1 73 ? -24.25 -17.953 14.562 1 91.25 73 GLY B O 1
ATOM 2859 N N . ALA B 1 74 ? -24.578 -18.25 12.383 1 90.94 74 ALA B N 1
ATOM 2860 C CA . ALA B 1 74 ? -23.609 -19.344 12.281 1 90.94 74 ALA B CA 1
ATOM 2861 C C . ALA B 1 74 ? -22.203 -18.859 12.547 1 90.94 74 ALA B C 1
ATOM 2863 O O . ALA B 1 74 ? -21.438 -19.5 13.266 1 90.94 74 ALA B O 1
ATOM 2864 N N . VAL B 1 75 ? -21.875 -17.75 12.016 1 90.88 75 VAL B N 1
ATOM 2865 C CA . VAL B 1 75 ? -20.547 -17.156 12.18 1 90.88 75 VAL B CA 1
ATOM 2866 C C . VAL B 1 75 ? -20.281 -16.875 13.656 1 90.88 75 VAL B C 1
ATOM 2868 O O . VAL B 1 75 ? -19.188 -17.141 14.156 1 90.88 75 VAL B O 1
ATOM 2871 N N . LEU B 1 76 ? -21.281 -16.375 14.328 1 90.56 76 LEU B N 1
ATOM 2872 C CA . LEU B 1 76 ? -21.141 -16.031 15.734 1 90.56 76 LEU B CA 1
ATOM 2873 C C . LEU B 1 76 ? -20.969 -17.281 16.578 1 90.56 76 LEU B C 1
ATOM 2875 O O . LEU B 1 76 ? -20.422 -17.219 17.688 1 90.56 76 LEU B O 1
ATOM 2879 N N . ARG B 1 77 ? -21.391 -18.406 16 1 91.38 77 ARG B N 1
ATOM 2880 C CA . ARG B 1 77 ? -21.219 -19.688 16.688 1 91.38 77 ARG B CA 1
ATOM 2881 C C . ARG B 1 77 ? -19.922 -20.359 16.25 1 91.38 77 ARG B C 1
ATOM 2883 O O . ARG B 1 77 ? -19.641 -21.484 16.641 1 91.38 77 ARG B O 1
ATOM 2890 N N . GLY B 1 78 ? -19.234 -19.672 15.367 1 87.62 78 GLY B N 1
ATOM 2891 C CA . GLY B 1 78 ? -17.938 -20.188 14.953 1 87.62 78 GLY B CA 1
ATOM 2892 C C . GLY B 1 78 ? -18 -20.984 13.664 1 87.62 78 GLY B C 1
ATOM 2893 O O . GLY B 1 78 ? -17.016 -21.609 13.273 1 87.62 78 GLY B O 1
ATOM 2894 N N . ASP B 1 79 ? -19.094 -21 13.062 1 91.75 79 ASP B N 1
ATOM 2895 C CA . ASP B 1 79 ? -19.266 -21.734 11.82 1 91.75 79 ASP B CA 1
ATOM 2896 C C . ASP B 1 79 ? -19.125 -20.812 10.609 1 91.75 79 ASP B C 1
ATOM 2898 O O . ASP B 1 79 ? -20.047 -20.062 10.281 1 91.75 79 ASP B O 1
ATOM 2902 N N . LEU B 1 80 ? -18.078 -20.984 9.922 1 91.75 80 LEU B N 1
ATOM 2903 C CA . LEU B 1 80 ? -17.797 -20.141 8.758 1 91.75 80 LEU B CA 1
ATOM 2904 C C . LEU B 1 80 ? -18.156 -20.859 7.469 1 91.75 80 LEU B C 1
ATOM 2906 O O . LEU B 1 80 ? -17.828 -20.391 6.375 1 91.75 80 LEU B O 1
ATOM 2910 N N . GLY B 1 81 ? -18.781 -22.016 7.652 1 89.75 81 GLY B N 1
ATOM 2911 C CA . GLY B 1 81 ? -19.172 -22.797 6.488 1 89.75 81 GLY B CA 1
ATOM 2912 C C . GLY B 1 81 ? -18.156 -23.828 6.082 1 89.75 81 GLY B C 1
ATOM 2913 O O . GLY B 1 81 ? -17.281 -24.188 6.871 1 89.75 81 GLY B O 1
ATOM 2914 N N . THR B 1 82 ? -18.344 -24.406 4.879 1 88.56 82 THR B N 1
ATOM 2915 C CA . THR B 1 82 ? -17.5 -25.469 4.359 1 88.56 82 THR B CA 1
ATOM 2916 C C . THR B 1 82 ? -16.906 -25.078 3.006 1 88.56 82 THR B C 1
ATOM 2918 O O . THR B 1 82 ? -17.594 -24.484 2.168 1 88.56 82 THR B O 1
ATOM 2921 N N . SER B 1 83 ? -15.664 -25.344 2.912 1 89.56 83 SER B N 1
ATOM 2922 C CA . SER B 1 83 ? -14.984 -25.078 1.648 1 89.56 83 SER B CA 1
ATOM 2923 C C . SER B 1 83 ? -15.539 -25.953 0.525 1 89.56 83 SER B C 1
ATOM 2925 O O . SER B 1 83 ? -15.719 -27.156 0.702 1 89.56 83 SER B O 1
ATOM 2927 N N . LEU B 1 84 ? -15.789 -25.328 -0.573 1 80.12 84 LEU B N 1
ATOM 2928 C CA . LEU B 1 84 ? -16.281 -26.047 -1.741 1 80.12 84 LEU B CA 1
ATOM 2929 C C . LEU B 1 84 ? -15.211 -26.984 -2.299 1 80.12 84 LEU B C 1
ATOM 2931 O O . LEU B 1 84 ? -15.531 -28.047 -2.852 1 80.12 84 LEU B O 1
ATOM 2935 N N . ILE B 1 85 ? -14.023 -26.594 -2.148 1 80.88 85 ILE B N 1
ATOM 2936 C CA . ILE B 1 85 ? -12.922 -27.312 -2.787 1 80.88 85 ILE B CA 1
ATOM 2937 C C . ILE B 1 85 ? -12.414 -28.406 -1.857 1 80.88 85 ILE B C 1
ATOM 2939 O O . ILE B 1 85 ? -12.32 -29.578 -2.256 1 80.88 85 ILE B O 1
ATOM 2943 N N . SER B 1 86 ? -12.109 -28.031 -0.638 1 84.94 86 SER B N 1
ATOM 2944 C CA . SER B 1 86 ? -11.508 -29 0.271 1 84.94 86 SER B CA 1
ATOM 2945 C C . SER B 1 86 ? -12.578 -29.781 1.023 1 84.94 86 SER B C 1
ATOM 2947 O O . SER B 1 86 ? -12.281 -30.812 1.633 1 84.94 86 SER B O 1
ATOM 2949 N N . HIS B 1 87 ? -13.781 -29.281 1.028 1 88.25 87 HIS B N 1
ATOM 2950 C CA . HIS B 1 87 ? -14.898 -29.891 1.734 1 88.25 87 HIS B CA 1
ATOM 2951 C C . HIS B 1 87 ? -14.641 -29.938 3.236 1 88.25 87 HIS B C 1
ATOM 2953 O O . HIS B 1 87 ? -15.172 -30.812 3.93 1 88.25 87 HIS B O 1
ATOM 2959 N N . ARG B 1 88 ? -13.766 -29.156 3.672 1 92.38 88 ARG B N 1
ATOM 2960 C CA . ARG B 1 88 ? -13.477 -28.984 5.094 1 92.38 88 ARG B CA 1
ATOM 2961 C C . ARG B 1 88 ? -14.062 -27.688 5.625 1 92.38 88 ARG B C 1
ATOM 2963 O O . ARG B 1 88 ? -14.336 -26.766 4.859 1 92.38 88 ARG B O 1
ATOM 2970 N N . PRO B 1 89 ? -14.266 -27.766 6.969 1 93.62 89 PRO B N 1
ATOM 2971 C CA . PRO B 1 89 ? -14.672 -26.484 7.543 1 93.62 89 PRO B CA 1
ATOM 2972 C C . PRO B 1 89 ? -13.703 -25.359 7.203 1 93.62 89 PRO B C 1
ATOM 2974 O O . PRO B 1 89 ? -12.484 -25.547 7.254 1 93.62 89 PRO B O 1
ATOM 2977 N N . VAL B 1 90 ? -14.273 -24.234 6.836 1 93.94 90 VAL B N 1
ATOM 2978 C CA . VAL B 1 90 ? -13.484 -23.094 6.391 1 93.94 90 VAL B CA 1
ATOM 2979 C C . VAL B 1 90 ? -12.484 -22.703 7.477 1 93.94 90 VAL B C 1
ATOM 2981 O O . VAL B 1 90 ? -11.336 -22.359 7.18 1 93.94 90 VAL B O 1
ATOM 2984 N N . ILE B 1 91 ? -12.883 -22.797 8.711 1 92.94 91 ILE B N 1
ATOM 2985 C CA . ILE B 1 91 ? -12.016 -22.391 9.812 1 92.94 91 ILE B CA 1
ATOM 2986 C C . ILE B 1 91 ? -10.758 -23.266 9.812 1 92.94 91 ILE B C 1
ATOM 2988 O O . ILE B 1 91 ? -9.664 -22.781 10.133 1 92.94 91 ILE B O 1
ATOM 2992 N N . ASP B 1 92 ? -10.867 -24.469 9.453 1 92 92 ASP B N 1
ATOM 2993 C CA . ASP B 1 92 ? -9.727 -25.375 9.43 1 92 92 ASP B CA 1
ATOM 2994 C C . ASP B 1 92 ? -8.797 -25.062 8.266 1 92 92 ASP B C 1
ATOM 2996 O O . ASP B 1 92 ? -7.594 -25.312 8.344 1 92 92 ASP B O 1
ATOM 3000 N N . VAL B 1 93 ? -9.336 -24.531 7.25 1 91.62 93 VAL B N 1
ATOM 3001 C CA . VAL B 1 93 ? -8.586 -24.219 6.039 1 91.62 93 VAL B CA 1
ATOM 3002 C C . VAL B 1 93 ? -7.812 -22.922 6.234 1 91.62 93 VAL B C 1
ATOM 3004 O O . VAL B 1 93 ? -6.688 -22.781 5.754 1 91.62 93 VAL B O 1
ATOM 3007 N N . ILE B 1 94 ? -8.359 -22.078 7.043 1 92.81 94 ILE B N 1
ATOM 3008 C CA . ILE B 1 94 ? -7.824 -20.719 7 1 92.81 94 ILE B CA 1
ATOM 3009 C C . ILE B 1 94 ? -7.062 -20.422 8.289 1 92.81 94 ILE B C 1
ATOM 3011 O O . ILE B 1 94 ? -6.266 -19.484 8.344 1 92.81 94 ILE B O 1
ATOM 3015 N N . ALA B 1 95 ? -7.246 -21.156 9.367 1 90.81 95 ALA B N 1
ATOM 3016 C CA . ALA B 1 95 ? -6.73 -20.812 10.688 1 90.81 95 ALA B CA 1
ATOM 3017 C C . ALA B 1 95 ? -5.207 -20.688 10.672 1 90.81 95 ALA B C 1
ATOM 3019 O O . ALA B 1 95 ? -4.652 -19.672 11.094 1 90.81 95 ALA B O 1
ATOM 3020 N N . GLU B 1 96 ? -4.566 -21.672 10.203 1 91.12 96 GLU B N 1
ATOM 3021 C CA . GLU B 1 96 ? -3.109 -21.688 10.227 1 91.12 96 GLU B CA 1
ATOM 3022 C C . GLU B 1 96 ? -2.529 -20.625 9.297 1 91.12 96 GLU B C 1
ATOM 3024 O O . GLU B 1 96 ? -1.659 -19.859 9.703 1 91.12 96 GLU B O 1
ATOM 3029 N N . PRO B 1 97 ? -3.006 -20.562 8.031 1 92.5 97 PRO B N 1
ATOM 3030 C CA . PRO B 1 97 ? -2.51 -19.5 7.152 1 92.5 97 PRO B CA 1
ATOM 3031 C C . PRO B 1 97 ? -2.773 -18.109 7.711 1 92.5 97 PRO B C 1
ATOM 3033 O O . PRO B 1 97 ? -1.94 -17.203 7.551 1 92.5 97 PRO B O 1
ATOM 3036 N N . LEU B 1 98 ? -3.857 -17.969 8.336 1 91.12 98 LEU B N 1
ATOM 3037 C CA . LEU B 1 98 ? -4.191 -16.688 8.938 1 91.12 98 LEU B CA 1
ATOM 3038 C C . LEU B 1 98 ? -3.213 -16.328 10.047 1 91.12 98 LEU B C 1
ATOM 3040 O O . LEU B 1 98 ? -2.764 -15.188 10.148 1 91.12 98 LEU B O 1
ATOM 3044 N N . TRP B 1 99 ? -2.998 -17.203 10.844 1 91.31 99 TRP B N 1
ATOM 3045 C CA . TRP B 1 99 ? -2.041 -16.984 11.922 1 91.31 99 TRP B CA 1
ATOM 3046 C C . TRP B 1 99 ? -0.67 -16.609 11.367 1 91.31 99 TRP B C 1
ATOM 3048 O O . TRP B 1 99 ? -0.02 -15.688 11.867 1 91.31 99 TRP B O 1
ATOM 3058 N N . SER B 1 100 ? -0.263 -17.312 10.375 1 93.5 100 SER B N 1
ATOM 3059 C CA . SER B 1 100 ? 1.032 -17.047 9.758 1 93.5 100 SER B CA 1
ATOM 3060 C C . SER B 1 100 ? 1.099 -15.625 9.203 1 93.5 100 SER B C 1
ATOM 3062 O O . SER B 1 100 ? 2.072 -14.906 9.438 1 93.5 100 SER B O 1
ATOM 3064 N N . THR B 1 101 ? 0.096 -15.258 8.469 1 92.81 101 THR B N 1
ATOM 3065 C CA . THR B 1 101 ? 0.049 -13.914 7.906 1 92.81 101 THR B CA 1
ATOM 3066 C C . THR B 1 101 ? 0.017 -12.867 9.023 1 92.81 101 THR B C 1
ATOM 3068 O O . THR B 1 101 ? 0.728 -11.859 8.953 1 92.81 101 THR B O 1
ATOM 3071 N N . THR B 1 102 ? -0.749 -13.125 10.031 1 91.12 102 THR B N 1
ATOM 3072 C CA . THR B 1 102 ? -0.898 -12.18 11.133 1 91.12 102 THR B CA 1
ATOM 3073 C C . THR B 1 102 ? 0.425 -11.992 11.867 1 91.12 102 THR B C 1
ATOM 3075 O O . THR B 1 102 ? 0.793 -10.867 12.211 1 91.12 102 THR B O 1
ATOM 3078 N N . VAL B 1 103 ? 1.063 -13.039 12.078 1 92.69 103 VAL B N 1
ATOM 3079 C CA . VAL B 1 103 ? 2.355 -12.977 12.75 1 92.69 103 VAL B CA 1
ATOM 3080 C C . VAL B 1 103 ? 3.324 -12.125 11.938 1 92.69 103 VAL B C 1
ATOM 3082 O O . VAL B 1 103 ? 4.031 -11.273 12.484 1 92.69 103 VAL B O 1
ATOM 3085 N N . LEU B 1 104 ? 3.352 -12.375 10.711 1 93.88 104 LEU B N 1
ATOM 3086 C CA . LEU B 1 104 ? 4.227 -11.617 9.82 1 93.88 104 LEU B CA 1
ATOM 3087 C C . LEU B 1 104 ? 3.918 -10.125 9.898 1 93.88 104 LEU B C 1
ATOM 3089 O O . LEU B 1 104 ? 4.828 -9.305 10.023 1 93.88 104 LEU B O 1
ATOM 3093 N N . VAL B 1 105 ? 2.664 -9.742 9.844 1 92.38 105 VAL B N 1
ATOM 3094 C CA . VAL B 1 105 ? 2.242 -8.344 9.844 1 92.38 105 VAL B CA 1
ATOM 3095 C C . VAL B 1 105 ? 2.523 -7.715 11.203 1 92.38 105 VAL B C 1
ATOM 3097 O O . VAL B 1 105 ? 2.953 -6.562 11.281 1 92.38 105 VAL B O 1
ATOM 3100 N N . LEU B 1 106 ? 2.271 -8.453 12.25 1 90.31 106 LEU B N 1
ATOM 3101 C CA . LEU B 1 106 ? 2.506 -7.926 13.586 1 90.31 106 LEU B CA 1
ATOM 3102 C C . LEU B 1 106 ? 3.99 -7.664 13.82 1 90.31 106 LEU B C 1
ATOM 3104 O O . LEU B 1 106 ? 4.359 -6.652 14.414 1 90.31 106 LEU B O 1
ATOM 3108 N N . ILE B 1 107 ? 4.789 -8.539 13.383 1 94.44 107 ILE B N 1
ATOM 3109 C CA . ILE B 1 107 ? 6.23 -8.352 13.508 1 94.44 107 ILE B CA 1
ATOM 3110 C C . ILE B 1 107 ? 6.66 -7.137 12.68 1 94.44 107 ILE B C 1
ATOM 3112 O O . ILE B 1 107 ? 7.395 -6.277 13.164 1 94.44 107 ILE B O 1
ATOM 3116 N N . ALA B 1 108 ? 6.211 -7.121 11.445 1 95.38 108 ALA B N 1
ATOM 3117 C CA . ALA B 1 108 ? 6.551 -5.996 10.57 1 95.38 108 ALA B CA 1
ATOM 3118 C C . ALA B 1 108 ? 6.09 -4.672 11.18 1 95.38 108 ALA B C 1
ATOM 3120 O O . ALA B 1 108 ? 6.82 -3.68 11.148 1 95.38 108 ALA B O 1
ATOM 3121 N N . SER B 1 109 ? 4.922 -4.695 11.766 1 92.69 109 SER B N 1
ATOM 3122 C CA . SER B 1 109 ? 4.387 -3.49 12.391 1 92.69 109 SER B CA 1
ATOM 3123 C C . SER B 1 109 ? 5.199 -3.098 13.617 1 92.69 109 SER B C 1
ATOM 3125 O O . SER B 1 109 ? 5.488 -1.916 13.828 1 92.69 109 SER B O 1
ATOM 3127 N N . ALA B 1 110 ? 5.508 -4.043 14.445 1 93 110 ALA B N 1
ATOM 3128 C CA . ALA B 1 110 ? 6.242 -3.811 15.688 1 93 110 ALA B CA 1
ATOM 3129 C C . ALA B 1 110 ? 7.617 -3.205 15.406 1 93 110 ALA B C 1
ATOM 3131 O O . ALA B 1 110 ? 8.148 -2.453 16.234 1 93 110 ALA B O 1
ATOM 3132 N N . VAL B 1 111 ? 8.141 -3.48 14.289 1 96.38 111 VAL B N 1
ATOM 3133 C CA . VAL B 1 111 ? 9.453 -2.949 13.922 1 96.38 111 VAL B CA 1
ATOM 3134 C C . VAL B 1 111 ? 9.281 -1.608 13.211 1 96.38 111 VAL B C 1
ATOM 3136 O O . VAL B 1 111 ? 10.016 -0.656 13.484 1 96.38 111 VAL B O 1
ATOM 3139 N N . THR B 1 112 ? 8.328 -1.53 12.328 1 96 112 THR B N 1
ATOM 3140 C CA . THR B 1 112 ? 8.117 -0.356 11.484 1 96 112 THR B CA 1
ATOM 3141 C C . THR B 1 112 ? 7.758 0.858 12.336 1 96 112 THR B C 1
ATOM 3143 O O . THR B 1 112 ? 8.305 1.944 12.141 1 96 112 THR B O 1
ATOM 3146 N N . VAL B 1 113 ? 6.867 0.703 13.312 1 91.31 113 VAL B N 1
ATOM 3147 C CA . VAL B 1 113 ? 6.32 1.834 14.055 1 91.31 113 VAL B CA 1
ATOM 3148 C C . VAL B 1 113 ? 7.434 2.521 14.844 1 91.31 113 VAL B C 1
ATOM 3150 O O . VAL B 1 113 ? 7.688 3.715 14.656 1 91.31 113 VAL B O 1
ATOM 3153 N N . PRO B 1 114 ? 8.203 1.804 15.695 1 94.38 114 PRO B N 1
ATOM 3154 C CA . PRO B 1 114 ? 9.273 2.477 16.438 1 94.38 114 PRO B CA 1
ATOM 3155 C C . PRO B 1 114 ? 10.344 3.066 15.516 1 94.38 114 PRO B C 1
ATOM 3157 O O . PRO B 1 114 ? 10.852 4.16 15.773 1 94.38 114 PRO B O 1
ATOM 3160 N N . LEU B 1 115 ? 10.672 2.398 14.461 1 96.44 115 LEU B N 1
ATOM 3161 C CA . LEU B 1 115 ? 11.711 2.881 13.555 1 96.44 115 LEU B CA 1
ATOM 3162 C C . LEU B 1 115 ? 11.25 4.137 12.82 1 96.44 115 LEU B C 1
ATOM 3164 O O . LEU B 1 115 ? 12.023 5.086 12.664 1 96.44 115 LEU B O 1
ATOM 3168 N N . ALA B 1 116 ? 10.047 4.074 12.344 1 95.25 116 ALA B N 1
ATOM 3169 C CA . ALA B 1 116 ? 9.492 5.227 11.633 1 95.25 116 ALA B CA 1
ATOM 3170 C C . ALA B 1 116 ? 9.398 6.441 12.555 1 95.25 116 ALA B C 1
ATOM 3172 O O . ALA B 1 116 ? 9.719 7.562 12.148 1 95.25 116 ALA B O 1
ATOM 3173 N N . VAL B 1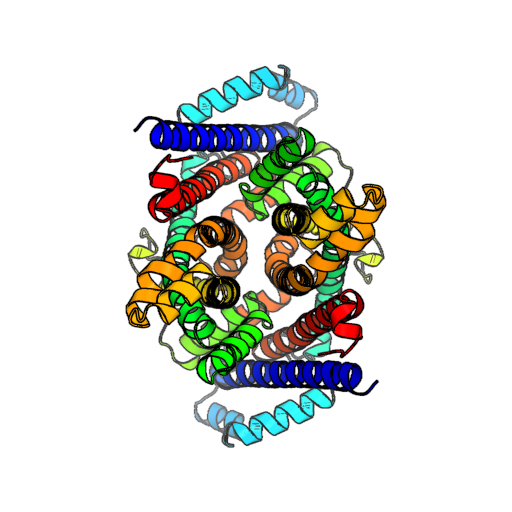 117 ? 8.969 6.191 13.773 1 92.56 117 VAL B N 1
ATOM 3174 C CA . VAL B 1 117 ? 8.859 7.277 14.742 1 92.56 117 VAL B CA 1
ATOM 3175 C C . VAL B 1 117 ? 10.25 7.824 15.062 1 92.56 117 VAL B C 1
ATOM 3177 O O . VAL B 1 117 ? 10.469 9.039 15.055 1 92.56 117 VAL B O 1
ATOM 3180 N N . LEU B 1 118 ? 11.148 6.934 15.297 1 95.69 118 LEU B N 1
ATOM 3181 C CA . LEU B 1 118 ? 12.516 7.332 15.617 1 95.69 118 LEU B CA 1
ATOM 3182 C C . LEU B 1 118 ? 13.117 8.164 14.492 1 95.69 118 LEU B C 1
ATOM 3184 O O . LEU B 1 118 ? 13.586 9.281 14.727 1 95.69 118 LEU B O 1
ATOM 3188 N N . LEU B 1 119 ? 13.078 7.68 13.32 1 96.62 119 LEU B N 1
ATOM 3189 C CA . LEU B 1 119 ? 13.664 8.367 12.18 1 96.62 119 LEU B CA 1
ATOM 3190 C C . LEU B 1 119 ? 12.914 9.656 11.875 1 96.62 119 LEU B C 1
ATOM 3192 O O . LEU B 1 119 ? 13.523 10.68 11.57 1 96.62 119 LEU B O 1
ATOM 3196 N N . GLY B 1 120 ? 11.602 9.547 11.938 1 94.69 120 GLY B N 1
ATOM 3197 C CA . GLY B 1 120 ? 10.797 10.727 11.672 1 94.69 120 GLY B CA 1
ATOM 3198 C C . GLY B 1 120 ? 11.031 11.844 12.672 1 94.69 120 GLY B C 1
ATOM 3199 O O . GLY B 1 120 ? 11.117 13.016 12.289 1 94.69 120 GLY B O 1
ATOM 3200 N N . VAL B 1 121 ? 11.141 11.477 13.906 1 94.25 121 VAL B N 1
ATOM 3201 C CA . VAL B 1 121 ? 11.359 12.469 14.953 1 94.25 121 VAL B CA 1
ATOM 3202 C C . VAL B 1 121 ? 12.758 13.07 14.805 1 94.25 121 VAL B C 1
ATOM 3204 O O . VAL B 1 121 ? 12.914 14.297 14.836 1 94.25 121 VAL B O 1
ATOM 3207 N N . LEU B 1 122 ? 13.742 12.266 14.633 1 95.44 122 LEU B N 1
ATOM 3208 C CA . LEU B 1 122 ? 15.117 12.734 14.539 1 95.44 122 LEU B CA 1
ATOM 3209 C C . LEU B 1 122 ? 15.281 13.664 13.336 1 95.44 122 LEU B C 1
ATOM 3211 O O . LEU B 1 122 ? 16.016 14.664 13.414 1 95.44 122 LEU B O 1
ATOM 3215 N N . THR B 1 123 ? 14.648 13.367 12.312 1 95.81 123 THR B N 1
ATOM 3216 C CA . THR B 1 123 ? 14.789 14.18 11.109 1 95.81 123 THR B CA 1
ATOM 3217 C C . THR B 1 123 ? 13.844 15.375 11.148 1 95.81 123 THR B C 1
ATOM 3219 O O . THR B 1 123 ? 14.156 16.438 10.602 1 95.81 123 THR B O 1
ATOM 3222 N N . GLY B 1 124 ? 12.727 15.211 11.789 1 93.56 124 GLY B N 1
ATOM 3223 C CA . GLY B 1 124 ? 11.758 16.297 11.883 1 93.56 124 GLY B CA 1
ATOM 3224 C C . GLY B 1 124 ? 12.195 17.406 12.82 1 93.56 124 GLY B C 1
ATOM 3225 O O . GLY B 1 124 ? 11.766 18.547 12.664 1 93.56 124 GLY B O 1
ATOM 3226 N N . LEU B 1 125 ? 13.031 17.141 13.766 1 94.44 125 LEU B N 1
ATOM 3227 C CA . LEU B 1 125 ? 13.5 18.125 14.734 1 94.44 125 LEU B CA 1
ATOM 3228 C C . LEU B 1 125 ? 14.594 19 14.133 1 94.44 125 LEU B C 1
ATOM 3230 O O . LEU B 1 125 ? 14.875 20.078 14.641 1 94.44 125 LEU B O 1
ATOM 3234 N N . ARG B 1 126 ? 15.25 18.516 13.109 1 93.88 126 ARG B N 1
ATOM 3235 C CA . ARG B 1 126 ? 16.281 19.281 12.422 1 93.88 126 ARG B CA 1
ATOM 3236 C C . ARG B 1 126 ? 16.125 19.188 10.906 1 93.88 126 ARG B C 1
ATOM 3238 O O . ARG B 1 126 ? 17 18.672 10.219 1 93.88 126 ARG B O 1
ATOM 3245 N N . PRO B 1 127 ? 15.109 19.812 10.461 1 92.31 127 PRO B N 1
ATOM 3246 C CA . PRO B 1 127 ? 14.875 19.75 9.016 1 92.31 127 PRO B CA 1
ATOM 3247 C C . PRO B 1 127 ? 16.047 20.312 8.203 1 92.31 127 PRO B C 1
ATOM 3249 O O . PRO B 1 127 ? 16.609 21.344 8.57 1 92.31 127 PRO B O 1
ATOM 3252 N N . GLY B 1 128 ? 16.438 19.531 7.188 1 92.12 128 GLY B N 1
ATOM 3253 C CA . GLY B 1 128 ? 17.531 19.984 6.336 1 92.12 128 GLY B CA 1
ATOM 3254 C C . GLY B 1 128 ? 18.891 19.547 6.832 1 92.12 128 GLY B C 1
ATOM 3255 O O . GLY B 1 128 ? 19.906 19.719 6.141 1 92.12 128 GLY B O 1
ATOM 3256 N N . GLY B 1 129 ? 19.016 19.031 8.023 1 94.25 129 GLY B N 1
ATOM 3257 C CA . GLY B 1 129 ? 20.266 18.516 8.562 1 94.25 129 GLY B CA 1
ATOM 3258 C C . GLY B 1 129 ? 20.797 17.312 7.793 1 94.25 129 GLY B C 1
ATOM 3259 O O . GLY B 1 129 ? 20.172 16.844 6.852 1 94.25 129 GLY B O 1
ATOM 3260 N N . ARG B 1 130 ? 22 16.938 8.164 1 94.69 130 ARG B N 1
ATOM 3261 C CA . ARG B 1 130 ? 22.656 15.828 7.473 1 94.69 130 ARG B CA 1
ATOM 3262 C C . ARG B 1 130 ? 21.844 14.539 7.598 1 94.69 130 ARG B C 1
ATOM 3264 O O . ARG B 1 130 ? 21.703 13.797 6.625 1 94.69 130 ARG B O 1
ATOM 3271 N N . LEU B 1 131 ? 21.391 14.336 8.758 1 95 131 LEU B N 1
ATOM 3272 C CA . LEU B 1 131 ? 20.594 13.133 8.977 1 95 131 LEU B CA 1
ATOM 3273 C C . LEU B 1 131 ? 19.297 13.195 8.188 1 95 131 LEU B C 1
ATOM 3275 O O . LEU B 1 131 ? 18.859 12.195 7.613 1 95 131 LEU B O 1
ATOM 3279 N N . ASP B 1 132 ? 18.703 14.273 8.195 1 95.19 132 ASP B N 1
ATOM 3280 C CA . ASP B 1 132 ? 17.469 14.469 7.445 1 95.19 132 ASP B CA 1
ATOM 3281 C C . ASP B 1 132 ? 17.688 14.227 5.953 1 95.19 132 ASP B C 1
ATOM 3283 O O . ASP B 1 132 ? 16.906 13.508 5.316 1 95.19 132 ASP B O 1
ATOM 3287 N N . ARG B 1 133 ? 18.75 14.766 5.48 1 90.69 133 ARG B N 1
ATOM 3288 C CA . ARG B 1 133 ? 19.047 14.609 4.062 1 90.69 133 ARG B CA 1
ATOM 3289 C C . ARG B 1 133 ? 19.344 13.148 3.725 1 90.69 133 ARG B C 1
ATOM 3291 O O . ARG B 1 133 ? 18.906 12.648 2.688 1 90.69 133 ARG B O 1
ATOM 3298 N N . PHE B 1 134 ? 20.047 12.555 4.562 1 93.44 134 PHE B N 1
ATOM 3299 C CA . PHE B 1 134 ? 20.391 11.156 4.344 1 93.44 134 PHE B CA 1
ATOM 3300 C C . PHE B 1 134 ? 19.141 10.281 4.398 1 93.44 134 PHE B C 1
ATOM 3302 O O . PHE B 1 134 ? 18.891 9.492 3.486 1 93.44 134 PHE B O 1
ATOM 3309 N N . VAL B 1 135 ? 18.359 10.414 5.469 1 93.75 135 VAL B N 1
ATOM 3310 C CA . VAL B 1 135 ? 17.172 9.578 5.68 1 93.75 135 VAL B CA 1
ATOM 3311 C C . VAL B 1 135 ? 16.156 9.844 4.57 1 93.75 135 VAL B C 1
ATOM 3313 O O . VAL B 1 135 ? 15.531 8.906 4.062 1 93.75 135 VAL B O 1
ATOM 3316 N N . SER B 1 136 ? 16.016 11.023 4.203 1 89 136 SER B N 1
ATOM 3317 C CA . SER B 1 136 ? 15.102 11.375 3.129 1 89 136 SER B CA 1
ATOM 3318 C C . SER B 1 136 ? 15.539 10.766 1.802 1 89 136 SER B C 1
ATOM 3320 O O . SER B 1 136 ? 14.711 10.25 1.045 1 89 136 SER B O 1
ATOM 3322 N N . GLY B 1 137 ? 16.812 10.844 1.539 1 87.88 137 GLY B N 1
ATOM 3323 C CA . GLY B 1 137 ? 17.344 10.227 0.334 1 87.88 137 GLY B CA 1
ATOM 3324 C C . GLY B 1 137 ? 17.156 8.719 0.292 1 87.88 137 GLY B C 1
ATOM 3325 O O . GLY B 1 137 ? 16.719 8.18 -0.726 1 87.88 137 GLY B O 1
ATOM 3326 N N . VAL B 1 138 ? 17.438 8.109 1.362 1 91.38 138 VAL B N 1
ATOM 3327 C CA . VAL B 1 138 ? 17.281 6.66 1.462 1 91.38 138 VAL B CA 1
ATOM 3328 C C . VAL B 1 138 ? 15.805 6.293 1.313 1 91.38 138 VAL B C 1
ATOM 3330 O O . VAL B 1 138 ? 15.469 5.324 0.63 1 91.38 138 VAL B O 1
ATOM 3333 N N . SER B 1 139 ? 14.977 7.039 1.98 1 88.75 139 SER B N 1
ATOM 3334 C CA . SER B 1 139 ? 13.539 6.773 1.911 1 88.75 139 SER B CA 1
ATOM 3335 C C . SER B 1 139 ? 13.023 6.902 0.482 1 88.75 139 SER B C 1
ATOM 3337 O O . SER B 1 139 ? 12.219 6.086 0.03 1 88.75 139 SER B O 1
ATOM 3339 N N . LEU B 1 140 ? 13.5 7.867 -0.191 1 84.06 140 LEU B N 1
ATOM 3340 C CA . LEU B 1 140 ? 13.086 8.07 -1.576 1 84.06 140 LEU B CA 1
ATOM 3341 C C . LEU B 1 140 ? 13.562 6.918 -2.457 1 84.06 140 LEU B C 1
ATOM 3343 O O . LEU B 1 140 ? 12.836 6.473 -3.348 1 84.06 140 LEU B O 1
ATOM 3347 N N . THR B 1 141 ? 14.734 6.496 -2.205 1 87.81 141 THR B N 1
ATOM 3348 C CA . THR B 1 141 ? 15.297 5.391 -2.969 1 87.81 141 THR B CA 1
ATOM 3349 C C . THR B 1 141 ? 14.492 4.113 -2.746 1 87.81 141 THR B C 1
ATOM 3351 O O . THR B 1 141 ? 14.172 3.404 -3.701 1 87.81 141 THR B O 1
ATOM 3354 N N . VAL B 1 142 ? 14.188 3.842 -1.541 1 86.94 142 VAL B N 1
ATOM 3355 C CA . VAL B 1 142 ? 13.461 2.627 -1.183 1 86.94 142 VAL B CA 1
ATOM 3356 C C . VAL B 1 142 ? 12.07 2.652 -1.814 1 86.94 142 VAL B C 1
ATOM 3358 O O . VAL B 1 142 ? 11.617 1.647 -2.365 1 86.94 142 VAL B O 1
ATOM 3361 N N . VAL B 1 143 ? 11.445 3.748 -1.793 1 81.88 143 VAL B N 1
ATOM 3362 C CA . VAL B 1 143 ? 10.07 3.844 -2.277 1 81.88 143 VAL B CA 1
ATOM 3363 C C . VAL B 1 143 ? 10.055 3.783 -3.803 1 81.88 143 VAL B C 1
ATOM 3365 O O . VAL B 1 143 ? 9.055 3.377 -4.406 1 81.88 143 VAL B O 1
ATOM 3368 N N . ALA B 1 144 ? 11.148 4.117 -4.367 1 83.75 144 ALA B N 1
ATOM 3369 C CA . ALA B 1 144 ? 11.242 4.117 -5.824 1 83.75 144 ALA B CA 1
ATOM 3370 C C . ALA B 1 144 ? 11.422 2.697 -6.359 1 83.75 144 ALA B C 1
ATOM 3372 O O . ALA B 1 144 ? 11.242 2.451 -7.555 1 83.75 144 ALA B O 1
ATOM 3373 N N . ILE B 1 145 ? 11.789 1.826 -5.496 1 84.44 145 ILE B N 1
ATOM 3374 C CA . ILE B 1 145 ? 11.945 0.427 -5.883 1 84.44 145 ILE B CA 1
ATOM 3375 C C . ILE B 1 145 ? 10.68 -0.348 -5.516 1 84.44 145 ILE B C 1
ATOM 3377 O O . ILE B 1 145 ? 10.25 -0.339 -4.359 1 84.44 145 ILE B O 1
ATOM 3381 N N . PRO B 1 146 ? 10.102 -0.995 -6.426 1 78.62 146 PRO B N 1
ATOM 3382 C CA . PRO B 1 146 ? 8.914 -1.787 -6.113 1 78.62 146 PRO B CA 1
ATOM 3383 C C . PRO B 1 146 ? 9.18 -2.871 -5.074 1 78.62 146 PRO B C 1
ATOM 3385 O O . PRO B 1 146 ? 10.273 -3.445 -5.043 1 78.62 146 PRO B O 1
ATOM 3388 N N . SER B 1 147 ? 8.172 -3.152 -4.328 1 80.25 147 SER B N 1
ATOM 3389 C CA . SER B 1 147 ? 8.312 -4.059 -3.195 1 80.25 147 SER B CA 1
ATOM 3390 C C . SER B 1 147 ? 8.758 -5.445 -3.648 1 80.25 147 SER B C 1
ATOM 3392 O O . SER B 1 147 ? 9.539 -6.109 -2.959 1 80.25 147 SER B O 1
ATOM 3394 N N . PHE B 1 148 ? 8.273 -5.898 -4.723 1 81.88 148 PHE B N 1
ATOM 3395 C CA . PHE B 1 148 ? 8.625 -7.23 -5.199 1 81.88 148 PHE B CA 1
ATOM 3396 C C . PHE B 1 148 ? 10.102 -7.293 -5.578 1 81.88 148 PHE B C 1
ATOM 3398 O O . PHE B 1 148 ? 10.75 -8.328 -5.406 1 81.88 148 PHE B O 1
ATOM 3405 N N . VAL B 1 149 ? 10.57 -6.223 -6.125 1 84.81 149 VAL B N 1
ATOM 3406 C CA . VAL B 1 149 ? 11.984 -6.164 -6.477 1 84.81 149 VAL B CA 1
ATOM 3407 C C . VAL B 1 149 ? 12.836 -6.152 -5.211 1 84.81 149 VAL B C 1
ATOM 3409 O O . VAL B 1 149 ? 13.867 -6.82 -5.145 1 84.81 149 VAL B O 1
ATOM 3412 N N . VAL B 1 150 ? 12.367 -5.438 -4.262 1 87.38 150 VAL B N 1
ATOM 3413 C CA . VAL B 1 150 ? 13.07 -5.383 -2.986 1 87.38 150 VAL B CA 1
ATOM 3414 C C . VAL B 1 150 ? 13.133 -6.777 -2.369 1 87.38 150 VAL B C 1
ATOM 3416 O O . VAL B 1 150 ? 14.188 -7.199 -1.883 1 87.38 150 VAL B O 1
ATOM 3419 N N . ALA B 1 151 ? 12.016 -7.453 -2.369 1 87.88 151 ALA B N 1
ATOM 3420 C CA . ALA B 1 151 ? 11.977 -8.805 -1.828 1 87.88 151 ALA B CA 1
ATOM 3421 C C . ALA B 1 151 ? 12.945 -9.727 -2.561 1 87.88 151 ALA B C 1
ATOM 3423 O O . ALA B 1 151 ? 13.672 -10.5 -1.934 1 87.88 151 ALA B O 1
ATOM 3424 N N . GLY B 1 152 ? 12.938 -9.625 -3.852 1 86 152 GLY B N 1
ATOM 3425 C CA . GLY B 1 152 ? 13.859 -10.43 -4.641 1 86 152 GLY B CA 1
ATOM 3426 C C . GLY B 1 152 ? 15.312 -10.125 -4.344 1 86 152 GLY B C 1
ATOM 3427 O O . GLY B 1 152 ? 16.141 -11.039 -4.262 1 86 152 GLY B O 1
ATOM 3428 N N . LEU B 1 153 ? 15.609 -8.875 -4.188 1 86.19 153 LEU B N 1
ATOM 3429 C CA . LEU B 1 153 ? 16.969 -8.461 -3.891 1 86.19 153 LEU B CA 1
ATOM 3430 C C . LEU B 1 153 ? 17.422 -8.984 -2.531 1 86.19 153 LEU B C 1
ATOM 3432 O O . LEU B 1 153 ? 18.578 -9.375 -2.361 1 86.19 153 LEU B O 1
ATOM 3436 N N . LEU B 1 154 ? 16.531 -8.914 -1.613 1 88.88 154 LEU B N 1
ATOM 3437 C CA . LEU B 1 154 ? 16.859 -9.422 -0.286 1 88.88 154 LEU B CA 1
ATOM 3438 C C . LEU B 1 154 ? 17.203 -10.906 -0.339 1 88.88 154 LEU B C 1
ATOM 3440 O O . LEU B 1 154 ? 18.141 -11.359 0.327 1 88.88 154 LEU B O 1
ATOM 3444 N N . VAL B 1 155 ? 16.422 -11.656 -1.115 1 87.12 155 VAL B N 1
ATOM 3445 C CA . VAL B 1 155 ? 16.703 -13.078 -1.287 1 87.12 155 VAL B CA 1
ATOM 3446 C C . VAL B 1 155 ? 18.078 -13.266 -1.926 1 87.12 155 VAL B C 1
ATOM 3448 O O . VAL B 1 155 ? 18.875 -14.07 -1.452 1 87.12 155 VAL B O 1
ATOM 3451 N N . MET B 1 156 ? 18.312 -12.555 -2.939 1 82.19 156 MET B N 1
ATOM 3452 C CA . MET B 1 156 ? 19.562 -12.695 -3.695 1 82.19 156 MET B CA 1
ATOM 3453 C C . MET B 1 156 ? 20.766 -12.367 -2.826 1 82.19 156 MET B C 1
ATOM 3455 O O . MET B 1 156 ? 21.75 -13.102 -2.828 1 82.19 156 MET B O 1
ATOM 3459 N N . VAL B 1 157 ? 20.656 -11.344 -2.047 1 83.44 157 VAL B N 1
ATOM 3460 C CA . VAL B 1 157 ? 21.797 -10.859 -1.269 1 83.44 157 VAL B CA 1
ATOM 3461 C C . VAL B 1 157 ? 21.969 -11.727 -0.022 1 83.44 157 VAL B C 1
ATOM 3463 O O . VAL B 1 157 ? 23.062 -12.258 0.223 1 83.44 157 VAL B O 1
ATOM 3466 N N . PHE B 1 158 ? 20.938 -11.953 0.707 1 89.06 158 PHE B N 1
ATOM 3467 C CA . PHE B 1 158 ? 21.078 -12.516 2.045 1 89.06 158 PHE B CA 1
ATOM 3468 C C . PHE B 1 158 ? 20.953 -14.031 2.014 1 89.06 158 PHE B C 1
ATOM 3470 O O . PHE B 1 158 ? 21.375 -14.719 2.943 1 89.06 158 PHE B O 1
ATOM 3477 N N . SER B 1 159 ? 20.297 -14.523 1.01 1 84.5 159 SER B N 1
ATOM 3478 C CA . SER B 1 159 ? 20.141 -15.977 0.923 1 84.5 159 SER B CA 1
ATOM 3479 C C . SER B 1 159 ? 21.141 -16.578 -0.066 1 84.5 159 SER B C 1
ATOM 3481 O O . SER B 1 159 ? 21.953 -17.422 0.3 1 84.5 159 SER B O 1
ATOM 3483 N N . VAL B 1 160 ? 21.172 -16.078 -1.204 1 77.25 160 VAL B N 1
ATOM 3484 C CA . VAL B 1 160 ? 21.953 -16.703 -2.279 1 77.25 160 VAL B CA 1
ATOM 3485 C C . VAL B 1 160 ? 23.422 -16.328 -2.146 1 77.25 160 VAL B C 1
ATOM 3487 O O . VAL B 1 160 ? 24.297 -17.203 -2.164 1 77.25 160 VAL B O 1
ATOM 3490 N N . THR B 1 161 ? 23.672 -15.062 -1.924 1 77.5 161 THR B N 1
ATOM 3491 C CA . THR B 1 161 ? 25.062 -14.602 -1.938 1 77.5 161 THR B CA 1
ATOM 3492 C C . THR B 1 161 ? 25.719 -14.812 -0.577 1 77.5 161 THR B C 1
ATOM 3494 O O . THR B 1 161 ? 26.766 -15.445 -0.482 1 77.5 161 THR B O 1
ATOM 3497 N N . LEU B 1 162 ? 25.062 -14.328 0.517 1 83.5 162 LEU B N 1
ATOM 3498 C CA . LEU B 1 162 ? 25.688 -14.352 1.836 1 83.5 162 LEU B CA 1
ATOM 3499 C C . LEU B 1 162 ? 25.359 -15.648 2.568 1 83.5 162 LEU B C 1
ATOM 3501 O O . LEU B 1 162 ? 26.047 -16.016 3.525 1 83.5 162 LEU B O 1
ATOM 3505 N N . GLY B 1 163 ? 24.281 -16.328 2.156 1 85.38 163 GLY B N 1
ATOM 3506 C CA . GLY B 1 163 ? 23.891 -17.578 2.783 1 85.38 163 GLY B CA 1
ATOM 3507 C C . GLY B 1 163 ? 23.469 -17.422 4.234 1 85.38 163 GLY B C 1
ATOM 3508 O O . GLY B 1 163 ? 23.594 -18.359 5.027 1 85.38 163 GLY B O 1
ATOM 3509 N N . LEU B 1 164 ? 23.031 -16.25 4.609 1 87.81 164 LEU B N 1
ATOM 3510 C CA . LEU B 1 164 ? 22.75 -15.953 6.008 1 87.81 164 LEU B CA 1
ATOM 3511 C C . LEU B 1 164 ? 21.312 -16.344 6.375 1 87.81 164 LEU B C 1
ATOM 3513 O O . LEU B 1 164 ? 21.031 -16.672 7.527 1 87.81 164 LEU B O 1
ATOM 3517 N N . LEU B 1 165 ? 20.453 -16.281 5.391 1 90.19 165 LEU B N 1
ATOM 3518 C CA . LEU B 1 165 ? 19.031 -16.484 5.652 1 90.19 165 LEU B CA 1
ATOM 3519 C C . LEU B 1 165 ? 18.391 -17.344 4.566 1 90.19 165 LEU B C 1
ATOM 3521 O O . LEU B 1 165 ? 18.875 -17.391 3.434 1 90.19 165 LEU B O 1
ATOM 3525 N N . PRO B 1 166 ? 17.344 -18.016 4.934 1 87.94 166 PRO B N 1
ATOM 3526 C CA . PRO B 1 166 ? 16.688 -18.844 3.93 1 87.94 166 PRO B CA 1
ATOM 3527 C C . PRO B 1 166 ? 15.945 -18.031 2.873 1 87.94 166 PRO B C 1
ATOM 3529 O O . PRO B 1 166 ? 15.375 -16.984 3.184 1 87.94 166 PRO B O 1
ATOM 3532 N N . ALA B 1 167 ? 15.969 -18.562 1.643 1 83.19 167 ALA B N 1
ATOM 3533 C CA . ALA B 1 167 ? 15.281 -17.922 0.521 1 83.19 167 ALA B CA 1
ATOM 3534 C C . ALA B 1 167 ? 13.773 -18.156 0.6 1 83.19 167 ALA B C 1
ATOM 3536 O O . ALA B 1 167 ? 12.992 -17.328 0.12 1 83.19 167 ALA B O 1
ATOM 3537 N N . VAL B 1 168 ? 13.477 -19.297 1.172 1 84.38 168 VAL B N 1
ATOM 3538 C CA . VAL B 1 168 ? 12.062 -19.625 1.321 1 84.38 168 VAL B CA 1
ATOM 3539 C C . VAL B 1 168 ? 11.688 -19.641 2.801 1 84.38 168 VAL B C 1
ATOM 3541 O O . VAL B 1 168 ? 12.523 -19.922 3.66 1 84.38 168 VAL B O 1
ATOM 3544 N N . SER B 1 169 ? 10.453 -19.25 3.053 1 89.06 169 SER B N 1
ATOM 3545 C CA . SER B 1 169 ? 9.992 -19.109 4.43 1 89.06 169 SER B CA 1
ATOM 3546 C C . SER B 1 169 ? 9 -20.203 4.789 1 89.06 169 SER B C 1
ATOM 3548 O O . SER B 1 169 ? 7.852 -19.922 5.141 1 89.06 169 SER B O 1
ATOM 3550 N N . LEU B 1 170 ? 9.5 -21.391 4.805 1 87.12 170 LEU B N 1
ATOM 3551 C CA . LEU B 1 170 ? 8.688 -22.547 5.168 1 87.12 170 LEU B CA 1
ATOM 3552 C C . LEU B 1 170 ? 8.984 -23 6.594 1 87.12 170 LEU B C 1
ATOM 3554 O O . LEU B 1 170 ? 10.148 -23.156 6.973 1 87.12 170 LEU B O 1
ATOM 3558 N N . PRO B 1 171 ? 7.902 -23.094 7.297 1 86.38 171 PRO B N 1
ATOM 3559 C CA . PRO B 1 171 ? 8.109 -23.625 8.648 1 86.38 171 PRO B CA 1
ATOM 3560 C C . PRO B 1 171 ? 8.477 -25.109 8.656 1 86.38 171 PRO B C 1
ATOM 3562 O O . PRO B 1 171 ? 8.336 -25.781 7.641 1 86.38 171 PRO B O 1
ATOM 3565 N N . PRO B 1 172 ? 9 -25.531 9.812 1 84.69 172 PRO B N 1
ATOM 3566 C CA . PRO B 1 172 ? 9.234 -26.984 9.93 1 84.69 172 PRO B CA 1
ATOM 3567 C C . PRO B 1 172 ? 7.941 -27.797 9.852 1 84.69 172 PRO B C 1
ATOM 3569 O O . PRO B 1 172 ? 6.852 -27.25 10.055 1 84.69 172 PRO B O 1
ATOM 3572 N N . LEU B 1 173 ? 8.141 -29.016 9.422 1 84.38 173 LEU B N 1
ATOM 3573 C CA . LEU B 1 173 ? 6.984 -29.891 9.297 1 84.38 173 LEU B CA 1
ATOM 3574 C C . LEU B 1 173 ? 6.164 -29.906 10.586 1 84.38 173 LEU B C 1
ATOM 3576 O O . LEU B 1 173 ? 6.699 -30.172 11.664 1 84.38 173 LEU B O 1
ATOM 3580 N N . GLY B 1 174 ? 4.98 -29.562 10.406 1 81.38 174 GLY B N 1
ATOM 3581 C CA . GLY B 1 174 ? 4.082 -29.578 11.547 1 81.38 174 GLY B CA 1
ATOM 3582 C C . GLY B 1 174 ? 4.234 -28.375 12.445 1 81.38 174 GLY B C 1
ATOM 3583 O O . GLY B 1 174 ? 3.57 -28.266 13.484 1 81.38 174 GLY B O 1
ATOM 3584 N N . GLY B 1 175 ? 5.09 -27.516 12.047 1 86.56 175 GLY B N 1
ATOM 3585 C CA . GLY B 1 175 ? 5.355 -26.375 12.906 1 86.56 175 GLY B CA 1
ATOM 3586 C C . GLY B 1 175 ? 4.789 -25.078 12.359 1 86.56 175 GLY B C 1
ATOM 3587 O O . GLY B 1 175 ? 3.979 -25.094 11.43 1 86.56 175 GLY B O 1
ATOM 3588 N N . THR B 1 176 ? 5.082 -23.984 13.203 1 87.25 176 THR B N 1
ATOM 3589 C CA . THR B 1 176 ? 4.68 -22.641 12.844 1 87.25 176 THR B CA 1
ATOM 3590 C C . THR B 1 176 ? 5.895 -21.797 12.477 1 87.25 176 THR B C 1
ATOM 3592 O O . THR B 1 176 ? 7.031 -22.188 12.727 1 87.25 176 THR B O 1
ATOM 3595 N N . PRO B 1 177 ? 5.691 -20.703 11.859 1 89.56 177 PRO B N 1
ATOM 3596 C CA . PRO B 1 177 ? 6.82 -19.828 11.508 1 89.56 177 PRO B CA 1
ATOM 3597 C C . PRO B 1 177 ? 7.629 -19.391 12.719 1 89.56 177 PRO B C 1
ATOM 3599 O O . PRO B 1 177 ? 8.82 -19.109 12.602 1 89.56 177 PRO B O 1
ATOM 3602 N N . LEU B 1 178 ? 7.023 -19.469 13.859 1 91.25 178 LEU B N 1
ATOM 3603 C CA . LEU B 1 178 ? 7.715 -19.031 15.07 1 91.25 178 LEU B CA 1
ATOM 3604 C C . LEU B 1 178 ? 8.727 -20.078 15.531 1 91.25 178 LEU B C 1
ATOM 3606 O O . LEU B 1 178 ? 9.602 -19.781 16.344 1 91.25 178 LEU B O 1
ATOM 3610 N N . ASP B 1 179 ? 8.586 -21.25 15.016 1 91.19 179 ASP B N 1
ATOM 3611 C CA . ASP B 1 179 ? 9.508 -22.328 15.367 1 91.19 179 ASP B CA 1
ATOM 3612 C C . ASP B 1 179 ? 10.852 -22.156 14.648 1 91.19 179 ASP B C 1
ATOM 3614 O O . ASP B 1 179 ? 11.844 -22.781 15.031 1 91.19 179 ASP B O 1
ATOM 3618 N N . ARG B 1 180 ? 10.898 -21.391 13.664 1 91.81 180 ARG B N 1
ATOM 3619 C CA . ARG B 1 180 ? 12.094 -21.031 12.914 1 91.81 180 ARG B CA 1
ATOM 3620 C C . ARG B 1 180 ? 12.102 -19.531 12.586 1 91.81 180 ARG B C 1
ATOM 3622 O O . ARG B 1 180 ? 11.898 -19.156 11.438 1 91.81 180 ARG B O 1
ATOM 3629 N N . PRO B 1 181 ? 12.453 -18.766 13.547 1 91.94 181 PRO B N 1
ATOM 3630 C CA . PRO B 1 181 ? 12.32 -17.312 13.406 1 91.94 181 PRO B CA 1
ATOM 3631 C C . PRO B 1 181 ? 13.164 -16.75 12.266 1 91.94 181 PRO B C 1
ATOM 3633 O O . PRO B 1 181 ? 12.867 -15.672 11.75 1 91.94 181 PRO B O 1
ATOM 3636 N N . GLU B 1 182 ? 14.18 -17.453 11.828 1 93.06 182 GLU B N 1
ATOM 3637 C CA . GLU B 1 182 ? 15.047 -16.969 10.758 1 93.06 182 GLU B CA 1
ATOM 3638 C C . GLU B 1 182 ? 14.281 -16.844 9.438 1 93.06 182 GLU B C 1
ATOM 3640 O O . GLU B 1 182 ? 14.633 -16.047 8.586 1 93.06 182 GLU B O 1
ATOM 3645 N N . ILE B 1 183 ? 13.211 -17.625 9.281 1 92.88 183 ILE B N 1
ATOM 3646 C CA . ILE B 1 183 ? 12.469 -17.625 8.023 1 92.88 183 ILE B CA 1
ATOM 3647 C C . ILE B 1 183 ? 11.594 -16.375 7.945 1 92.88 183 ILE B C 1
ATOM 3649 O O . ILE B 1 183 ? 11.062 -16.062 6.883 1 92.88 183 ILE B O 1
ATOM 3653 N N . LEU B 1 184 ? 11.477 -15.633 9.094 1 94.94 184 LEU B N 1
ATOM 3654 C CA . LEU B 1 184 ? 10.617 -14.461 9.141 1 94.94 184 LEU B CA 1
ATOM 3655 C C . LEU B 1 184 ? 11.398 -13.188 8.812 1 94.94 184 LEU B C 1
ATOM 3657 O O . LEU B 1 184 ? 10.805 -12.148 8.508 1 94.94 184 LEU B O 1
ATOM 3661 N N . VAL B 1 185 ? 12.641 -13.242 8.789 1 95.31 185 VAL B N 1
ATOM 3662 C CA . VAL B 1 185 ? 13.484 -12.055 8.75 1 95.31 185 VAL B CA 1
ATOM 3663 C C . VAL B 1 185 ? 13.359 -11.383 7.387 1 95.31 185 VAL B C 1
ATOM 3665 O O . VAL B 1 185 ? 13.078 -10.18 7.309 1 95.31 185 VAL B O 1
ATOM 3668 N N . LEU B 1 186 ? 13.492 -12.133 6.328 1 94.62 186 LEU B N 1
ATOM 3669 C CA . LEU B 1 186 ? 13.516 -11.523 5 1 94.62 186 LEU B CA 1
ATOM 3670 C C . LEU B 1 186 ? 12.117 -11.047 4.602 1 94.62 186 LEU B C 1
ATOM 3672 O O . LEU B 1 186 ? 11.953 -9.914 4.148 1 94.62 186 LEU B O 1
ATOM 3676 N N . PRO B 1 187 ? 11.086 -11.922 4.805 1 94.06 187 PRO B N 1
ATOM 3677 C CA . PRO B 1 187 ? 9.75 -11.422 4.461 1 94.06 187 PRO B CA 1
ATOM 3678 C C . PRO B 1 187 ? 9.336 -10.219 5.301 1 94.06 187 PRO B C 1
ATOM 3680 O O . PRO B 1 187 ? 8.797 -9.242 4.77 1 94.06 187 PRO B O 1
ATOM 3683 N N . ALA B 1 188 ? 9.609 -10.281 6.574 1 95.12 188 ALA B N 1
ATOM 3684 C CA . ALA B 1 188 ? 9.305 -9.133 7.43 1 95.12 188 ALA B CA 1
ATOM 3685 C C . ALA B 1 188 ? 10.133 -7.918 7.035 1 95.12 188 ALA B C 1
ATOM 3687 O O . ALA B 1 188 ? 9.625 -6.793 7.012 1 95.12 188 ALA B O 1
ATOM 3688 N N . GLY B 1 189 ? 11.344 -8.148 6.781 1 94.94 189 GLY B N 1
ATOM 3689 C CA . GLY B 1 189 ? 12.234 -7.07 6.363 1 94.94 189 GLY B CA 1
ATOM 3690 C C . GLY B 1 189 ? 11.758 -6.359 5.109 1 94.94 189 GLY B C 1
ATOM 3691 O O . GLY B 1 189 ? 11.883 -5.137 5.004 1 94.94 189 GLY B O 1
ATOM 3692 N N . SER B 1 190 ? 11.258 -7.129 4.18 1 92.5 190 SER B N 1
ATOM 3693 C CA . SER B 1 190 ? 10.727 -6.559 2.945 1 92.5 190 SER B CA 1
ATOM 3694 C C . SER B 1 190 ? 9.57 -5.605 3.229 1 92.5 190 SER B C 1
ATOM 3696 O O . SER B 1 190 ? 9.469 -4.543 2.609 1 92.5 190 SER B O 1
ATOM 3698 N N . LEU B 1 191 ? 8.734 -5.957 4.129 1 92.56 191 LEU B N 1
ATOM 3699 C CA . LEU B 1 191 ? 7.59 -5.129 4.496 1 92.56 191 LEU B CA 1
ATOM 3700 C C . LEU B 1 191 ? 8.039 -3.896 5.273 1 92.56 191 LEU B C 1
ATOM 3702 O O . LEU B 1 191 ? 7.547 -2.793 5.031 1 92.56 191 LEU B O 1
ATOM 3706 N N . VAL B 1 192 ? 8.984 -4.105 6.141 1 94.75 192 VAL B N 1
ATOM 3707 C CA . VAL B 1 192 ? 9.445 -3.062 7.047 1 94.75 192 VAL B CA 1
ATOM 3708 C C . VAL B 1 192 ? 10.109 -1.941 6.25 1 94.75 192 VAL B C 1
ATOM 3710 O O . VAL B 1 192 ? 9.922 -0.761 6.555 1 94.75 192 VAL B O 1
ATOM 3713 N N . LEU B 1 193 ? 10.828 -2.322 5.27 1 92.94 193 LEU B N 1
ATOM 3714 C CA . LEU B 1 193 ? 11.609 -1.344 4.523 1 92.94 193 LEU B CA 1
ATOM 3715 C C . LEU B 1 193 ? 10.711 -0.301 3.877 1 92.94 193 LEU B C 1
ATOM 3717 O O . LEU B 1 193 ? 10.891 0.901 4.082 1 92.94 193 LEU B O 1
ATOM 3721 N N . PHE B 1 194 ? 9.727 -0.722 3.156 1 86.56 194 PHE B N 1
ATOM 3722 C CA . PHE B 1 194 ? 8.82 0.211 2.49 1 86.56 194 PHE B CA 1
ATOM 3723 C C . PHE B 1 194 ? 7.98 0.969 3.508 1 86.56 194 PHE B C 1
ATOM 3725 O O . PHE B 1 194 ? 7.84 2.191 3.42 1 86.56 194 PHE B O 1
ATOM 3732 N N . ALA B 1 195 ? 7.449 0.219 4.43 1 91 195 ALA B N 1
ATOM 3733 C CA . ALA B 1 195 ? 6.562 0.813 5.426 1 91 195 ALA B CA 1
ATOM 3734 C C . ALA B 1 195 ? 7.285 1.88 6.242 1 91 195 ALA B C 1
ATOM 3736 O O . ALA B 1 195 ? 6.734 2.951 6.5 1 91 195 ALA B O 1
ATOM 3737 N N . THR B 1 196 ? 8.523 1.603 6.609 1 94.12 196 THR B N 1
ATOM 3738 C CA . THR B 1 196 ? 9.289 2.553 7.402 1 94.12 196 THR B CA 1
ATOM 3739 C C . THR B 1 196 ? 9.625 3.797 6.582 1 94.12 196 THR B C 1
ATOM 3741 O O . THR B 1 196 ? 9.531 4.918 7.082 1 94.12 196 THR B O 1
ATOM 3744 N N . ALA B 1 197 ? 10.039 3.564 5.363 1 91.06 197 ALA B N 1
ATOM 3745 C CA . ALA B 1 197 ? 10.359 4.688 4.488 1 91.06 197 ALA B CA 1
ATOM 3746 C C . ALA B 1 197 ? 9.164 5.621 4.328 1 91.06 197 ALA B C 1
ATOM 3748 O O . ALA B 1 197 ? 9.297 6.84 4.426 1 91.06 197 ALA B O 1
ATOM 3749 N N . TRP B 1 198 ? 8.039 5.082 4.184 1 85.62 198 TRP B N 1
ATOM 3750 C CA . TRP B 1 198 ? 6.812 5.848 3.99 1 85.62 198 TRP B CA 1
ATOM 3751 C C . TRP B 1 198 ? 6.375 6.516 5.289 1 85.62 198 TRP B C 1
ATOM 3753 O O . TRP B 1 198 ? 6.105 7.719 5.316 1 85.62 198 TRP B O 1
ATOM 3763 N N . ALA B 1 199 ? 6.34 5.805 6.332 1 89.56 199 ALA B N 1
ATOM 3764 C CA . ALA B 1 199 ? 5.82 6.289 7.609 1 89.56 199 ALA B CA 1
ATOM 3765 C C . ALA B 1 199 ? 6.75 7.336 8.219 1 89.56 199 ALA B C 1
ATOM 3767 O O . ALA B 1 199 ? 6.293 8.297 8.836 1 89.56 199 ALA B O 1
ATOM 3768 N N . SER B 1 200 ? 8.039 7.137 8.07 1 92.75 200 SER B N 1
ATOM 3769 C CA . SER B 1 200 ? 8.984 8.086 8.648 1 92.75 200 SER B CA 1
ATOM 3770 C C . SER B 1 200 ? 8.82 9.477 8.031 1 92.75 200 SER B C 1
ATOM 3772 O O . SER B 1 200 ? 8.977 10.484 8.719 1 92.75 200 SER B O 1
ATOM 3774 N N . ARG B 1 201 ? 8.508 9.477 6.824 1 84.62 201 ARG B N 1
ATOM 3775 C CA . ARG B 1 201 ? 8.305 10.758 6.152 1 84.62 201 ARG B CA 1
ATOM 3776 C C . ARG B 1 201 ? 7.066 11.469 6.691 1 84.62 201 ARG B C 1
ATOM 3778 O O . ARG B 1 201 ? 7.051 12.695 6.805 1 84.62 201 ARG B O 1
ATOM 3785 N N . LEU B 1 202 ? 6.09 10.75 6.957 1 83.06 202 LEU B N 1
ATOM 3786 C CA . LEU B 1 202 ? 4.875 11.328 7.508 1 83.06 202 LEU B CA 1
ATOM 3787 C C . LEU B 1 202 ? 5.102 11.82 8.93 1 83.06 202 LEU B C 1
ATOM 3789 O O . LEU B 1 202 ? 4.621 12.891 9.312 1 83.06 202 LEU B O 1
ATOM 3793 N N . VAL B 1 203 ? 5.82 11.008 9.617 1 89.19 203 VAL B N 1
ATOM 3794 C CA . VAL B 1 203 ? 6.16 11.414 10.977 1 89.19 203 VAL B CA 1
ATOM 3795 C C . VAL B 1 203 ? 7.012 12.68 10.945 1 89.19 203 VAL B C 1
ATOM 3797 O O . VAL B 1 203 ? 6.754 13.633 11.688 1 89.19 203 VAL B O 1
ATOM 3800 N N . ARG B 1 204 ? 7.961 12.688 10.109 1 91.56 204 ARG B N 1
ATOM 3801 C CA . ARG B 1 204 ? 8.82 13.852 9.969 1 91.56 204 ARG B CA 1
ATOM 3802 C C . ARG B 1 204 ? 8 15.109 9.672 1 91.56 204 ARG B C 1
ATOM 3804 O O . ARG B 1 204 ? 8.195 16.141 10.312 1 91.56 204 ARG B O 1
ATOM 3811 N N . ALA B 1 205 ? 7.18 14.992 8.742 1 82.88 205 ALA B N 1
ATOM 3812 C CA . ALA B 1 205 ? 6.371 16.141 8.352 1 82.88 205 ALA B CA 1
ATOM 3813 C C . ALA B 1 205 ? 5.531 16.656 9.516 1 82.88 205 ALA B C 1
ATOM 3815 O O . ALA B 1 205 ? 5.418 17.859 9.727 1 82.88 205 ALA B O 1
ATOM 3816 N N . THR B 1 206 ? 4.965 15.727 10.266 1 83.69 206 THR B N 1
ATOM 3817 C CA . THR B 1 206 ? 4.137 16.078 11.406 1 83.69 206 THR B CA 1
ATOM 3818 C C . THR B 1 206 ? 4.98 16.719 12.508 1 83.69 206 THR B C 1
ATOM 3820 O O . THR B 1 206 ? 4.551 17.688 13.141 1 83.69 206 THR B O 1
ATOM 3823 N N . VAL B 1 207 ? 6.148 16.234 12.688 1 91.06 207 VAL B N 1
ATOM 3824 C CA . VAL B 1 207 ? 7.039 16.719 13.727 1 91.06 207 VAL B CA 1
ATOM 3825 C C . VAL B 1 207 ? 7.555 18.109 13.352 1 91.06 207 VAL B C 1
ATOM 3827 O O . VAL B 1 207 ? 7.664 19 14.211 1 91.06 207 VAL B O 1
ATOM 3830 N N . VAL B 1 208 ? 7.902 18.344 12.148 1 90.75 208 VAL B N 1
ATOM 3831 C CA . VAL B 1 208 ? 8.352 19.656 11.688 1 90.75 208 VAL B CA 1
ATOM 3832 C C . VAL B 1 208 ? 7.293 20.703 12.008 1 90.75 208 VAL B C 1
ATOM 3834 O O . VAL B 1 208 ? 7.605 21.766 12.562 1 90.75 208 VAL B O 1
ATOM 3837 N N . ASP B 1 209 ? 6.078 20.359 11.711 1 82.31 209 ASP B N 1
ATOM 3838 C CA . ASP B 1 209 ? 4.973 21.281 11.953 1 82.31 209 ASP B CA 1
ATOM 3839 C C . ASP B 1 209 ? 4.777 21.516 13.445 1 82.31 209 ASP B C 1
ATOM 3841 O O . ASP B 1 209 ? 4.59 22.656 13.883 1 82.31 209 ASP B O 1
ATOM 3845 N N . ALA B 1 210 ? 4.816 20.469 14.188 1 85.94 210 ALA B N 1
ATOM 3846 C CA . ALA B 1 210 ? 4.633 20.562 15.633 1 85.94 210 ALA B CA 1
ATOM 3847 C C . ALA B 1 210 ? 5.77 21.344 16.281 1 85.94 210 ALA B C 1
ATOM 3849 O O . ALA B 1 210 ? 5.555 22.078 17.25 1 85.94 210 ALA B O 1
ATOM 3850 N N . ASN B 1 211 ? 6.941 21.172 15.773 1 90.88 211 ASN B N 1
ATOM 3851 C CA . ASN B 1 211 ? 8.133 21.828 16.297 1 90.88 211 ASN B CA 1
ATOM 3852 C C . ASN B 1 211 ? 8.078 23.344 16.078 1 90.88 211 ASN B C 1
ATOM 3854 O O . ASN B 1 211 ? 8.695 24.109 16.828 1 90.88 211 ASN B O 1
ATOM 3858 N N . LEU B 1 212 ? 7.344 23.75 15.102 1 88.75 212 LEU B N 1
ATOM 3859 C CA . LEU B 1 212 ? 7.234 25.156 14.758 1 88.75 212 LEU B CA 1
ATOM 3860 C C . LEU B 1 212 ? 5.969 25.766 15.352 1 88.75 212 LEU B C 1
ATOM 3862 O O . LEU B 1 212 ? 5.723 26.969 15.211 1 88.75 212 LEU B O 1
ATOM 3866 N N . ALA B 1 213 ? 5.234 25.031 16.016 1 85.25 213 ALA B N 1
ATOM 3867 C CA . ALA B 1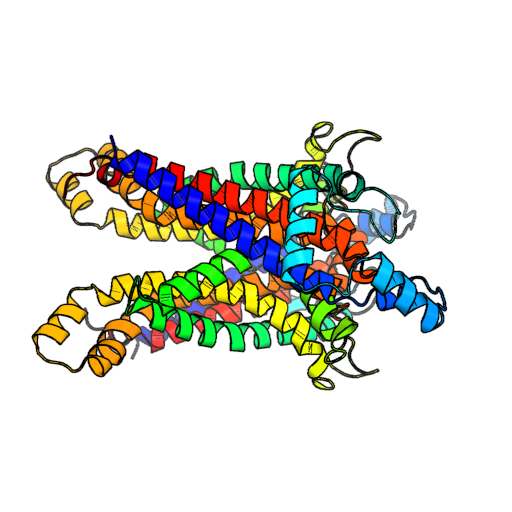 213 ? 3.959 25.484 16.562 1 85.25 213 ALA B CA 1
ATOM 3868 C C . ALA B 1 213 ? 4.168 26.469 17.703 1 85.25 213 ALA B C 1
ATOM 3870 O O . ALA B 1 213 ? 5.207 26.438 18.375 1 85.25 213 ALA B O 1
ATOM 3871 N N . PRO B 1 214 ? 3.205 27.344 17.953 1 86.75 214 PRO B N 1
ATOM 3872 C CA . PRO B 1 214 ? 3.316 28.375 18.984 1 86.75 214 PRO B CA 1
ATOM 3873 C C . PRO B 1 214 ? 3.607 27.812 20.359 1 86.75 214 PRO B C 1
ATOM 3875 O O . PRO B 1 214 ? 4.363 28.406 21.141 1 86.75 214 PRO B O 1
ATOM 3878 N N . ASN B 1 215 ? 3.057 26.688 20.719 1 87.81 215 ASN B N 1
ATOM 3879 C CA . ASN B 1 215 ? 3.264 26.109 22.031 1 87.81 215 ASN B CA 1
ATOM 3880 C C . ASN B 1 215 ? 4.723 25.703 22.25 1 87.81 215 ASN B C 1
ATOM 3882 O O . ASN B 1 215 ? 5.27 25.906 23.344 1 87.81 215 ASN B O 1
ATOM 3886 N N . ALA B 1 216 ? 5.309 25.172 21.297 1 91.62 216 ALA B N 1
ATOM 3887 C CA . ALA B 1 216 ? 6.719 24.797 21.375 1 91.62 216 ALA B CA 1
ATOM 3888 C C . ALA B 1 216 ? 7.613 26.031 21.453 1 91.62 216 ALA B C 1
ATOM 3890 O O . ALA B 1 216 ? 8.555 26.094 22.25 1 91.62 216 ALA B O 1
ATOM 3891 N N . GLU B 1 217 ? 7.316 27 20.688 1 93 217 GLU B N 1
ATOM 3892 C CA . GLU B 1 217 ? 8.078 28.25 20.703 1 93 217 GLU B CA 1
ATOM 3893 C C . GLU B 1 217 ? 7.973 28.953 22.047 1 93 217 GLU B C 1
ATOM 3895 O O . GLU B 1 217 ? 8.961 29.469 22.562 1 93 217 GLU B O 1
ATOM 3900 N N . ALA B 1 218 ? 6.762 28.969 22.516 1 93.75 218 ALA B N 1
ATOM 3901 C CA . ALA B 1 218 ? 6.539 29.594 23.828 1 93.75 218 ALA B CA 1
ATOM 3902 C C . ALA B 1 218 ? 7.367 28.906 24.906 1 93.75 218 ALA B C 1
ATOM 3904 O O . ALA B 1 218 ? 7.938 29.578 25.781 1 93.75 218 ALA B O 1
ATOM 3905 N N . ALA B 1 219 ? 7.438 27.672 24.859 1 93.75 219 ALA B N 1
ATOM 3906 C CA . ALA B 1 219 ? 8.211 26.922 25.844 1 93.75 219 ALA B CA 1
ATOM 3907 C C . ALA B 1 219 ? 9.703 27.219 25.719 1 93.75 219 ALA B C 1
ATOM 3909 O O . ALA B 1 219 ? 10.391 27.375 26.734 1 93.75 219 ALA B O 1
ATOM 3910 N N . ARG B 1 220 ? 10.164 27.328 24.516 1 94.56 220 ARG B N 1
ATOM 3911 C CA . ARG B 1 220 ? 11.57 27.656 24.297 1 94.56 220 ARG B CA 1
ATOM 3912 C C . ARG B 1 220 ? 11.891 29.062 24.797 1 94.56 220 ARG B C 1
ATOM 3914 O O . ARG B 1 220 ? 12.93 29.281 25.422 1 94.56 220 ARG B O 1
ATOM 3921 N N . LEU B 1 221 ? 10.984 29.953 24.516 1 95.56 221 LEU B N 1
ATOM 3922 C CA . LEU B 1 221 ? 11.164 31.328 24.953 1 95.56 221 LEU B CA 1
ATOM 3923 C C . LEU B 1 221 ? 11.133 31.422 26.484 1 95.56 221 LEU B C 1
ATOM 3925 O O . LEU B 1 221 ? 11.766 32.312 27.062 1 95.56 221 LEU B O 1
ATOM 3929 N N . ALA B 1 222 ? 10.461 30.5 27.047 1 96.19 222 ALA B N 1
ATOM 3930 C CA . ALA B 1 222 ? 10.359 30.453 28.516 1 96.19 222 ALA B CA 1
ATOM 3931 C C . ALA B 1 222 ? 11.602 29.812 29.125 1 96.19 222 ALA B C 1
ATOM 3933 O O . ALA B 1 222 ? 11.719 29.719 30.344 1 96.19 222 ALA B O 1
ATOM 3934 N N . GLY B 1 223 ? 12.453 29.281 28.312 1 95.12 223 GLY B N 1
ATOM 3935 C CA . GLY B 1 223 ? 13.719 28.75 28.781 1 95.12 223 GLY B CA 1
ATOM 3936 C C . GLY B 1 223 ? 13.68 27.266 29.062 1 95.12 223 GLY B C 1
ATOM 3937 O O . GLY B 1 223 ? 14.586 26.719 29.688 1 95.12 223 GLY B O 1
ATOM 3938 N N . VAL B 1 224 ? 12.68 26.594 28.703 1 95.25 224 VAL B N 1
ATOM 3939 C CA . VAL B 1 224 ? 12.57 25.156 28.891 1 95.25 224 VAL B CA 1
ATOM 3940 C C . VAL B 1 224 ? 13.641 24.438 28.078 1 95.25 224 VAL B C 1
ATOM 3942 O O . VAL B 1 224 ? 13.859 24.766 26.906 1 95.25 224 VAL B O 1
ATOM 3945 N N . PRO B 1 225 ? 14.328 23.484 28.719 1 96.69 225 PRO B N 1
ATOM 3946 C CA . PRO B 1 225 ? 15.352 22.75 27.969 1 96.69 225 PRO B CA 1
ATOM 3947 C C . PRO B 1 225 ? 14.781 22.047 26.734 1 96.69 225 PRO B C 1
ATOM 3949 O O . PRO B 1 225 ? 13.648 21.547 26.781 1 96.69 225 PRO B O 1
ATOM 3952 N N . GLU B 1 226 ? 15.547 21.938 25.656 1 93.94 226 GLU B N 1
ATOM 3953 C CA . GLU B 1 226 ? 15.094 21.422 24.375 1 93.94 226 GLU B CA 1
ATOM 3954 C C . GLU B 1 226 ? 14.555 20 24.5 1 93.94 226 GLU B C 1
ATOM 3956 O O . GLU B 1 226 ? 13.578 19.641 23.859 1 93.94 226 GLU B O 1
ATOM 3961 N N . ARG B 1 227 ? 15.195 19.25 25.312 1 94.12 227 ARG B N 1
ATOM 3962 C CA . ARG B 1 227 ? 14.742 17.875 25.516 1 94.12 227 ARG B CA 1
ATOM 3963 C C . ARG B 1 227 ? 13.328 17.859 26.094 1 94.12 227 ARG B C 1
ATOM 3965 O O . ARG B 1 227 ? 12.5 17.031 25.688 1 94.12 227 ARG B O 1
ATOM 3972 N N . THR B 1 228 ? 13.086 18.766 26.953 1 94 228 THR B N 1
ATOM 3973 C CA . THR B 1 228 ? 11.758 18.859 27.562 1 94 228 THR B CA 1
ATOM 3974 C C . THR B 1 228 ? 10.742 19.406 26.578 1 94 228 THR B C 1
ATOM 3976 O O . THR B 1 228 ? 9.594 18.969 26.547 1 94 228 THR B O 1
ATOM 3979 N N . VAL B 1 229 ? 11.188 20.375 25.797 1 94.25 229 VAL B N 1
ATOM 3980 C CA . VAL B 1 229 ? 10.305 20.922 24.766 1 94.25 229 VAL B CA 1
ATOM 3981 C C . VAL B 1 229 ? 9.852 19.812 23.828 1 94.25 229 VAL B C 1
ATOM 3983 O O . VAL B 1 229 ? 8.656 19.688 23.531 1 94.25 229 VAL B O 1
ATOM 3986 N N . VAL B 1 230 ? 10.789 18.984 23.469 1 93.06 230 VAL B N 1
ATOM 3987 C CA . VAL B 1 230 ? 10.508 17.938 22.484 1 93.06 230 VAL B CA 1
ATOM 3988 C C . VAL B 1 230 ? 9.602 16.875 23.109 1 93.06 230 VAL B C 1
ATOM 3990 O O . VAL B 1 230 ? 8.562 16.531 22.547 1 93.06 230 VAL B O 1
ATOM 3993 N N . TRP B 1 231 ? 9.883 16.469 24.312 1 91.5 231 TRP B N 1
ATOM 3994 C CA . TRP B 1 231 ? 9.211 15.328 24.922 1 91.5 231 TRP B CA 1
ATOM 3995 C C . TRP B 1 231 ? 7.848 15.734 25.484 1 91.5 231 TRP B C 1
ATOM 3997 O O . TRP B 1 231 ? 6.914 14.93 25.5 1 91.5 231 TRP B O 1
ATOM 4007 N N . ARG B 1 232 ? 7.688 16.984 25.766 1 89.5 232 ARG B N 1
ATOM 4008 C CA . ARG B 1 232 ? 6.469 17.375 26.469 1 89.5 232 ARG B CA 1
ATOM 4009 C C . ARG B 1 232 ? 5.59 18.266 25.594 1 89.5 232 ARG B C 1
ATOM 4011 O O . ARG B 1 232 ? 4.371 18.328 25.797 1 89.5 232 ARG B O 1
ATOM 4018 N N . HIS B 1 233 ? 6.195 18.938 24.672 1 88.31 233 HIS B N 1
ATOM 4019 C CA . HIS B 1 233 ? 5.41 19.938 23.938 1 88.31 233 HIS B CA 1
ATOM 4020 C C . HIS B 1 233 ? 5.305 19.578 22.453 1 88.31 233 HIS B C 1
ATOM 4022 O O . HIS B 1 233 ? 4.309 19.891 21.812 1 88.31 233 HIS B O 1
ATOM 4028 N N . VAL B 1 234 ? 6.289 18.891 21.938 1 91.38 234 VAL B N 1
ATOM 4029 C CA . VAL B 1 234 ? 6.277 18.594 20.5 1 91.38 234 VAL B CA 1
ATOM 4030 C C . VAL B 1 234 ? 5.676 17.203 20.266 1 91.38 234 VAL B C 1
ATOM 4032 O O . VAL B 1 234 ? 4.625 17.078 19.641 1 91.38 234 VAL B O 1
ATOM 4035 N N . LEU B 1 235 ? 6.223 16.188 20.875 1 90.12 235 LEU B N 1
ATOM 4036 C CA . LEU B 1 235 ? 5.895 14.805 20.547 1 90.12 235 LEU B CA 1
ATOM 4037 C C . LEU B 1 235 ? 4.449 14.484 20.922 1 90.12 235 LEU B C 1
ATOM 4039 O O . LEU B 1 235 ? 3.723 13.875 20.125 1 90.12 235 LEU B O 1
ATOM 4043 N N . PRO B 1 236 ? 3.977 14.922 22.031 1 85.06 236 PRO B N 1
ATOM 4044 C CA . PRO B 1 236 ? 2.586 14.617 22.375 1 85.06 236 PRO B CA 1
ATOM 4045 C C . PRO B 1 236 ? 1.584 15.227 21.406 1 85.06 236 PRO B C 1
ATOM 4047 O O . PRO B 1 236 ? 0.503 14.672 21.203 1 85.06 236 PRO B O 1
ATOM 4050 N N . THR B 1 237 ? 1.908 16.312 20.75 1 83.12 237 THR B N 1
ATOM 4051 C CA . THR B 1 237 ? 1 17 19.828 1 83.12 237 THR B CA 1
ATOM 4052 C C . THR B 1 237 ? 0.923 16.266 18.5 1 83.12 237 THR B C 1
ATOM 4054 O O . THR B 1 237 ? 0.018 16.516 17.703 1 83.12 237 THR B O 1
ATOM 4057 N N . THR B 1 238 ? 1.84 15.328 18.297 1 86.25 238 THR B N 1
ATOM 4058 C CA . THR B 1 238 ? 1.882 14.625 17.016 1 86.25 238 THR B CA 1
ATOM 4059 C C . THR B 1 238 ? 1.056 13.344 17.078 1 86.25 238 THR B C 1
ATOM 4061 O O . THR B 1 238 ? 0.685 12.789 16.031 1 86.25 238 THR B O 1
ATOM 4064 N N . VAL B 1 239 ? 0.759 12.867 18.219 1 83.69 239 VAL B N 1
ATOM 4065 C CA . VAL B 1 239 ? 0.172 11.547 18.438 1 83.69 239 VAL B CA 1
ATOM 4066 C C . VAL B 1 239 ? -1.227 11.5 17.812 1 83.69 239 VAL B C 1
ATOM 4068 O O . VAL B 1 239 ? -1.562 10.57 17.094 1 83.69 239 VAL B O 1
ATOM 4071 N N . PRO B 1 240 ? -2.096 12.555 17.969 1 72.81 240 PRO B N 1
ATOM 4072 C CA . PRO B 1 240 ? -3.443 12.484 17.406 1 72.81 240 PRO B CA 1
ATOM 4073 C C . PRO B 1 240 ? -3.432 12.375 15.883 1 72.81 240 PRO B C 1
ATOM 4075 O O . PRO B 1 240 ? -4.273 11.688 15.305 1 72.81 240 PRO B O 1
ATOM 4078 N N . ALA B 1 241 ? -2.477 12.961 15.352 1 73.25 241 ALA B N 1
ATOM 4079 C CA . ALA B 1 241 ? -2.396 12.953 13.891 1 73.25 241 ALA B CA 1
ATOM 4080 C C . ALA B 1 241 ? -1.784 11.648 13.383 1 73.25 241 ALA B C 1
ATOM 4082 O O . ALA B 1 241 ? -2.156 11.156 12.32 1 73.25 241 ALA B O 1
ATOM 4083 N N . LEU B 1 242 ? -0.925 11.102 14.141 1 82.81 242 LEU B N 1
ATOM 4084 C CA . LEU B 1 242 ? -0.143 9.961 13.664 1 82.81 242 LEU B CA 1
ATOM 4085 C C . LEU B 1 242 ? -0.841 8.648 13.992 1 82.81 242 LEU B C 1
ATOM 4087 O O . LEU B 1 242 ? -0.667 7.656 13.281 1 82.81 242 LEU B O 1
ATOM 4091 N N . ALA B 1 243 ? -1.62 8.625 14.984 1 79.75 243 ALA B N 1
ATOM 4092 C CA . ALA B 1 243 ? -2.262 7.383 15.422 1 79.75 243 ALA B CA 1
ATOM 4093 C C . ALA B 1 243 ? -3.1 6.777 14.297 1 79.75 243 ALA B C 1
ATOM 4095 O O . ALA B 1 243 ? -2.924 5.609 13.938 1 79.75 243 ALA B O 1
ATOM 4096 N N . PRO B 1 244 ? -3.979 7.539 13.648 1 70.88 244 PRO B N 1
ATOM 4097 C CA . PRO B 1 244 ? -4.754 6.965 12.547 1 70.88 244 PRO B CA 1
ATOM 4098 C C . PRO B 1 244 ? -3.883 6.523 11.375 1 70.88 244 PRO B C 1
ATOM 4100 O O . PRO B 1 244 ? -4.211 5.555 10.688 1 70.88 244 PRO B O 1
ATOM 4103 N N . VAL B 1 245 ? -2.863 7.238 11.18 1 75.88 245 VAL B N 1
ATOM 4104 C CA . VAL B 1 245 ? -1.95 6.906 10.086 1 75.88 245 VAL B CA 1
ATOM 4105 C C . VAL B 1 245 ? -1.358 5.516 10.312 1 75.88 245 VAL B C 1
ATOM 4107 O O . VAL B 1 245 ? -1.3 4.703 9.383 1 75.88 245 VAL B O 1
ATOM 4110 N N . PHE B 1 246 ? -0.932 5.27 11.5 1 83.62 246 PHE B N 1
ATOM 4111 C CA . PHE B 1 246 ? -0.313 3.984 11.797 1 83.62 246 PHE B CA 1
ATOM 4112 C C . PHE B 1 246 ? -1.351 2.869 11.781 1 83.62 246 PHE B C 1
ATOM 4114 O O . PHE B 1 246 ? -1.043 1.734 11.406 1 83.62 246 PHE B O 1
ATOM 4121 N N . ALA B 1 247 ? -2.561 3.182 12.172 1 77.56 247 ALA B N 1
ATOM 4122 C CA . ALA B 1 247 ? -3.627 2.191 12.047 1 77.56 247 ALA B CA 1
ATOM 4123 C C . ALA B 1 247 ? -3.85 1.797 10.594 1 77.56 247 ALA B C 1
ATOM 4125 O O . ALA B 1 247 ? -4 0.614 10.281 1 77.56 247 ALA B O 1
ATOM 4126 N N . TRP B 1 248 ? -3.865 2.725 9.789 1 75.88 248 TRP B N 1
ATOM 4127 C CA . TRP B 1 248 ? -4.035 2.471 8.359 1 75.88 248 TRP B CA 1
ATOM 4128 C C . TRP B 1 248 ? -2.834 1.72 7.797 1 75.88 248 TRP B C 1
ATOM 4130 O O . TRP B 1 248 ? -2.982 0.887 6.898 1 75.88 248 TRP B O 1
ATOM 4140 N N . LEU B 1 249 ? -1.717 2.08 8.289 1 84.06 249 LEU B N 1
ATOM 4141 C CA . LEU B 1 249 ? -0.505 1.401 7.84 1 84.06 249 LEU B CA 1
ATOM 4142 C C . LEU B 1 249 ? -0.581 -0.094 8.133 1 84.06 249 LEU B C 1
ATOM 4144 O O . LEU B 1 249 ? -0.183 -0.914 7.301 1 84.06 249 LEU B O 1
ATOM 4148 N N . VAL B 1 250 ? -1.054 -0.405 9.258 1 82.19 250 VAL B N 1
ATOM 4149 C CA . VAL B 1 250 ? -1.172 -1.813 9.625 1 82.19 250 VAL B CA 1
ATOM 4150 C C . VAL B 1 250 ? -2.133 -2.514 8.664 1 82.19 250 VAL B C 1
ATOM 4152 O O . VAL B 1 250 ? -1.862 -3.627 8.211 1 82.19 250 VAL B O 1
ATOM 4155 N N . SER B 1 251 ? -3.217 -1.917 8.383 1 77.38 251 SER B N 1
ATOM 4156 C CA . SER B 1 251 ? -4.164 -2.461 7.414 1 77.38 251 SER B CA 1
ATOM 4157 C C . SER B 1 251 ? -3.52 -2.635 6.043 1 77.38 251 SER B C 1
ATOM 4159 O O . SER B 1 251 ? -3.713 -3.658 5.387 1 77.38 251 SER B O 1
ATOM 4161 N N . ALA B 1 252 ? -2.785 -1.688 5.652 1 79.5 252 ALA B N 1
ATOM 4162 C CA . ALA B 1 252 ? -2.117 -1.729 4.355 1 79.5 252 ALA B CA 1
ATOM 4163 C C . ALA B 1 252 ? -1.089 -2.855 4.301 1 79.5 252 ALA B C 1
ATOM 4165 O O . ALA B 1 252 ? -0.875 -3.459 3.248 1 79.5 252 ALA B O 1
ATOM 4166 N N . LEU B 1 253 ? -0.479 -3.08 5.395 1 85.88 253 LEU B N 1
ATOM 4167 C CA . LEU B 1 253 ? 0.516 -4.145 5.445 1 85.88 253 LEU B CA 1
ATOM 4168 C C . LEU B 1 253 ? -0.123 -5.5 5.16 1 85.88 253 LEU B C 1
ATOM 4170 O O . LEU B 1 253 ? 0.49 -6.359 4.52 1 85.88 253 LEU B O 1
ATOM 4174 N N . PHE B 1 254 ? -1.311 -5.699 5.547 1 82.12 254 PHE B N 1
ATOM 4175 C CA . PHE B 1 254 ? -1.993 -6.945 5.211 1 82.12 254 PHE B CA 1
ATOM 4176 C C . PHE B 1 254 ? -2.178 -7.074 3.705 1 82.12 254 PHE B C 1
ATOM 4178 O O . PHE B 1 254 ? -2.049 -8.172 3.15 1 82.12 254 PHE B O 1
ATOM 4185 N N . GLY B 1 255 ? -2.498 -6.023 3.078 1 74.12 255 GLY B N 1
ATOM 4186 C CA . GLY B 1 255 ? -2.6 -6.035 1.628 1 74.12 255 GLY B CA 1
ATOM 4187 C C . GLY B 1 255 ? -1.274 -6.293 0.938 1 74.12 255 GLY B C 1
ATOM 4188 O O . GLY B 1 255 ? -1.232 -6.93 -0.118 1 74.12 255 GLY B O 1
ATOM 4189 N N . GLY B 1 256 ? -0.215 -5.855 1.558 1 76.88 256 GLY B N 1
ATOM 4190 C CA . GLY B 1 256 ? 1.117 -5.984 0.989 1 76.88 256 GLY B CA 1
ATOM 4191 C C . GLY B 1 256 ? 1.719 -7.363 1.19 1 76.88 256 GLY B C 1
ATOM 4192 O O . GLY B 1 256 ? 2.723 -7.703 0.563 1 76.88 256 GLY B O 1
ATOM 4193 N N . THR B 1 257 ? 1.109 -8.148 2.006 1 87.31 257 THR B N 1
ATOM 4194 C CA . THR B 1 257 ? 1.704 -9.445 2.324 1 87.31 257 THR B CA 1
ATOM 4195 C C . THR B 1 257 ? 1.674 -10.367 1.11 1 87.31 257 THR B C 1
ATOM 4197 O O . THR B 1 257 ? 2.441 -11.328 1.036 1 87.31 257 THR B O 1
ATOM 4200 N N . THR B 1 258 ? 0.787 -10.133 0.223 1 83.38 258 THR B N 1
ATOM 4201 C CA . THR B 1 258 ? 0.655 -11.047 -0.91 1 83.38 258 THR B CA 1
ATOM 4202 C C . THR B 1 258 ? 1.98 -11.18 -1.654 1 83.38 258 THR B C 1
ATOM 4204 O O . THR B 1 258 ? 2.426 -12.289 -1.944 1 83.38 258 THR B O 1
ATOM 4207 N N . VAL B 1 259 ? 2.619 -10.047 -1.86 1 82.19 259 VAL B N 1
ATOM 4208 C CA . VAL B 1 259 ? 3.883 -10.047 -2.59 1 82.19 259 VAL B CA 1
ATOM 4209 C C . VAL B 1 259 ? 4.926 -10.852 -1.82 1 82.19 259 VAL B C 1
ATOM 4211 O O . VAL B 1 259 ? 5.613 -11.703 -2.395 1 82.19 259 VAL B O 1
ATOM 4214 N N . VAL B 1 260 ? 4.953 -10.648 -0.588 1 88.31 260 VAL B N 1
ATOM 4215 C CA . VAL B 1 260 ? 5.969 -11.25 0.273 1 88.31 260 VAL B CA 1
ATOM 4216 C C . VAL B 1 260 ? 5.695 -12.742 0.426 1 88.31 260 VAL B C 1
ATOM 4218 O O . VAL B 1 260 ? 6.621 -13.555 0.406 1 88.31 260 VAL B O 1
ATOM 4221 N N . GLU B 1 261 ? 4.465 -13.062 0.539 1 89.81 261 GLU B N 1
ATOM 4222 C CA . GLU B 1 261 ? 4.113 -14.477 0.708 1 89.81 261 GLU B CA 1
ATOM 4223 C C . GLU B 1 261 ? 4.41 -15.273 -0.56 1 89.81 261 GLU B C 1
ATOM 4225 O O . GLU B 1 261 ? 4.863 -16.406 -0.488 1 89.81 261 GLU B O 1
ATOM 4230 N N . VAL B 1 262 ? 4.211 -14.664 -1.654 1 84.69 262 VAL B N 1
ATOM 4231 C CA . VAL B 1 262 ? 4.426 -15.344 -2.926 1 84.69 262 VAL B CA 1
ATOM 4232 C C . VAL B 1 262 ? 5.922 -15.453 -3.211 1 84.69 262 VAL B C 1
ATOM 4234 O O . VAL B 1 262 ? 6.41 -16.516 -3.611 1 84.69 262 VAL B O 1
ATOM 4237 N N . VAL B 1 263 ? 6.625 -14.406 -2.945 1 85.62 263 VAL B N 1
ATOM 4238 C CA . VAL B 1 263 ? 8.047 -14.375 -3.26 1 85.62 263 VAL B CA 1
ATOM 4239 C C . VAL B 1 263 ? 8.805 -15.328 -2.34 1 85.62 263 VAL B C 1
ATOM 4241 O O . VAL B 1 263 ? 9.703 -16.047 -2.783 1 85.62 263 VAL B O 1
ATOM 4244 N N . PHE B 1 264 ? 8.422 -15.422 -1.117 1 91.25 264 PHE B N 1
ATOM 4245 C CA . PHE B 1 264 ? 9.18 -16.188 -0.129 1 91.25 264 PHE B CA 1
ATOM 4246 C C . PHE B 1 264 ? 8.516 -17.531 0.138 1 91.25 264 PHE B C 1
ATOM 4248 O O . PHE B 1 264 ? 8.953 -18.281 1.014 1 91.25 264 PHE B O 1
ATOM 4255 N N . ASN B 1 265 ? 7.465 -17.844 -0.629 1 89.12 265 ASN B N 1
ATOM 4256 C CA . ASN B 1 265 ? 6.703 -19.062 -0.405 1 89.12 265 ASN B CA 1
ATOM 4257 C C . ASN B 1 265 ? 6.273 -19.203 1.054 1 89.12 265 ASN B C 1
ATOM 4259 O O . ASN B 1 265 ? 6.457 -20.25 1.666 1 89.12 265 ASN B O 1
ATOM 4263 N N . TYR B 1 266 ? 5.898 -18.109 1.616 1 92.44 266 TYR B N 1
ATOM 4264 C CA . TYR B 1 266 ? 5.418 -18.062 2.992 1 92.44 266 TYR B CA 1
ATOM 4265 C C . TYR B 1 266 ? 4.016 -18.641 3.105 1 92.44 266 TYR B C 1
ATOM 4267 O O . TYR B 1 266 ? 3.15 -18.375 2.271 1 92.44 266 TYR B O 1
ATOM 4275 N N . PRO B 1 267 ? 3.822 -19.5 4.039 1 92.56 267 PRO B N 1
ATOM 4276 C CA . PRO B 1 267 ? 2.533 -20.188 4.137 1 92.56 267 PRO B CA 1
ATOM 4277 C C . PRO B 1 267 ? 1.437 -19.297 4.727 1 92.56 267 PRO B C 1
ATOM 4279 O O . PRO B 1 267 ? 0.848 -19.641 5.754 1 92.56 267 PRO B O 1
ATOM 4282 N N . GLY B 1 268 ? 1.124 -18.312 4.059 1 92.44 268 GLY B N 1
ATOM 4283 C CA . GLY B 1 268 ? 0.115 -17.375 4.52 1 92.44 268 GLY B CA 1
ATOM 4284 C C . GLY B 1 268 ? -1.201 -17.5 3.777 1 92.44 268 GLY B C 1
ATOM 4285 O O . GLY B 1 268 ? -1.515 -18.562 3.232 1 92.44 268 GLY B O 1
ATOM 4286 N N . LEU B 1 269 ? -1.98 -16.469 3.824 1 90.81 269 LEU B N 1
ATOM 4287 C CA . LEU B 1 269 ? -3.352 -16.469 3.324 1 90.81 269 LEU B CA 1
ATOM 4288 C C . LEU B 1 269 ? -3.379 -16.328 1.807 1 90.81 269 LEU B C 1
ATOM 4290 O O . LEU B 1 269 ? -4.395 -16.609 1.17 1 90.81 269 LEU B O 1
ATOM 4294 N N . SER B 1 270 ? -2.334 -15.828 1.248 1 84.06 270 SER B N 1
ATOM 4295 C CA . SER B 1 270 ? -2.346 -15.516 -0.177 1 84.06 270 SER B CA 1
ATOM 4296 C C . SER B 1 270 ? -2.646 -16.75 -1.013 1 84.06 270 SER B C 1
ATOM 4298 O O . SER B 1 270 ? -3.426 -16.688 -1.966 1 84.06 270 SER B O 1
ATOM 4300 N N . THR B 1 271 ? -2.049 -17.875 -0.706 1 85.69 271 THR B N 1
ATOM 4301 C CA . THR B 1 271 ? -2.271 -19.094 -1.464 1 85.69 271 THR B CA 1
ATOM 4302 C C . THR B 1 271 ? -3.715 -19.562 -1.313 1 85.69 271 THR B C 1
ATOM 4304 O O . THR B 1 271 ? -4.328 -20.031 -2.279 1 85.69 271 THR B O 1
ATOM 4307 N N . VAL B 1 272 ? -4.184 -19.422 -0.093 1 89.19 272 VAL B N 1
ATOM 4308 C CA . VAL B 1 272 ? -5.559 -19.828 0.178 1 89.19 272 VAL B CA 1
ATOM 4309 C C . VAL B 1 272 ? -6.52 -18.953 -0.618 1 89.19 272 VAL B C 1
ATOM 4311 O O . VAL B 1 272 ? -7.473 -19.453 -1.223 1 89.19 272 VAL B O 1
ATOM 4314 N N . LEU B 1 273 ? -6.281 -17.766 -0.648 1 85.5 273 LEU B N 1
ATOM 4315 C CA . LEU B 1 273 ? -7.16 -16.828 -1.316 1 85.5 273 LEU B CA 1
ATOM 4316 C C . LEU B 1 273 ? -7.109 -17 -2.83 1 85.5 273 LEU B C 1
ATOM 4318 O O . LEU B 1 273 ? -8.141 -16.953 -3.502 1 85.5 273 LEU B O 1
ATOM 4322 N N . LEU B 1 274 ? -5.949 -17.156 -3.33 1 83 274 LEU B N 1
ATOM 4323 C CA . LEU B 1 274 ? -5.809 -17.375 -4.766 1 83 274 LEU B CA 1
ATOM 4324 C C . LEU B 1 274 ? -6.566 -18.609 -5.207 1 83 274 LEU B C 1
ATOM 4326 O O . LEU B 1 274 ? -7.242 -18.609 -6.238 1 83 274 LEU B O 1
ATOM 4330 N N . THR B 1 275 ? -6.426 -19.594 -4.445 1 86 275 THR B N 1
ATOM 4331 C CA . THR B 1 275 ? -7.141 -20.828 -4.746 1 86 275 THR B CA 1
ATOM 4332 C C . THR B 1 275 ? -8.648 -20.625 -4.656 1 86 275 THR B C 1
ATOM 4334 O O . THR B 1 275 ? -9.398 -21.109 -5.504 1 86 275 THR B O 1
ATOM 4337 N N . ALA B 1 276 ? -9.039 -19.922 -3.652 1 86.94 276 ALA B N 1
ATOM 4338 C CA . ALA B 1 276 ? -10.461 -19.656 -3.455 1 86.94 276 ALA B CA 1
ATOM 4339 C C . ALA B 1 276 ? -11.039 -18.844 -4.609 1 86.94 276 ALA B C 1
ATOM 4341 O O . ALA B 1 276 ? -12.156 -19.094 -5.059 1 86.94 276 ALA B O 1
ATOM 4342 N N . VAL B 1 277 ? -10.375 -17.922 -5.078 1 80.88 277 VAL B N 1
ATOM 4343 C CA . VAL B 1 277 ? -10.828 -17.062 -6.172 1 80.88 277 VAL B CA 1
ATOM 4344 C C . VAL B 1 277 ? -10.914 -17.891 -7.461 1 80.88 277 VAL B C 1
ATOM 4346 O O . VAL B 1 277 ? -11.906 -17.797 -8.195 1 80.88 277 VAL B O 1
ATOM 4349 N N . ARG B 1 278 ? -9.883 -18.625 -7.699 1 78.44 278 ARG B N 1
ATOM 4350 C CA . ARG B 1 278 ? -9.805 -19.422 -8.922 1 78.44 278 ARG B CA 1
ATOM 4351 C C . ARG B 1 278 ? -10.953 -20.422 -8.984 1 78.44 278 ARG B C 1
ATOM 4353 O O . ARG B 1 278 ? -11.469 -20.703 -10.07 1 78.44 278 ARG B O 1
ATOM 4360 N N . ASN B 1 279 ? -11.297 -20.891 -7.812 1 81.38 279 ASN B N 1
ATOM 4361 C CA . ASN B 1 279 ? -12.305 -21.953 -7.777 1 81.38 279 ASN B CA 1
ATOM 4362 C C . ASN B 1 279 ? -13.656 -21.422 -7.312 1 81.38 279 ASN B C 1
ATOM 4364 O O . ASN B 1 279 ? -14.562 -22.203 -7.023 1 81.38 279 ASN B O 1
ATOM 4368 N N . HIS B 1 280 ? -13.711 -20.172 -7.125 1 79.88 280 HIS B N 1
ATOM 4369 C CA . HIS B 1 280 ? -14.953 -19.5 -6.746 1 79.88 280 HIS B CA 1
ATOM 4370 C C . HIS B 1 280 ? -15.492 -20.047 -5.43 1 79.88 280 HIS B C 1
ATOM 4372 O O . HIS B 1 280 ? -16.688 -20.344 -5.316 1 79.88 280 HIS B O 1
ATOM 4378 N N . ASP B 1 281 ? -14.602 -20.359 -4.562 1 85.88 281 ASP B N 1
ATOM 4379 C CA . ASP B 1 281 ? -14.961 -20.812 -3.221 1 85.88 281 ASP B CA 1
ATOM 4380 C C . ASP B 1 281 ? -15.398 -19.625 -2.352 1 85.88 281 ASP B C 1
ATOM 4382 O O . ASP B 1 281 ? -14.586 -19.047 -1.622 1 85.88 281 ASP B O 1
ATOM 4386 N N . ALA B 1 282 ? -16.656 -19.359 -2.365 1 84.31 282 ALA B N 1
ATOM 4387 C CA . ALA B 1 282 ? -17.203 -18.172 -1.725 1 84.31 282 ALA B CA 1
ATOM 4388 C C . ALA B 1 282 ? -17.078 -18.25 -0.206 1 84.31 282 ALA B C 1
ATOM 4390 O O . ALA B 1 282 ? -16.812 -17.25 0.458 1 84.31 282 ALA B O 1
ATOM 4391 N N . ALA B 1 283 ? -17.25 -19.375 0.285 1 87.62 283 ALA B N 1
ATOM 4392 C CA . ALA B 1 283 ? -17.188 -19.562 1.734 1 87.62 283 ALA B CA 1
ATOM 4393 C C . ALA B 1 283 ? -15.805 -19.203 2.277 1 87.62 283 ALA B C 1
ATOM 4395 O O . ALA B 1 283 ? -15.688 -18.562 3.318 1 87.62 283 ALA B O 1
ATOM 4396 N N . VAL B 1 284 ? -14.805 -19.656 1.572 1 89.19 284 VAL B N 1
ATOM 4397 C CA . VAL B 1 284 ? -13.438 -19.375 1.994 1 89.19 284 VAL B CA 1
ATOM 4398 C C . VAL B 1 284 ? -13.148 -17.891 1.865 1 89.19 284 VAL B C 1
ATOM 4400 O O . VAL B 1 284 ? -12.547 -17.281 2.754 1 89.19 284 VAL B O 1
ATOM 4403 N N . LEU B 1 285 ? -13.625 -17.297 0.831 1 87.69 285 LEU B N 1
ATOM 4404 C CA . LEU B 1 285 ? -13.43 -15.875 0.628 1 87.69 285 LEU B CA 1
ATOM 4405 C C . LEU B 1 285 ? -14.102 -15.07 1.736 1 87.69 285 LEU B C 1
ATOM 4407 O O . LEU B 1 285 ? -13.516 -14.125 2.264 1 87.69 285 LEU B O 1
ATOM 4411 N N . GLU B 1 286 ? -15.266 -15.469 2.086 1 88.88 286 GLU B N 1
ATOM 4412 C CA . GLU B 1 286 ? -16 -14.805 3.158 1 88.88 286 GLU B CA 1
ATOM 4413 C C . GLU B 1 286 ? -15.289 -14.969 4.5 1 88.88 286 GLU B C 1
ATOM 4415 O O . GLU B 1 286 ? -15.18 -14.008 5.266 1 88.88 286 GLU B O 1
ATOM 4420 N N . GLY B 1 287 ? -14.883 -16.141 4.688 1 90.12 287 GLY B N 1
ATOM 4421 C CA . GLY B 1 287 ? -14.211 -16.406 5.945 1 90.12 287 GLY B CA 1
ATOM 4422 C C . GLY B 1 287 ? -12.914 -15.633 6.109 1 90.12 287 GLY B C 1
ATOM 4423 O O . GLY B 1 287 ? -12.688 -15.023 7.156 1 90.12 287 GLY B O 1
ATOM 4424 N N . VAL B 1 288 ? -12.117 -15.68 5.074 1 89.44 288 VAL B N 1
ATOM 4425 C CA . VAL B 1 288 ? -10.852 -14.945 5.105 1 89.44 288 VAL B CA 1
ATOM 4426 C C . VAL B 1 288 ? -11.125 -13.453 5.254 1 89.44 288 VAL B C 1
ATOM 4428 O O . VAL B 1 288 ? -10.5 -12.773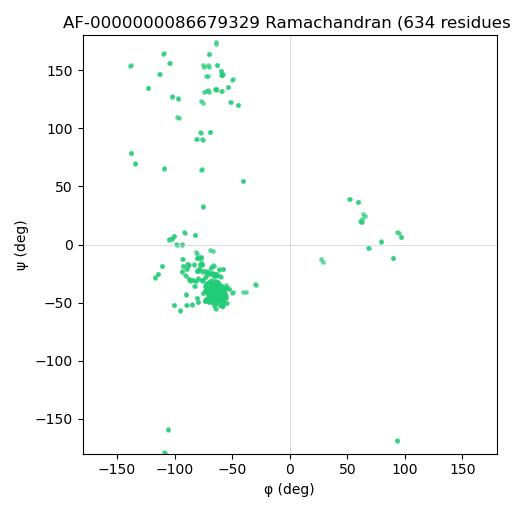 6.074 1 89.44 288 VAL B O 1
ATOM 4431 N N . GLY B 1 289 ? -12.086 -12.938 4.469 1 89.5 289 GLY B N 1
ATOM 4432 C CA . GLY B 1 289 ? -12.438 -11.531 4.535 1 89.5 289 GLY B CA 1
ATOM 4433 C C . GLY B 1 289 ? -12.906 -11.094 5.91 1 89.5 289 GLY B C 1
ATOM 4434 O O . GLY B 1 289 ? -12.477 -10.055 6.418 1 89.5 289 GLY B O 1
ATOM 4435 N N . LEU B 1 290 ? -13.68 -11.883 6.496 1 90.75 290 LEU B N 1
ATOM 4436 C CA . LEU B 1 290 ? -14.25 -11.547 7.797 1 90.75 290 LEU B CA 1
ATOM 4437 C C . LEU B 1 290 ? -13.18 -11.578 8.883 1 90.75 290 LEU B C 1
ATOM 4439 O O . LEU B 1 290 ? -13.086 -10.648 9.688 1 90.75 290 LEU B O 1
ATOM 4443 N N . LEU B 1 291 ? -12.43 -12.578 8.898 1 88.62 291 LEU B N 1
ATOM 4444 C CA . LEU B 1 291 ? -11.445 -12.727 9.961 1 88.62 291 LEU B CA 1
ATOM 4445 C C . LEU B 1 291 ? -10.352 -11.664 9.836 1 88.62 291 LEU B C 1
ATOM 4447 O O . LEU B 1 291 ? -9.898 -11.117 10.844 1 88.62 291 LEU B O 1
ATOM 4451 N N . LEU B 1 292 ? -9.992 -11.391 8.648 1 86.62 292 LEU B N 1
ATOM 4452 C CA . LEU B 1 292 ? -8.992 -10.344 8.453 1 86.62 292 LEU B CA 1
ATOM 4453 C C . LEU B 1 292 ? -9.562 -8.977 8.812 1 86.62 292 LEU B C 1
ATOM 4455 O O . LEU B 1 292 ? -8.844 -8.125 9.344 1 86.62 292 LEU B O 1
ATOM 4459 N N . ALA B 1 293 ? -10.812 -8.812 8.477 1 87.75 293 ALA B N 1
ATOM 4460 C CA . ALA B 1 293 ? -11.461 -7.562 8.867 1 87.75 293 ALA B CA 1
ATOM 4461 C C . ALA B 1 293 ? -11.453 -7.387 10.383 1 87.75 293 ALA B C 1
ATOM 4463 O O . ALA B 1 293 ? -11.25 -6.277 10.883 1 87.75 293 ALA B O 1
ATOM 4464 N N . VAL B 1 294 ? -11.641 -8.406 11.078 1 88.81 294 VAL B N 1
ATOM 4465 C CA . VAL B 1 294 ? -11.617 -8.375 12.539 1 88.81 294 VAL B CA 1
ATOM 4466 C C . VAL B 1 294 ? -10.227 -7.941 13.016 1 88.81 294 VAL B C 1
ATOM 4468 O O . VAL B 1 294 ? -10.109 -7.109 13.922 1 88.81 294 VAL B O 1
ATOM 4471 N N . VAL B 1 295 ? -9.273 -8.469 12.391 1 85.19 295 VAL B N 1
ATOM 4472 C CA . VAL B 1 295 ? -7.898 -8.156 12.773 1 85.19 295 VAL B CA 1
ATOM 4473 C C . VAL B 1 295 ? -7.594 -6.695 12.445 1 85.19 295 VAL B C 1
ATOM 4475 O O . VAL B 1 295 ? -7.016 -5.977 13.266 1 85.19 295 VAL B O 1
ATOM 4478 N N . ILE B 1 296 ? -7.992 -6.277 11.305 1 83.81 296 ILE B N 1
ATOM 4479 C CA . ILE B 1 296 ? -7.711 -4.922 10.844 1 83.81 296 ILE B CA 1
ATOM 4480 C C . ILE B 1 296 ? -8.453 -3.916 11.727 1 83.81 296 ILE B C 1
ATOM 4482 O O . ILE B 1 296 ? -7.855 -2.943 12.195 1 83.81 296 ILE B O 1
ATOM 4486 N N . VAL B 1 297 ? -9.734 -4.117 11.969 1 84.75 297 VAL B N 1
ATOM 4487 C CA . VAL B 1 297 ? -10.531 -3.23 12.805 1 84.75 297 VAL B CA 1
ATOM 4488 C C . VAL B 1 297 ? -9.984 -3.23 14.227 1 84.75 297 VAL B C 1
ATOM 4490 O O . VAL B 1 297 ? -9.953 -2.188 14.891 1 84.75 297 VAL B O 1
ATOM 4493 N N . GLY B 1 298 ? -9.609 -4.395 14.703 1 84.38 298 GLY B N 1
ATOM 4494 C CA . GLY B 1 298 ? -8.945 -4.461 16 1 84.38 298 GLY B CA 1
ATOM 4495 C C . GLY B 1 298 ? -7.707 -3.596 16.078 1 84.38 298 GLY B C 1
ATOM 4496 O O . GLY B 1 298 ? -7.484 -2.914 17.078 1 84.38 298 GLY B O 1
ATOM 4497 N N . SER B 1 299 ? -6.93 -3.635 15.047 1 77.12 299 SER B N 1
ATOM 4498 C CA . SER B 1 299 ? -5.723 -2.818 15 1 77.12 299 SER B CA 1
ATOM 4499 C C . SER B 1 299 ? -6.062 -1.331 15 1 77.12 299 SER B C 1
ATOM 4501 O O . SER B 1 299 ? -5.34 -0.523 15.586 1 77.12 299 SER B O 1
ATOM 4503 N N . LEU B 1 300 ? -7.164 -1.006 14.352 1 75 300 LEU B N 1
ATOM 4504 C CA . LEU B 1 300 ? -7.625 0.378 14.336 1 75 300 LEU B CA 1
ATOM 4505 C C . LEU B 1 300 ? -8.039 0.833 15.727 1 75 300 LEU B C 1
ATOM 4507 O O . LEU B 1 300 ? -7.75 1.963 16.125 1 75 300 LEU B O 1
ATOM 4511 N N . ILE B 1 301 ? -8.648 -0.04 16.422 1 80.12 301 ILE B N 1
ATOM 4512 C CA . ILE B 1 301 ? -9.094 0.263 17.781 1 80.12 301 ILE B CA 1
ATOM 4513 C C . ILE B 1 301 ? -7.875 0.486 18.688 1 80.12 301 ILE B C 1
ATOM 4515 O O . ILE B 1 301 ? -7.852 1.423 19.484 1 80.12 301 ILE B O 1
ATOM 4519 N N . VAL B 1 302 ? -6.938 -0.314 18.516 1 79.25 302 VAL B N 1
ATOM 4520 C CA . VAL B 1 302 ? -5.723 -0.197 19.312 1 79.25 302 VAL B CA 1
ATOM 4521 C C . VAL B 1 302 ? -5.035 1.134 19.016 1 79.25 302 VAL B C 1
ATOM 4523 O O . VAL B 1 302 ? -4.602 1.835 19.938 1 79.25 302 VAL B O 1
ATOM 4526 N N . ALA B 1 303 ? -4.969 1.449 17.797 1 72.62 303 ALA B N 1
ATOM 4527 C CA . ALA B 1 303 ? -4.344 2.705 17.391 1 72.62 303 ALA B CA 1
ATOM 4528 C C . ALA B 1 303 ? -5.102 3.902 17.938 1 72.62 303 ALA B C 1
ATOM 4530 O O . ALA B 1 303 ? -4.492 4.883 18.391 1 72.62 303 ALA B O 1
ATOM 4531 N N . ASP B 1 304 ? -6.371 3.844 17.922 1 71.12 304 ASP B N 1
ATOM 4532 C CA . ASP B 1 304 ? -7.195 4.914 18.469 1 71.12 304 ASP B CA 1
ATOM 4533 C C . ASP B 1 304 ? -6.988 5.047 19.984 1 71.12 304 ASP B C 1
ATOM 4535 O O . ASP B 1 304 ? -6.898 6.16 20.5 1 71.12 304 ASP B O 1
ATOM 4539 N N . LEU B 1 305 ? -6.953 3.947 20.609 1 74.75 305 LEU B N 1
ATOM 4540 C CA . LEU B 1 305 ? -6.754 3.949 22.062 1 74.75 305 LEU B CA 1
ATOM 4541 C C . LEU B 1 305 ? -5.387 4.531 22.422 1 74.75 305 LEU B C 1
ATOM 4543 O O . LEU B 1 305 ? -5.262 5.273 23.391 1 74.75 305 LEU B O 1
ATOM 4547 N N . LEU B 1 306 ? -4.461 4.262 21.641 1 72.69 306 LEU B N 1
ATOM 4548 C CA . LEU B 1 306 ? -3.123 4.801 21.875 1 72.69 306 LEU B CA 1
ATOM 4549 C C . LEU B 1 306 ? -3.1 6.309 21.641 1 72.69 306 LEU B C 1
ATOM 4551 O O . LEU B 1 306 ? -2.438 7.043 22.375 1 72.69 306 LEU B O 1
ATOM 4555 N N . GLY B 1 307 ? -3.779 6.719 20.656 1 69.44 307 GLY B N 1
ATOM 4556 C CA . GLY B 1 307 ? -3.891 8.148 20.406 1 69.44 307 GLY B CA 1
ATOM 4557 C C . GLY B 1 307 ? -4.598 8.898 21.516 1 69.44 307 GLY B C 1
ATOM 4558 O O . GLY B 1 307 ? -4.184 9.992 21.891 1 69.44 307 GLY B O 1
ATOM 4559 N N . PHE B 1 308 ? -5.605 8.273 22.016 1 68 308 PHE B N 1
ATOM 4560 C CA . PHE B 1 308 ? -6.363 8.867 23.109 1 68 308 PHE B CA 1
ATOM 4561 C C . PHE B 1 308 ? -5.504 8.969 24.375 1 68 308 PHE B C 1
ATOM 4563 O O . PHE B 1 308 ? -5.535 9.984 25.062 1 68 308 PHE B O 1
ATOM 4570 N N . LEU B 1 309 ? -4.789 7.949 24.594 1 69.5 309 LEU B N 1
ATOM 4571 C CA . LEU B 1 309 ? -3.963 7.906 25.797 1 69.5 309 LEU B CA 1
ATOM 4572 C C . LEU B 1 309 ? -2.816 8.906 25.703 1 69.5 309 LEU B C 1
ATOM 4574 O O . LEU B 1 309 ? -2.354 9.43 26.719 1 69.5 309 LEU B O 1
ATOM 4578 N N . ALA B 1 310 ? -2.441 9.211 24.562 1 65.25 310 ALA B N 1
ATOM 4579 C CA . ALA B 1 310 ? -1.308 10.109 24.375 1 65.25 310 ALA B CA 1
ATOM 4580 C C . ALA B 1 310 ? -1.753 11.57 24.391 1 65.25 310 ALA B C 1
ATOM 4582 O O . ALA B 1 310 ? -0.938 12.469 24.594 1 65.25 310 ALA B O 1
ATOM 4583 N N . ASN B 1 311 ? -2.955 11.836 23.953 1 58.47 311 ASN B N 1
ATOM 4584 C CA . ASN B 1 311 ? -3.436 13.211 23.922 1 58.47 311 ASN B CA 1
ATOM 4585 C C . ASN B 1 311 ? -3.939 13.656 25.297 1 58.47 311 ASN B C 1
ATOM 4587 O O . ASN B 1 311 ? -5.027 13.258 25.719 1 58.47 311 ASN B O 1
ATOM 4591 N N . PRO B 1 312 ? -3.096 14.227 26.125 1 54.03 312 PRO B N 1
ATOM 4592 C CA . PRO B 1 312 ? -3.551 14.703 27.422 1 54.03 312 PRO B CA 1
ATOM 4593 C C . PRO B 1 312 ? -4.805 15.57 27.328 1 54.03 312 PRO B C 1
ATOM 4595 O O . PRO B 1 312 ? -5.617 15.586 28.266 1 54.03 312 PRO B O 1
ATOM 4598 N N . LYS B 1 313 ? -4.82 16.422 26.328 1 51.41 313 LYS B N 1
ATOM 4599 C CA . LYS B 1 313 ? -5.969 17.328 26.266 1 51.41 313 LYS B CA 1
ATOM 4600 C C . LYS B 1 313 ? -7.266 16.547 26.062 1 51.41 313 LYS B C 1
ATOM 4602 O O . LYS B 1 313 ? -8.344 17.016 26.438 1 51.41 313 LYS B O 1
ATOM 4607 N N . LEU B 1 314 ? -7.078 15.562 25.359 1 48.78 314 LEU B N 1
ATOM 4608 C CA . LEU B 1 314 ? -8.289 14.773 25.172 1 48.78 314 LEU B CA 1
ATOM 4609 C C . LEU B 1 314 ? -8.664 14.047 26.469 1 48.78 314 LEU B C 1
ATOM 4611 O O . LEU B 1 314 ? -9.805 13.609 26.625 1 48.78 314 LEU B O 1
ATOM 4615 N N . ARG B 1 315 ? -7.613 13.859 27.328 1 45.56 315 ARG B N 1
ATOM 4616 C CA . ARG B 1 315 ? -7.926 13.289 28.625 1 45.56 315 ARG B CA 1
ATOM 4617 C C . ARG B 1 315 ? -8.781 14.242 29.453 1 45.56 315 ARG B C 1
ATOM 4619 O O . ARG B 1 315 ? -9.508 13.812 30.359 1 45.56 315 ARG B O 1
ATOM 4626 N N . THR B 1 316 ? -8.273 15.469 29.438 1 38.84 316 THR B N 1
ATOM 4627 C CA . THR B 1 316 ? -8.914 16.344 30.422 1 38.84 316 THR B CA 1
ATOM 4628 C C . THR B 1 316 ? -10.297 16.781 29.953 1 38.84 316 THR B C 1
ATOM 4630 O O . THR B 1 316 ? -11.031 17.438 30.688 1 38.84 316 THR B O 1
ATOM 4633 N N . GLY B 1 317 ? -11 16.031 29.266 1 37.44 317 GLY B N 1
ATOM 4634 C CA . GLY B 1 317 ? -12.367 16.453 29.031 1 37.44 317 GLY B CA 1
ATOM 4635 C C . GLY B 1 317 ? -12.555 17.953 29.078 1 37.44 317 GLY B C 1
ATOM 4636 O O . GLY B 1 317 ? -13.664 18.438 29.297 1 37.44 317 GLY B O 1
ATOM 4637 N N . THR B 1 318 ? -11.656 18.844 29.531 1 30.8 318 THR B N 1
ATOM 4638 C CA . THR B 1 318 ? -11.969 20.25 29.781 1 30.8 318 THR B CA 1
ATOM 4639 C C . THR B 1 318 ? -12.203 20.984 28.469 1 30.8 318 THR B C 1
ATOM 4641 O O . THR B 1 318 ? -11.414 20.875 27.531 1 30.8 318 THR B O 1
ATOM 4644 N N . PRO B 1 319 ? -13.422 21.844 28.312 1 31.38 319 PRO B N 1
ATOM 4645 C CA . PRO B 1 319 ? -13.836 22.688 27.188 1 31.38 319 PRO B CA 1
ATOM 4646 C C . PRO B 1 319 ? -12.695 23.562 26.672 1 31.38 319 PRO B C 1
ATOM 4648 O O . PRO B 1 319 ? -11.789 23.922 27.422 1 31.38 319 PRO B O 1
#

Foldseek 3Di:
DVLVVVVLVVLVVVLVVVLVVLLLVLLVVLLVCQPVLLVVLVVNPDDPVVSVVVCVVLVNVDDSVVNSVVCVVCVVVVQLDAWSVVRHGLCVVAVQQAVLLVVLLVLLLVLQVVLLLVLLQVCLLPPPDPSVVVLLVLLVVLQVDDLLVQLVVLCCPCCVPVVPAHQAQDDPVVDHSVVPVRSSCSLSVSLSSNSSSVSSNVSSVQQNVQCPDPQLVVCVVVPHDPVCSCVPRRVLVSLLVSLQVSLVSSVVSSVVSLSSCVRRVRSHCNVVVVVCVVSVGSSNVSVVSSVSSVVSSVSSSVSVVRNCVSNVVNVVPDD/DVLVVVVLVVLVVVLVVVLVVLLLVLLVVLLVCQPVLLVVLVVNPDDPVRSVVVCVVLVNVDDSVVNSVVCVVCVVVVQLDAWSVVRHGLCVVAVQQAVLLVVLLVLLLVLQVVLLLVLLQVCLLPPPDPSVVVLLVLLVVLQVDDLLVQLVVLCCPCCVPVVPAHQAQDDPVVDHSVVPVRSSCSLSVSLSSNSSSVSSNVSSVQQNVQCPDPQLVVCVVVPHDPVCSCVPRRVLVSLLVSLQVSLVSSVVSSVVSLSSCVRRVRSHCNVVVVVCVVSVGSSNVSVVSSVSSVVSSVSSSVSVVRNCVSNVVNVVPDD

Organism: NCBI:txid175570

Sequence (638 aa):
MKRPVLAVGKRLAAAALTLVAVSMVLFAGASMVPGDAASASLGISTTPEQIDALRAEWGLDRPLPVRYAEWMGAVLRGDLGTSLISHRPVIDVIAEPLWSTTVLVLIASAVTVPLAVLLGVLTGLRPGGRLDRFVSGVSLTVVAIPSFVVAGLLVMVFSVTLGLLPAVSLPPLGGTPLDRPEILVLPAGSLVLFATAWASRLVRATVVDANLAPNAEAARLAGVPERTVVWRHVLPTTVPALAPVFAWLVSALFGGTTVVEVVFNYPGLSTVLLTAVRNHDAAVLEGVGLLLAVVIVGSLIVADLLGFLANPKLRTGTPMKRPVLAVGKRLAAAALTLVAVSMVLFAGASMVPGDAASASLGISTTPEQIDALRAEWGLDRPLPVRYAEWMGAVLRGDLGTSLISHRPVIDVIAEPLWSTTVLVLIASAVTVPLAVLLGVLTGLRPGGRLDRFVSGVSLTVVAIPSFVVAGLLVMVFSVTLGLLPAVSLPPLGGTPLDRPEILVLPAGSLVLFATAWASRLVRATVVDANLAPNAEAARLAGVPERTVVWRHVLPTTVPALAPVFAWLVSALFGGTTVVEVVFNYPGLSTVLLTAVRNHDAAVLEGVGLLLAVVIVGSLIVADLLGFLANPKLRTGTP

pLDDT: mean 82.33, std 14.19, range [30.39, 96.69]

Secondary structure (DSSP, 8-state):
-HHHHHHHHHHHHHHHHHHHHHHHHHHHHHHTS-HHHHHHHTT----HHHHHHHHHHTTTTS-HHHHHHHHHHHHHTT---B-TTT-SBHHHHHHHHHHHHHHHHHHHHHHHHHHHHHHHHHHHSSTTSHHHHHHHHHHHHHHHS-HHHHHHHHIIIIIIIS--S-SS-PPPTT--GGGSTHHHHHHHHHHHHHHHHHHHHHHHHHHHHHHTSHHHHHHHHTT--HHHIIIIIIHHHHHHHHHHHHHHHHHHHHHHHHHHHHHTT--SHHHHHHHHHHTT-HHHHHHHHHHHHHHHHHHHHHHHHHHHHH-HHHHS---/-HHHHHHHHHHHHHHHHHHHHHHHHHHHHHHTS-HHHHHHHTT----HHHHHHHHHHTTTTS-HHHHHHHHHHHHHTT---B-TTT-SBHHHHHHHHHHHHHHHHHHHHHHHHHHHHHHHHHHHSSTTSHHHHHHHHHHHHHHHS-HHHHHHHHIIIIIIIS--S-SS-PPPTT--GGGSTHHHHHHHHHHHHHHHHHHHHHHHHHHHHHHTSHHHHHHHHTT--HHHIIIIIIHHHHHHHHHHHHHHHHHHHHHHHHHHHHHTT--SHHHHHHHHHHTT-HHHHHHHHHHHHHHHHHHHHHHHHHHHHH-HHHHS---

Nearest PDB structures (foldseek):
  8j5q-assembly1_B  TM=8.649E-01  e=8.172E-13  Mycobacterium tuberculosis H37Rv
  8wd9-assembly1_B  TM=8.423E-01  e=6.593E-12  Mycobacterium tuberculosis H37Rv
  8wda-assembly1_B  TM=8.391E-01  e=4.681E-11  Mycobacterium tuberculosis H37Rv
  4jbw-assembly1_F  TM=5.905E-01  e=2.234E-02  Escherichia coli K-12
  6v8g-assembly1_C  TM=2.254E-01  e=9.890E+00  Pyrococcus horikoshii OT3

InterPro domains:
  IPR000515 ABC transporter type 1, transmembrane domain MetI-like [PF00528] (116-315)
  IPR000515 ABC transporter type 1, transmembrane domain MetI-like [PS50928] (98-307)
  IPR000515 ABC transporter type 1, transmembrane domain MetI-like [cd06261] (98-302)
  IPR035906 MetI-like superfamily [G3DSA:1.10.3720.10] (88-307)
  IPR035906 MetI-like superfamily [SSF161098] (94-297)
  IPR045621 ABC transporter type 1, GsiC-like, N-terminal domain [PF19300] (10-79)

Radius of gyration: 26.16 Å; Cα contacts (8 Å, |Δi|>4): 890; chains: 2; bounding box: 73×71×64 Å